Protein AF-A0A1X1Q3N0-F1 (afdb_monomer)

Foldseek 3Di:
DAADDFDDPVVLLVLLVLQDFFDVVLLVLLVVLLVPALDDNLQQFCLNVLLSLLCRLQVDNLCPDAAAEAEEEEAAEAQQVVLVLFLFHFCLSVLVLLCVQPVCFDLLSLLCVLLVYHYAAEYQADQDPCSVVGPRYYYLHLYNHFHNLLQWWRADLSSLSSLLQLLLVVLQCCCVPVVHQEYQYFYGYTPQLLLLLLLLCLQLVHQSVQFQDRQLQFDPVSSVSSSVSSVSSCVRQVAHNLQLSSSCRNRHTSSLSSLLSNLSNSSSSSHAYEADESSSLSSVSSNCSSHVSSLSRYAYFEYELGSSNVVSCVVSVHDHFWHQNARFTSRNRVSLVSLVNSLSSQLSNQSVDDPVSLVVLLVLAAEAEQDPDADDDDVVVVVCLLVQQDAFDVVLLVLLLLLQLQFSGRRCNRGVLSVLLSLLSRLVVHSQDADWAEAEEEEEADDPDDDSSSLSSSLSSLCVSLVYRHYYYHYYLPYDLRSLLVSLLVVLQVCLVRGLEYEYWYDDSDLVVVVVLLVLQADPVLHGPDQLVCSLVVDPSRSNSRLSSLLSNLSNNSSSSHQYEYFDSNSSSSLVSSCVVRVSSVSRYDDQPPNTGDRSNRRINNSSSSVSSSSVSSSSSSPRRDGCVSSVRGWGCGRPGNPSHD

Mean predicted aligned error: 4.27 Å

Sequence (646 aa):
MTNLPGITEEELRDLIAQIPPRDMDSVQQVEQVLAKSTISKEAFGAIRFLLKKYAGATGQASFEEMPIKAVALCCADHGVAKESVSAYPPETTLHMVGNYLISHGSAANVFADYTGAHLCVADLGINSDKAKEIPGLIDFHIASGTNNSAQGPAMTREQAVKSLYYGYSLARQLHEQQGITLFLPGEMGISNTTASAAITAALLKESPANTTGRGTNISDQRYKHKLATVEKILAVNQPDPTDPIDVLAKVGGFELGAIAGLMLGAAASRSLTILDGFNSSAAALIALRLAPGVKDYLIPSHRAGEQGQPLILKEMDFTPLMDLNIKLGEAIGSSLVADILDASIRAYRNIQKDTAARELMGDTIEKDIIPDVAVTLTDKTFDYYTRTMPSLDKEAMERCQMRLDNLSKPIYSLGVIEQIASQLSGITSNELPGDISKTLLLVGMKREAAPDLEQAAFIHSFASQTGADSIAAYLTSERTQMDAFEFGRLQGENISLASQIMGLSLIDNDIAIIDEMADMLCDAQGNLRLQASSFMAQLPAEMQLIASAVLGAIIAATHNRTMIILGDRAVTALASYAAQLVPEIRPFLLPVEPPLYHMGVNIPGVTACMGMRLVDAAIHTVNDMKTFSEAQVAVANDGPGAGRQI

Solvent-accessible surface area (backbone atoms only — not comparable to full-atom values): 31483 Å² total; per-residue (Å²): 114,70,69,70,82,88,70,55,67,67,60,52,49,56,56,60,70,60,40,63,78,65,29,62,66,22,28,48,49,44,47,55,55,48,70,69,45,91,58,57,70,67,29,40,32,42,52,55,52,51,54,35,38,48,9,15,19,54,57,45,53,75,58,89,65,78,80,35,36,30,31,44,31,28,24,22,33,41,32,47,41,80,72,58,57,46,22,50,60,67,68,34,42,60,26,48,52,43,14,56,64,73,62,50,18,30,67,42,42,44,34,16,60,75,49,66,25,48,78,43,46,32,35,28,9,52,71,50,80,66,61,80,71,46,70,84,56,25,46,51,67,74,46,69,25,38,42,36,22,66,80,34,48,11,45,52,62,67,54,32,45,41,21,24,48,52,14,19,50,50,31,42,48,43,26,75,75,68,57,39,38,33,38,21,48,22,56,45,36,37,41,46,64,52,25,30,17,36,42,43,14,44,61,69,71,46,58,44,80,58,18,47,54,48,65,64,49,39,38,74,71,43,38,55,51,35,41,54,44,36,48,41,23,48,68,67,44,61,51,47,56,89,37,50,57,50,28,40,7,25,37,36,48,48,23,39,29,18,49,15,13,25,50,51,17,22,31,52,65,33,10,27,32,32,32,17,34,41,58,47,43,35,14,44,51,41,32,34,70,75,37,66,71,46,56,57,24,51,40,68,18,33,44,35,68,37,54,31,34,62,57,51,31,54,76,66,76,50,74,49,39,24,47,42,52,34,48,72,50,34,18,46,43,13,26,56,49,49,44,51,47,53,36,43,52,51,20,57,48,45,61,69,51,58,70,68,62,21,48,60,37,37,66,63,41,44,78,46,64,66,69,100,60,91,61,86,87,54,72,67,60,56,50,46,53,75,73,62,54,52,75,66,32,61,67,23,22,51,52,23,44,56,50,60,45,24,28,67,57,55,54,74,23,57,28,49,39,57,52,50,36,25,46,49,5,13,47,69,62,30,48,71,55,69,100,70,42,37,33,35,42,30,42,28,66,64,63,92,65,79,78,53,43,54,60,31,22,38,33,42,34,33,28,58,74,58,65,28,50,39,37,39,43,25,40,60,91,92,57,50,51,60,35,27,18,52,48,19,22,50,51,18,41,59,49,32,78,71,15,52,30,34,22,36,16,54,44,62,86,56,59,65,59,53,51,51,51,16,59,64,41,18,51,98,85,62,49,68,68,55,54,74,94,53,40,64,81,73,45,56,74,69,56,31,30,51,52,28,15,53,50,20,18,51,52,30,16,35,53,59,41,16,38,36,24,29,17,39,62,37,49,43,36,52,52,50,38,48,29,70,78,40,60,69,45,51,83,32,57,42,70,26,62,72,69,35,30,59,41,66,61,64,48,56,40,43,46,9,31,56,39,49,48,48,50,50,53,13,34,41,51,68,68,54,35,24,30,19,62,79,40,65,35,71,60,39,78,32,32,82,28,40,91,68,41,94

Nearest PDB structures (foldseek):
  6b5f-assembly1_A  TM=9.659E-01  e=2.167E-27  Yersinia enterocolitica subsp. enterocolitica 8081
  4kqi-assembly1_A-2  TM=9.706E-01  e=3.458E-27  Salmonella enterica subsp. enterica serovar Typhimurium str. LT2
  4kqk-assembly1_B  TM=9.710E-01  e=5.026E-27  Salmonella enterica subsp. enterica serovar Typhimurium str. LT2
  4kqj-assembly1_A  TM=9.574E-01  e=6.349E-27  Salmonella enterica subsp. enterica serovar Typhimurium str. LT2
  4kqg-assembly1_A  TM=9.659E-01  e=2.042E-26  Salmonella enterica subsp. enterica serovar Typhimurium str. LT2

pLDDT: mean 95.03, std 4.68, range [62.16, 98.94]

Secondary structure (DSSP, 8-state):
-B-PPP--HHHHHHHHHTPPPP-HHHHHHHHHHHTTSSS-TTTTHHHHHHHHHHHHHHT-SS--SPPPEEEEEEEE--GGGGG--SSS-TTHHHHHHHIIIII--SHHHHHHHHHTPEEEEEEEE-S-GGGGGSTT-EE---SSS---TTTS-SS-HHHHHHHHHHHHHHHHHHHHHH---EEEEEEE-TTHHHHHHHHHHHHHT--HHHH---TTT--HHHHHHHHHHHHHHHHHH---TT-HHHHHHHH--HHHHHHHHHHHHHHHTT-EEE--SHHHHHHHHHHHHH-GGGGGGEE--B--SSTHHHHHHHHTT---SB-------TTHHHHHHHHHHHHHHHHHHHTTS-HHHHHHHHTTEEEEE--S------HHHHHHHHHHPPPP-HHHHHHHHHHHHHBSS-TTTTTHHHHHHHHHHHHHT-SS--S--EEEEEEEEPPSSPP-HHHHHHHHHHHHHHT-EEEEEEE-TTS-HHHHHHHHHHHHHHHHHH-SEEEEEE--S-HHHHHHHHHHHB-TT--B-S-TTTGGGGS-HHHHHHHHHHHHHHHHHHHTT-EEEE-SHHHHHHHHHHHHH-GGGGGGEEE-TTTTB-----STTHHHHHHHHHHHHHHHHHHHSPBHHHHTPPPPSSGGGTTT--

Radius of gyration: 25.73 Å; Cα contacts (8 Å, |Δi|>4): 1491; chains: 1; bounding box: 66×46×73 Å

Structure (mmCIF, N/CA/C/O backbone):
data_AF-A0A1X1Q3N0-F1
#
_entry.id   AF-A0A1X1Q3N0-F1
#
loop_
_atom_site.group_PDB
_atom_site.id
_atom_site.type_symbol
_atom_site.label_atom_id
_atom_site.label_alt_id
_atom_site.label_comp_id
_atom_site.label_asym_id
_atom_site.label_entity_id
_atom_site.label_seq_id
_atom_site.pdbx_PDB_ins_code
_atom_site.Cartn_x
_atom_site.Cartn_y
_atom_site.Cartn_z
_atom_site.occupancy
_atom_site.B_iso_or_equiv
_atom_site.auth_seq_id
_atom_site.auth_comp_id
_atom_site.auth_asym_id
_atom_site.auth_atom_id
_atom_site.pdbx_PDB_model_num
ATOM 1 N N . MET A 1 1 ? -7.998 19.705 18.850 1.00 66.00 1 MET A N 1
ATOM 2 C CA . MET A 1 1 ? -9.421 19.299 18.888 1.00 66.00 1 MET A CA 1
ATOM 3 C C . MET A 1 1 ? -9.672 18.698 20.266 1.00 66.00 1 MET A C 1
ATOM 5 O O . MET A 1 1 ? -8.799 17.977 20.729 1.00 66.00 1 MET A O 1
ATOM 9 N N . THR A 1 2 ? -10.750 19.058 20.965 1.00 62.16 2 THR A N 1
ATOM 10 C CA . THR A 1 2 ? -10.993 18.628 22.362 1.00 62.16 2 THR A CA 1
ATOM 11 C C . THR A 1 2 ? -12.418 18.120 22.551 1.00 62.16 2 THR A C 1
ATOM 13 O O . THR A 1 2 ? -13.331 18.689 21.954 1.00 62.16 2 THR A O 1
ATOM 16 N N . ASN A 1 3 ? -12.566 17.089 23.390 1.00 63.88 3 ASN A N 1
ATOM 17 C CA . ASN A 1 3 ? -13.778 16.483 23.960 1.00 63.88 3 ASN A CA 1
ATOM 18 C C . ASN A 1 3 ? -15.114 17.055 23.443 1.00 63.88 3 ASN A C 1
ATOM 20 O O . ASN A 1 3 ? -15.627 18.066 23.930 1.00 63.88 3 ASN A O 1
ATOM 24 N N . LEU A 1 4 ? -15.658 16.392 22.423 1.00 80.06 4 LEU A N 1
ATOM 25 C CA . LEU A 1 4 ? -16.917 16.764 21.781 1.00 80.06 4 LEU A CA 1
ATOM 26 C C . LEU A 1 4 ? -18.114 16.403 22.671 1.00 80.06 4 LEU A C 1
ATOM 28 O O . LEU A 1 4 ? -18.027 15.426 23.429 1.00 80.06 4 LEU A O 1
ATOM 32 N N . PRO A 1 5 ? -19.240 17.141 22.569 1.00 82.25 5 PRO A N 1
ATOM 33 C CA . PRO A 1 5 ? -20.454 16.799 23.301 1.00 82.25 5 PRO A CA 1
ATOM 34 C C . PRO A 1 5 ? -20.887 15.367 22.975 1.00 82.25 5 PRO A C 1
ATOM 36 O O . PRO A 1 5 ? -20.696 14.891 21.859 1.00 82.25 5 PRO A O 1
ATOM 39 N N . GLY A 1 6 ? -21.456 14.667 23.957 1.00 80.50 6 GLY A N 1
ATOM 40 C CA . GLY A 1 6 ? -22.085 13.375 23.689 1.00 80.50 6 GLY A CA 1
ATOM 41 C C . GLY A 1 6 ? -23.297 13.550 22.775 1.00 80.50 6 GLY A C 1
ATOM 42 O O . GLY A 1 6 ? -23.975 14.573 22.856 1.00 80.50 6 GLY A O 1
ATOM 43 N N . ILE A 1 7 ? -23.566 12.546 21.943 1.00 94.12 7 ILE A N 1
ATOM 44 C CA . ILE A 1 7 ? -24.780 12.466 21.127 1.00 94.12 7 ILE A CA 1
ATOM 45 C C . ILE A 1 7 ? -25.522 11.165 21.418 1.00 94.12 7 ILE A C 1
ATOM 47 O O . ILE A 1 7 ? -24.939 10.187 21.899 1.00 94.12 7 ILE A O 1
ATOM 51 N N . THR A 1 8 ? -26.812 11.159 21.128 1.00 96.81 8 THR A N 1
ATOM 52 C CA . THR A 1 8 ? -27.665 9.973 21.145 1.00 96.81 8 THR A CA 1
ATOM 53 C C . THR A 1 8 ? -27.422 9.101 19.911 1.00 96.81 8 THR A C 1
ATOM 55 O O . THR A 1 8 ? -26.863 9.532 18.902 1.00 96.81 8 THR A O 1
ATOM 58 N N . GLU A 1 9 ? -27.862 7.842 19.974 1.00 97.25 9 GLU A N 1
ATOM 59 C CA . GLU A 1 9 ? -27.808 6.948 18.812 1.00 97.25 9 GLU A CA 1
ATOM 60 C C . GLU A 1 9 ? -28.694 7.440 17.657 1.00 97.25 9 GLU A C 1
ATOM 62 O O . GLU A 1 9 ? -28.329 7.270 16.498 1.00 97.25 9 GLU A O 1
ATOM 67 N N . GLU A 1 10 ? -29.839 8.054 17.965 1.00 97.56 10 GLU A N 1
ATOM 68 C CA . GLU A 1 10 ? -30.751 8.621 16.964 1.00 97.56 10 GLU A CA 1
ATOM 69 C C . GLU A 1 10 ? -30.071 9.758 16.193 1.00 97.56 10 GLU A C 1
ATOM 71 O O . GLU A 1 10 ? -30.001 9.703 14.968 1.00 97.56 10 GLU A O 1
ATOM 76 N N . GLU A 1 11 ? -29.433 10.696 16.897 1.00 97.81 11 GLU A N 1
ATOM 77 C CA . GLU A 1 11 ? -28.658 11.776 16.270 1.00 97.81 11 GLU A CA 1
ATOM 78 C C . GLU A 1 11 ? -27.506 11.238 15.407 1.00 97.81 11 GLU A C 1
ATOM 80 O O . GLU A 1 11 ? -27.250 11.752 14.318 1.00 97.81 11 GLU A O 1
ATOM 85 N N . LEU A 1 12 ? -26.820 10.172 15.844 1.00 98.00 12 LEU A N 1
ATOM 86 C CA . LEU A 1 12 ? -25.774 9.535 15.034 1.00 98.00 12 LEU A CA 1
ATOM 87 C C . LEU A 1 12 ? -26.358 8.954 13.741 1.00 98.00 12 LEU A C 1
ATOM 89 O O . LEU A 1 12 ? -25.768 9.102 12.670 1.00 98.00 12 LEU A O 1
ATOM 93 N N . ARG A 1 13 ? -27.512 8.286 13.827 1.00 97.69 13 ARG A N 1
ATOM 94 C CA . ARG A 1 13 ? -28.195 7.712 12.661 1.00 97.69 13 ARG A CA 1
ATOM 95 C C . ARG A 1 13 ? -28.669 8.797 11.699 1.00 97.69 13 ARG A C 1
ATOM 97 O O . ARG A 1 13 ? -28.523 8.607 10.493 1.00 97.69 13 ARG A O 1
ATOM 104 N N . ASP A 1 14 ? -29.135 9.932 12.207 1.00 97.94 14 ASP A N 1
ATOM 105 C CA . ASP A 1 14 ? -29.513 11.086 11.388 1.00 97.94 14 ASP A CA 1
ATOM 106 C C . ASP A 1 14 ? -28.316 11.684 10.641 1.00 97.94 14 ASP A C 1
ATOM 108 O O . ASP A 1 14 ? -28.446 12.056 9.473 1.00 97.94 14 ASP A O 1
ATOM 112 N N . LEU A 1 15 ? -27.136 11.746 11.270 1.00 97.50 15 LEU A N 1
ATOM 113 C CA . LEU A 1 15 ? -25.895 12.155 10.599 1.00 97.50 15 LEU A CA 1
ATOM 114 C C . LEU A 1 15 ? -25.501 11.164 9.497 1.00 97.50 15 LEU A C 1
ATOM 116 O O . LEU A 1 15 ? -25.171 11.563 8.383 1.00 97.50 15 LEU A O 1
ATOM 120 N N . ILE A 1 16 ? -25.574 9.865 9.784 1.00 97.62 16 ILE A N 1
ATOM 121 C CA . ILE A 1 16 ? -25.253 8.806 8.820 1.00 97.62 16 ILE A CA 1
ATOM 122 C C . ILE A 1 16 ? -26.222 8.827 7.626 1.00 97.62 16 ILE A C 1
ATOM 124 O O . ILE A 1 16 ? -25.802 8.635 6.485 1.00 97.62 16 ILE A O 1
ATOM 128 N N . ALA A 1 17 ? -27.505 9.107 7.860 1.00 97.00 17 ALA A N 1
ATOM 129 C CA . ALA A 1 17 ? -28.517 9.208 6.810 1.00 97.00 17 ALA A CA 1
ATOM 130 C C . ALA A 1 17 ? -28.278 10.382 5.840 1.00 97.00 17 ALA A C 1
ATOM 132 O O . ALA A 1 17 ? -28.822 10.379 4.736 1.00 97.00 17 ALA A O 1
ATOM 133 N N . GLN A 1 18 ? -27.460 11.366 6.228 1.00 95.62 18 GLN A N 1
ATOM 134 C CA . GLN A 1 18 ? -27.092 12.518 5.398 1.00 95.62 18 GLN A CA 1
ATOM 135 C C . GLN A 1 18 ? -25.874 12.265 4.501 1.00 95.62 18 GLN A C 1
ATOM 137 O O . GLN A 1 18 ? -25.518 13.147 3.718 1.00 95.62 18 GLN A O 1
ATOM 142 N N . ILE A 1 19 ? -25.232 11.091 4.584 1.00 97.94 19 ILE A N 1
ATOM 143 C CA . ILE A 1 19 ? -24.117 10.745 3.695 1.00 97.94 19 ILE A CA 1
ATOM 144 C C . ILE A 1 19 ? -24.613 10.807 2.240 1.00 97.94 19 ILE A C 1
ATOM 146 O O . ILE A 1 19 ? -25.543 10.078 1.878 1.00 97.94 19 ILE A O 1
ATOM 150 N N . PRO A 1 20 ? -24.022 11.670 1.392 1.00 97.25 20 PRO A N 1
ATOM 151 C CA . PRO A 1 20 ? -24.466 11.802 0.017 1.00 97.25 20 PRO A CA 1
ATOM 152 C C . PRO A 1 20 ? -24.149 10.529 -0.783 1.00 97.25 20 PRO A C 1
ATOM 154 O O . PRO A 1 20 ? -23.211 9.800 -0.454 1.00 97.25 20 PRO A O 1
ATOM 157 N N . PRO A 1 21 ? -24.894 10.246 -1.864 1.00 97.19 21 PRO A N 1
ATOM 158 C CA . PRO A 1 21 ? -24.457 9.252 -2.832 1.00 97.19 21 PRO A CA 1
ATOM 159 C C . PRO A 1 21 ? -23.200 9.747 -3.560 1.00 97.19 21 PRO A C 1
ATOM 161 O O . PRO A 1 21 ? -22.994 10.956 -3.727 1.00 97.19 21 PRO A O 1
ATOM 164 N N . ARG A 1 22 ? -22.397 8.805 -4.067 1.00 96.88 22 ARG A N 1
ATOM 165 C CA . ARG A 1 22 ? -21.269 9.146 -4.940 1.00 96.88 22 ARG A CA 1
ATOM 166 C C . ARG A 1 22 ? -21.725 9.894 -6.191 1.00 96.88 22 ARG A C 1
ATOM 168 O O . ARG A 1 22 ? -22.807 9.656 -6.732 1.00 96.88 22 ARG A O 1
ATOM 175 N N . ASP A 1 23 ? -20.844 10.741 -6.690 1.00 98.44 23 ASP A N 1
ATOM 176 C CA . ASP A 1 23 ? -21.087 11.596 -7.839 1.00 98.44 23 ASP A CA 1
ATOM 177 C C . ASP A 1 23 ? -20.928 10.850 -9.166 1.00 98.44 23 ASP A C 1
ATOM 179 O O . ASP A 1 23 ? -19.822 10.662 -9.678 1.00 98.44 23 ASP A O 1
ATOM 183 N N . MET A 1 24 ? -22.039 10.385 -9.733 1.00 98.25 24 MET A N 1
ATOM 184 C CA . MET A 1 24 ? -21.995 9.627 -10.986 1.00 98.25 24 MET A CA 1
ATOM 185 C C . MET A 1 24 ? -21.609 10.481 -12.197 1.00 98.25 24 MET A C 1
ATOM 187 O O . MET A 1 24 ? -20.997 9.946 -13.123 1.00 98.25 24 MET A O 1
ATOM 191 N N . ASP A 1 25 ? -21.899 11.782 -12.173 1.00 98.44 25 ASP A N 1
ATOM 192 C CA . ASP A 1 25 ? -21.542 12.697 -13.257 1.00 98.44 25 ASP A CA 1
ATOM 193 C C . ASP A 1 25 ? -20.021 12.852 -13.344 1.00 98.44 25 ASP A C 1
ATOM 195 O O . ASP A 1 25 ? -19.442 12.677 -14.419 1.00 98.44 25 ASP A O 1
ATOM 199 N N . SER A 1 26 ? -19.347 13.058 -12.210 1.00 98.31 26 SER A N 1
ATOM 200 C CA . SER A 1 26 ? -17.883 13.134 -12.153 1.00 98.31 26 SER A CA 1
ATOM 201 C C . SER A 1 26 ? -17.224 11.818 -12.567 1.00 98.31 26 SER A C 1
ATOM 203 O O . SER A 1 26 ? -16.256 11.809 -13.330 1.00 98.31 26 SER A O 1
ATOM 205 N N . VAL A 1 27 ? -17.785 10.682 -12.138 1.00 98.38 27 VAL A N 1
ATOM 206 C CA . VAL A 1 27 ? -17.327 9.350 -12.570 1.00 98.38 27 VAL A CA 1
ATOM 207 C C . VAL A 1 27 ? -17.442 9.190 -14.089 1.00 98.38 27 VAL A C 1
ATOM 209 O O . VAL A 1 27 ? -16.533 8.644 -14.721 1.00 98.38 27 VAL A O 1
ATOM 212 N N . GLN A 1 28 ? -18.545 9.644 -14.687 1.00 98.25 28 GLN A N 1
ATOM 213 C CA . GLN A 1 28 ? -18.757 9.559 -16.129 1.00 98.25 28 GLN A CA 1
ATOM 214 C C . GLN A 1 28 ? -17.839 10.510 -16.902 1.00 98.25 28 GLN A C 1
ATOM 216 O O . GLN A 1 28 ? -17.359 10.137 -17.970 1.00 98.25 28 GLN A O 1
ATOM 221 N N . GLN A 1 29 ? -17.556 11.701 -16.377 1.00 97.56 29 GLN A N 1
ATOM 222 C CA . GLN A 1 29 ? -16.616 12.640 -16.994 1.00 97.56 29 GLN A CA 1
ATOM 223 C C . GLN A 1 29 ? -15.199 12.059 -17.058 1.00 97.56 29 GLN A C 1
ATOM 225 O O . GLN A 1 29 ? -14.607 12.045 -18.137 1.00 97.56 29 GLN A O 1
ATOM 230 N N . VAL A 1 30 ? -14.698 11.480 -15.958 1.00 97.44 30 VAL A N 1
ATOM 231 C CA . VAL A 1 30 ? -13.401 10.773 -15.953 1.00 97.44 30 VAL A CA 1
ATOM 232 C C . VAL A 1 30 ? -13.388 9.650 -16.987 1.00 97.44 30 VAL A C 1
ATOM 234 O O . VAL A 1 30 ? -12.443 9.516 -17.762 1.00 97.44 30 VAL A O 1
ATOM 237 N N . GLU A 1 31 ? -14.462 8.862 -17.052 1.00 96.12 31 GLU A N 1
ATOM 238 C CA . GLU A 1 31 ? -14.589 7.787 -18.036 1.00 96.12 31 GLU A CA 1
ATOM 239 C C . GLU A 1 31 ? -14.549 8.305 -19.481 1.00 96.12 31 GLU A C 1
ATOM 241 O O . GLU A 1 31 ? -13.918 7.686 -20.332 1.00 96.12 31 GLU A O 1
ATOM 246 N N . GLN A 1 32 ? -15.207 9.430 -19.765 1.00 95.44 32 GLN A N 1
ATOM 247 C CA . GLN A 1 32 ? -15.225 10.039 -21.095 1.00 95.44 32 GLN A CA 1
ATOM 248 C C . GLN A 1 32 ? -13.858 10.581 -21.509 1.00 95.44 32 GLN A C 1
ATOM 250 O O . GLN A 1 32 ? -13.530 10.516 -22.692 1.00 95.44 32 GLN A O 1
ATOM 255 N N . VAL A 1 33 ? -13.078 11.120 -20.568 1.00 94.25 33 VAL A N 1
ATOM 256 C CA . VAL A 1 33 ? -11.704 11.566 -20.834 1.00 94.25 33 VAL A CA 1
ATOM 257 C C . VAL A 1 33 ? -10.826 10.364 -21.164 1.00 94.25 33 VAL A C 1
ATOM 259 O O . VAL A 1 33 ? -10.223 10.336 -22.233 1.00 94.25 33 VAL A O 1
ATOM 262 N N . LEU A 1 34 ? -10.829 9.332 -20.315 1.00 94.38 34 LEU A N 1
ATOM 263 C CA . LEU A 1 34 ? -10.031 8.122 -20.544 1.00 94.38 34 LEU A CA 1
ATOM 264 C C . LEU A 1 34 ? -10.434 7.390 -21.834 1.00 94.38 34 LEU A C 1
ATOM 266 O O . LEU A 1 34 ? -9.576 6.888 -22.544 1.00 94.38 34 LEU A O 1
ATOM 270 N N . ALA A 1 35 ? -11.724 7.360 -22.184 1.00 92.69 35 ALA A N 1
ATOM 271 C CA . ALA A 1 35 ? -12.203 6.712 -23.409 1.00 92.69 35 ALA A CA 1
ATOM 272 C C . ALA A 1 35 ? -11.818 7.445 -24.708 1.00 92.69 35 ALA A C 1
ATOM 274 O O . ALA A 1 35 ? -11.956 6.870 -25.786 1.00 92.69 35 ALA A O 1
ATOM 275 N N . LYS A 1 36 ? -11.392 8.711 -24.624 1.00 92.56 36 LYS A N 1
ATOM 276 C CA . LYS A 1 36 ? -10.884 9.493 -25.764 1.00 92.56 36 LYS A CA 1
ATOM 277 C C . LYS A 1 36 ? -9.361 9.436 -25.890 1.00 92.56 36 LYS A C 1
ATOM 279 O O . LYS A 1 36 ? -8.840 9.983 -26.858 1.00 92.56 36 LYS A O 1
ATOM 284 N N . SER A 1 37 ? -8.683 8.832 -24.915 1.00 91.19 37 SER A N 1
ATOM 285 C CA . SER A 1 37 ? -7.234 8.680 -24.912 1.00 91.19 37 SER A CA 1
ATOM 286 C C . SER A 1 37 ? -6.777 7.756 -26.041 1.00 91.19 37 SER A C 1
ATOM 288 O O . SER A 1 37 ? -7.523 6.871 -26.471 1.00 91.19 37 SER A O 1
ATOM 290 N N . THR A 1 38 ? -5.548 7.950 -26.514 1.00 89.94 38 THR A N 1
ATOM 291 C CA . THR A 1 38 ? -4.869 6.986 -27.395 1.00 89.94 38 THR A CA 1
ATOM 292 C C . THR A 1 38 ? -4.471 5.717 -26.642 1.00 89.94 38 THR A C 1
ATOM 294 O O . THR A 1 38 ? -4.393 4.644 -27.239 1.00 89.94 38 THR A O 1
ATOM 297 N N . ILE A 1 39 ? -4.296 5.814 -25.321 1.00 89.81 39 ILE A N 1
ATOM 298 C CA . ILE A 1 39 ? -4.069 4.676 -24.434 1.00 89.81 39 ILE A CA 1
ATOM 299 C C . ILE A 1 39 ? -5.377 3.892 -24.302 1.00 89.81 39 ILE A C 1
ATOM 301 O O . ILE A 1 39 ? -6.435 4.449 -23.992 1.00 89.81 39 ILE A O 1
ATOM 305 N N . SER A 1 40 ? -5.307 2.576 -24.514 1.00 88.56 40 SER A N 1
ATOM 306 C CA . SER A 1 40 ? -6.481 1.716 -24.391 1.00 88.56 40 SER A CA 1
ATOM 307 C C . SER A 1 40 ? -7.062 1.775 -22.978 1.00 88.56 40 SER A C 1
ATOM 309 O O . SER A 1 40 ? -6.365 1.901 -21.969 1.00 88.56 40 SER A O 1
ATOM 311 N N . LYS A 1 41 ? -8.384 1.657 -22.887 1.00 88.56 41 LYS A N 1
ATOM 312 C CA . LYS A 1 41 ? -9.092 1.735 -21.610 1.00 88.56 41 LYS A CA 1
ATOM 313 C C . LYS A 1 41 ? -8.634 0.652 -20.627 1.00 88.56 41 LYS A C 1
ATOM 315 O O . LYS A 1 41 ? -8.622 0.882 -19.416 1.00 88.56 41 LYS A O 1
ATOM 320 N N . GLU A 1 42 ? -8.297 -0.518 -21.151 1.00 89.12 42 GLU A N 1
ATOM 321 C CA . GLU A 1 42 ? -7.822 -1.680 -20.412 1.00 89.12 42 GLU A CA 1
ATOM 322 C C . GLU A 1 42 ? -6.416 -1.443 -19.844 1.00 89.12 42 GLU A C 1
ATOM 324 O O . GLU A 1 42 ? -6.168 -1.821 -18.700 1.00 89.12 42 GLU A O 1
ATOM 329 N N . ALA A 1 43 ? -5.541 -0.738 -20.572 1.00 91.94 43 ALA A N 1
ATOM 330 C CA . ALA A 1 43 ? -4.171 -0.450 -20.145 1.00 91.94 43 ALA A CA 1
ATOM 331 C C . ALA A 1 43 ? -4.084 0.398 -18.866 1.00 91.94 43 ALA A C 1
ATOM 333 O O . ALA A 1 43 ? -3.113 0.289 -18.121 1.00 91.94 43 ALA A O 1
ATOM 334 N N . PHE A 1 44 ? -5.103 1.203 -18.548 1.00 94.75 44 PHE A N 1
ATOM 335 C CA . PHE A 1 44 ? -5.128 1.951 -17.288 1.00 94.75 44 PHE A CA 1
ATOM 336 C C . PHE A 1 44 ? -5.299 1.063 -16.048 1.00 94.75 44 PHE A C 1
ATOM 338 O O . PHE A 1 44 ? -5.041 1.537 -14.942 1.00 94.75 44 PHE A O 1
ATOM 345 N N . GLY A 1 45 ? -5.778 -0.179 -16.179 1.00 94.88 45 GLY A N 1
ATOM 346 C CA . GLY A 1 45 ? -5.958 -1.094 -15.049 1.00 94.88 45 GLY A CA 1
ATOM 347 C C . GLY A 1 45 ? -6.632 -0.445 -13.828 1.00 94.88 45 GLY A C 1
ATOM 348 O O . GLY A 1 45 ? -7.676 0.216 -13.918 1.00 94.88 45 GLY A O 1
ATOM 349 N N . ALA A 1 46 ? -6.002 -0.597 -12.666 1.00 96.25 46 ALA A N 1
ATOM 350 C CA . ALA A 1 46 ? -6.444 -0.041 -11.396 1.00 96.25 46 ALA A CA 1
ATOM 351 C C . ALA A 1 46 ? -6.309 1.490 -11.304 1.00 96.25 46 ALA A C 1
ATOM 353 O O . ALA A 1 46 ? -7.045 2.092 -10.524 1.00 96.25 46 ALA A O 1
ATOM 354 N N . ILE A 1 47 ? -5.494 2.159 -12.131 1.00 97.31 47 ILE A N 1
ATOM 355 C CA . ILE A 1 47 ? -5.451 3.636 -12.180 1.00 97.31 47 ILE A CA 1
ATOM 356 C C . ILE A 1 47 ? -6.834 4.192 -12.530 1.00 97.31 47 ILE A C 1
ATOM 358 O O . ILE A 1 47 ? -7.340 5.102 -11.869 1.00 97.31 47 ILE A O 1
ATOM 362 N N . ARG A 1 48 ? -7.513 3.582 -13.508 1.00 97.25 48 ARG A N 1
ATOM 363 C CA . ARG A 1 48 ? -8.892 3.949 -13.855 1.00 97.25 48 ARG A CA 1
ATOM 364 C C . ARG A 1 48 ? -9.851 3.749 -12.677 1.00 97.25 48 ARG A C 1
ATOM 366 O O . ARG A 1 48 ? -10.760 4.556 -12.491 1.00 97.25 48 ARG A O 1
ATOM 373 N N . PHE A 1 49 ? -9.676 2.692 -11.883 1.00 97.31 49 PHE A N 1
ATOM 374 C CA . PHE A 1 49 ? -10.477 2.465 -10.675 1.00 97.31 49 PHE A CA 1
ATOM 375 C C . PHE A 1 49 ? -10.231 3.550 -9.616 1.00 97.31 49 PHE A C 1
ATOM 377 O O . PHE A 1 49 ? -11.201 4.128 -9.119 1.00 97.31 49 PHE A O 1
ATOM 384 N N . LEU A 1 50 ? -8.966 3.874 -9.335 1.00 98.38 50 LEU A N 1
ATOM 385 C CA . LEU A 1 50 ? -8.560 4.898 -8.369 1.00 98.38 50 LEU A CA 1
ATOM 386 C C . LEU A 1 50 ? -9.122 6.283 -8.731 1.00 98.38 50 LEU A C 1
ATOM 388 O O . LEU A 1 50 ? -9.779 6.915 -7.903 1.00 98.38 50 LEU A O 1
ATOM 392 N N . LEU A 1 51 ? -8.949 6.718 -9.985 1.00 98.25 51 LEU A N 1
ATOM 393 C CA . LEU A 1 51 ? -9.448 8.011 -10.472 1.00 98.25 51 LEU A CA 1
ATOM 394 C C . LEU A 1 51 ? -10.969 8.123 -10.338 1.00 98.25 51 LEU A C 1
ATOM 396 O O . LEU A 1 51 ? -11.485 9.129 -9.857 1.00 98.25 51 LEU A O 1
ATOM 400 N N . LYS A 1 52 ? -11.703 7.071 -10.718 1.00 98.12 52 LYS A N 1
ATOM 401 C CA . LYS A 1 52 ? -13.170 7.051 -10.623 1.00 98.12 52 LYS A CA 1
ATOM 402 C C . LYS A 1 52 ? -13.654 7.065 -9.183 1.00 98.12 52 LYS A C 1
ATOM 404 O O . LYS A 1 52 ? -14.647 7.722 -8.887 1.00 98.12 52 LYS A O 1
ATOM 409 N N . LYS A 1 53 ? -12.977 6.338 -8.294 1.00 98.12 53 LYS A N 1
ATOM 410 C CA . LYS A 1 53 ? -13.297 6.337 -6.867 1.00 98.12 53 LYS A CA 1
ATOM 411 C C . LYS A 1 53 ? -13.093 7.716 -6.259 1.00 98.12 53 LYS A C 1
ATOM 413 O O . LYS A 1 53 ? -14.005 8.214 -5.607 1.00 98.12 53 LYS A O 1
ATOM 418 N N . TYR A 1 54 ? -11.956 8.352 -6.533 1.00 98.56 54 TYR A N 1
ATOM 419 C CA . TYR A 1 54 ? -11.687 9.697 -6.035 1.00 98.56 54 TYR A CA 1
ATOM 420 C C . TYR A 1 54 ? -12.676 10.725 -6.606 1.00 98.56 54 TYR A C 1
ATOM 422 O O . TYR A 1 54 ? -13.313 11.427 -5.828 1.00 98.56 54 TYR A O 1
ATOM 430 N N . ALA A 1 55 ? -12.911 10.741 -7.924 1.00 98.50 55 ALA A N 1
ATOM 431 C CA . ALA A 1 55 ? -13.883 11.645 -8.552 1.00 98.50 55 ALA A CA 1
ATOM 432 C C . ALA A 1 55 ? -15.314 11.444 -8.042 1.00 98.50 55 ALA A C 1
ATOM 434 O O . ALA A 1 55 ? -16.025 12.415 -7.802 1.00 98.50 55 ALA A O 1
ATOM 435 N N . GLY A 1 56 ? -15.748 10.194 -7.865 1.00 98.38 56 GLY A N 1
ATOM 436 C CA . GLY A 1 56 ? -17.074 9.889 -7.332 1.00 98.38 56 GLY A CA 1
ATOM 437 C C . GLY A 1 56 ? -17.228 10.284 -5.865 1.00 98.38 56 GLY A C 1
ATOM 438 O O . GLY A 1 56 ? -18.301 10.736 -5.471 1.00 98.38 56 GLY A O 1
ATOM 439 N N . ALA A 1 57 ? -16.171 10.147 -5.062 1.00 98.31 57 ALA A N 1
ATOM 440 C CA . ALA A 1 57 ? -16.186 10.566 -3.667 1.00 98.31 57 ALA A CA 1
ATOM 441 C C . ALA A 1 57 ? -16.247 12.095 -3.540 1.00 98.31 57 ALA A C 1
ATOM 443 O O . ALA A 1 57 ? -17.104 12.605 -2.822 1.00 98.31 57 ALA A O 1
ATOM 444 N N . THR A 1 58 ? -15.392 12.820 -4.267 1.00 97.75 58 THR A N 1
ATOM 445 C CA . THR A 1 58 ? -15.247 14.281 -4.141 1.00 97.75 58 THR A CA 1
ATOM 446 C C . THR A 1 58 ? -16.238 15.076 -4.986 1.00 97.75 58 THR A C 1
ATOM 448 O O . THR A 1 58 ? -16.601 16.198 -4.632 1.00 97.75 58 THR A O 1
ATOM 451 N N . GLY A 1 59 ? -16.740 14.505 -6.081 1.00 97.00 59 GLY A N 1
ATOM 452 C CA . GLY A 1 59 ? -17.469 15.248 -7.111 1.00 97.00 59 GLY A CA 1
ATOM 453 C C . GLY A 1 59 ? -16.568 16.132 -7.970 1.00 97.00 59 GLY A C 1
ATOM 454 O O . GLY A 1 59 ? -17.026 17.156 -8.468 1.00 97.00 59 GLY A O 1
ATOM 455 N N . GLN A 1 60 ? -15.283 15.789 -8.093 1.00 94.31 60 GLN A N 1
ATOM 456 C CA . GLN A 1 60 ? -14.314 16.543 -8.885 1.00 94.31 60 GLN A CA 1
ATOM 457 C C . GLN A 1 60 ? -13.741 15.654 -9.988 1.00 94.31 60 GLN A C 1
ATOM 459 O O . GLN A 1 60 ? -13.003 14.717 -9.704 1.00 94.31 60 GLN A O 1
ATOM 464 N N . ALA A 1 61 ? -14.047 15.956 -11.252 1.00 94.44 61 ALA A N 1
ATOM 465 C CA . ALA A 1 61 ? -13.522 15.211 -12.403 1.00 94.44 61 ALA A CA 1
ATOM 466 C C . ALA A 1 61 ? -12.345 15.896 -13.116 1.00 94.44 61 ALA A C 1
ATOM 468 O O . ALA A 1 61 ? -11.623 15.236 -13.864 1.00 94.44 61 ALA A O 1
ATOM 469 N N . SER A 1 62 ? -12.149 17.205 -12.914 1.00 90.94 62 SER A N 1
ATOM 470 C CA . SER A 1 62 ? -11.015 17.954 -13.478 1.00 90.94 62 SER A CA 1
ATOM 471 C C . SER A 1 62 ? -9.729 17.779 -12.663 1.00 90.94 62 SER A C 1
ATOM 473 O O . SER A 1 62 ? -8.636 17.931 -13.208 1.00 90.94 62 SER A O 1
ATOM 475 N N . PHE A 1 63 ? -9.861 17.436 -11.374 1.00 94.81 63 PHE A N 1
ATOM 476 C CA . PHE A 1 63 ? -8.774 17.340 -10.391 1.00 94.81 63 PHE A CA 1
ATOM 477 C C . PHE A 1 63 ? -7.839 18.560 -10.403 1.00 94.81 63 PHE A C 1
ATOM 479 O O . PHE A 1 63 ? -6.615 18.432 -10.453 1.00 94.81 63 PHE A O 1
ATOM 486 N N . GLU A 1 64 ? -8.410 19.765 -10.396 1.00 91.50 64 GLU A N 1
ATOM 487 C CA . GLU A 1 64 ? -7.635 21.014 -10.363 1.00 91.50 64 GLU A CA 1
ATOM 488 C C . GLU A 1 64 ? -6.687 21.073 -9.157 1.00 91.50 64 GLU A C 1
ATOM 490 O O . GLU A 1 64 ? -5.519 21.463 -9.292 1.00 91.50 64 GLU A O 1
ATOM 495 N N . GLU A 1 65 ? -7.153 20.577 -8.012 1.00 92.62 65 GLU A N 1
ATOM 496 C CA . GLU A 1 65 ? -6.396 20.461 -6.769 1.00 92.62 65 GLU A CA 1
ATOM 497 C C . GLU A 1 65 ? -5.953 19.013 -6.522 1.00 92.62 65 GLU A C 1
ATOM 499 O O . GLU A 1 65 ? -6.660 18.053 -6.843 1.00 92.62 65 GLU A O 1
ATOM 504 N N . MET A 1 66 ? -4.749 18.853 -5.966 1.00 96.12 66 MET A N 1
ATOM 505 C CA . MET A 1 66 ? -4.262 17.543 -5.527 1.00 96.12 66 MET A CA 1
ATOM 506 C C . MET A 1 66 ? -4.926 17.150 -4.200 1.00 96.12 66 MET A C 1
ATOM 508 O O . MET A 1 66 ? -5.248 18.038 -3.410 1.00 96.12 66 MET A O 1
ATOM 512 N N . PRO A 1 67 ? -5.094 15.846 -3.907 1.00 97.25 67 PRO A N 1
ATOM 513 C CA . PRO A 1 67 ? -5.659 15.411 -2.639 1.00 97.25 67 PRO A CA 1
ATOM 514 C C . PRO A 1 67 ? -4.819 15.888 -1.452 1.00 97.25 67 PRO A C 1
ATOM 516 O O . PRO A 1 67 ? -3.616 15.601 -1.378 1.00 97.25 67 PRO A O 1
ATOM 519 N N . ILE A 1 68 ? -5.469 16.552 -0.496 1.00 98.31 68 ILE A N 1
ATOM 520 C CA . ILE A 1 68 ? -4.875 16.842 0.810 1.00 98.31 68 ILE A CA 1
ATOM 521 C C . ILE A 1 68 ? -5.169 15.649 1.713 1.00 98.31 68 ILE A C 1
ATOM 523 O O . ILE A 1 68 ? -6.321 15.225 1.866 1.00 98.31 68 ILE A O 1
ATOM 527 N N . LYS A 1 69 ? -4.100 15.076 2.259 1.00 98.56 69 LYS A N 1
ATOM 528 C CA . LYS A 1 69 ? -4.107 13.766 2.904 1.00 98.56 69 LYS A CA 1
ATOM 529 C C . LYS A 1 69 ? -3.972 13.896 4.412 1.00 98.56 69 LYS A C 1
ATOM 531 O O . LYS A 1 69 ? -3.198 14.725 4.886 1.00 98.56 69 LYS A O 1
ATOM 536 N N . ALA A 1 70 ? -4.661 13.039 5.158 1.00 98.56 70 ALA A N 1
ATOM 537 C CA . ALA A 1 70 ? -4.429 12.883 6.589 1.00 98.56 70 ALA A CA 1
ATOM 538 C C . ALA A 1 70 ? -4.285 11.412 6.978 1.00 98.56 70 ALA A C 1
ATOM 540 O O . ALA A 1 70 ? -5.168 10.601 6.685 1.00 98.56 70 ALA A O 1
ATOM 541 N N . VAL A 1 71 ? -3.204 11.096 7.691 1.00 98.75 71 VAL A N 1
ATOM 542 C CA . VAL A 1 71 ? -3.096 9.862 8.470 1.00 98.75 71 VAL A CA 1
ATOM 543 C C . VAL A 1 71 ? -3.778 10.111 9.809 1.00 98.75 71 VAL A C 1
ATOM 545 O O . VAL A 1 71 ? -3.317 10.929 10.603 1.00 98.75 71 VAL A O 1
ATOM 548 N N . ALA A 1 72 ? -4.892 9.428 10.055 1.00 98.25 72 ALA A N 1
ATOM 549 C CA . ALA A 1 72 ? -5.660 9.553 11.290 1.00 98.25 72 ALA A CA 1
ATOM 550 C C . ALA A 1 72 ? -5.447 8.307 12.158 1.00 98.25 72 ALA A C 1
ATOM 552 O O . ALA A 1 72 ? -6.108 7.286 11.959 1.00 98.25 72 ALA A O 1
ATOM 553 N N . LEU A 1 73 ? -4.520 8.398 13.113 1.00 98.25 73 LEU A N 1
ATOM 554 C CA . LEU A 1 73 ? -4.244 7.355 14.097 1.00 98.25 73 LEU A CA 1
ATOM 555 C C . LEU A 1 73 ? -5.239 7.432 15.256 1.00 98.25 73 LEU A C 1
ATOM 557 O O . LEU A 1 73 ? -5.236 8.393 16.027 1.00 98.25 73 LEU A O 1
ATOM 561 N N . CYS A 1 74 ? -6.066 6.399 15.403 1.00 98.50 74 CYS A N 1
ATOM 562 C CA . CYS A 1 74 ? -6.951 6.239 16.555 1.00 98.50 74 CYS A CA 1
ATOM 563 C C . CYS A 1 74 ? -6.327 5.263 17.562 1.00 98.50 74 CYS A C 1
ATOM 565 O O . CYS A 1 74 ? -6.011 4.125 17.212 1.00 98.50 74 CYS A O 1
ATOM 567 N N . CYS A 1 75 ? -6.172 5.692 18.814 1.00 98.50 75 CYS A N 1
ATOM 568 C CA . CYS A 1 75 ? -5.454 4.937 19.839 1.00 98.50 75 CYS A CA 1
ATOM 569 C C . CYS A 1 75 ? -6.368 4.564 21.011 1.00 98.50 75 CYS A C 1
ATOM 571 O O . CYS A 1 75 ? -7.033 5.433 21.578 1.00 98.50 75 CYS A O 1
ATOM 573 N N . ALA A 1 76 ? -6.382 3.291 21.409 1.00 98.25 76 ALA A N 1
ATOM 574 C CA . ALA A 1 76 ? -7.077 2.834 22.614 1.00 98.25 76 ALA A CA 1
ATOM 575 C C . ALA A 1 76 ? -6.514 1.504 23.132 1.00 98.25 76 ALA A C 1
ATOM 577 O O . ALA A 1 76 ? -6.079 0.652 22.357 1.00 98.25 76 ALA A O 1
ATOM 578 N N . ASP A 1 77 ? -6.575 1.296 24.448 1.00 98.31 77 ASP A N 1
ATOM 579 C CA . ASP A 1 77 ? -6.218 0.018 25.063 1.00 98.31 77 ASP A CA 1
ATOM 580 C C . ASP A 1 77 ? -7.401 -0.950 25.128 1.00 98.31 77 ASP A C 1
ATOM 582 O O . ASP A 1 77 ? -8.561 -0.560 25.286 1.00 98.31 77 ASP A O 1
ATOM 586 N N . HIS A 1 78 ? -7.097 -2.249 25.068 1.00 98.31 78 HIS A N 1
ATOM 587 C CA . HIS A 1 78 ? -8.106 -3.304 25.116 1.00 98.31 78 HIS A CA 1
ATOM 588 C C . HIS A 1 78 ? -8.054 -4.108 26.408 1.00 98.31 78 HIS A C 1
ATOM 590 O O . HIS A 1 78 ? -7.030 -4.708 26.743 1.00 98.31 78 HIS A O 1
ATOM 596 N N . GLY A 1 79 ? -9.191 -4.251 27.091 1.00 97.75 79 GLY A N 1
ATOM 597 C CA . GLY A 1 79 ? -9.277 -5.052 28.315 1.00 97.75 79 GLY A CA 1
ATOM 598 C C . GLY A 1 79 ? -8.961 -6.537 28.109 1.00 97.75 79 GLY A C 1
ATOM 599 O O . GLY A 1 79 ? -8.486 -7.196 29.038 1.00 97.75 79 GLY A O 1
ATOM 600 N N . VAL A 1 80 ? -9.163 -7.058 26.891 1.00 97.81 80 VAL A N 1
ATOM 601 C CA . VAL A 1 80 ? -8.803 -8.440 26.517 1.00 97.81 80 VAL A CA 1
ATOM 602 C C . VAL A 1 80 ? -7.293 -8.691 26.562 1.00 97.81 80 VAL A C 1
ATOM 604 O O . VAL A 1 80 ? -6.867 -9.839 26.648 1.00 97.81 80 VAL A O 1
ATOM 607 N N . ALA A 1 81 ? -6.454 -7.650 26.593 1.00 96.12 81 ALA A N 1
ATOM 608 C CA . ALA A 1 81 ? -5.010 -7.818 26.750 1.00 96.12 81 ALA A CA 1
ATOM 609 C C . ALA A 1 81 ? -4.635 -8.581 28.038 1.00 96.12 81 ALA A C 1
ATOM 611 O O . ALA A 1 81 ? -3.610 -9.262 28.072 1.00 96.12 81 ALA A O 1
ATOM 612 N N . LYS A 1 82 ? -5.502 -8.564 29.065 1.00 96.12 82 LYS A N 1
ATOM 613 C CA . LYS A 1 82 ? -5.365 -9.374 30.294 1.00 96.12 82 LYS A CA 1
ATOM 614 C C . LYS A 1 82 ? -5.374 -10.884 30.032 1.00 96.12 82 LYS A C 1
ATOM 616 O O . LYS A 1 82 ? -4.834 -11.640 30.833 1.00 96.12 82 LYS A O 1
ATOM 621 N N . GLU A 1 83 ? -5.934 -11.324 28.908 1.00 96.06 83 GLU A N 1
ATOM 622 C CA . GLU A 1 83 ? -5.903 -12.719 28.463 1.00 96.06 83 GLU A CA 1
ATOM 623 C C . GLU A 1 83 ? -4.572 -13.079 27.773 1.00 96.06 83 GLU A C 1
ATOM 625 O O . GLU A 1 83 ? -4.419 -14.201 27.318 1.00 96.06 83 GLU A O 1
ATOM 630 N N . SER A 1 84 ? -3.577 -12.183 27.699 1.00 93.50 84 SER A N 1
ATOM 631 C CA . SER A 1 84 ? -2.234 -12.474 27.152 1.00 93.50 84 SER A CA 1
ATOM 632 C C . SER A 1 84 ? -2.222 -12.918 25.679 1.00 93.50 84 SER A C 1
ATOM 634 O O . SER A 1 84 ? -1.467 -13.801 25.275 1.00 93.50 84 SER A O 1
ATOM 636 N N . VAL A 1 85 ? -3.052 -12.281 24.850 1.00 92.75 85 VAL A N 1
ATOM 637 C CA . VAL A 1 85 ? -3.223 -12.609 23.419 1.00 92.75 85 VAL A CA 1
ATOM 638 C C . VAL A 1 85 ? -2.314 -11.821 22.458 1.00 92.75 85 VAL A C 1
ATOM 640 O O . VAL A 1 85 ? -2.363 -12.040 21.249 1.00 92.75 85 VAL A O 1
ATOM 643 N N . SER A 1 86 ? -1.466 -10.929 22.982 1.00 91.81 86 SER A N 1
ATOM 644 C CA . SER A 1 86 ? -0.479 -10.123 22.238 1.00 91.81 86 SER A CA 1
ATOM 645 C C . SER A 1 86 ? 0.955 -10.511 22.609 1.00 91.81 86 SER A C 1
ATOM 647 O O . SER A 1 86 ? 1.173 -11.023 23.708 1.00 91.81 86 SER A O 1
ATOM 649 N N . ALA A 1 87 ? 1.927 -10.253 21.725 1.00 90.19 87 ALA A N 1
ATOM 650 C CA . ALA A 1 87 ? 3.356 -10.369 22.043 1.00 90.19 87 ALA A CA 1
ATOM 651 C C . ALA A 1 87 ? 3.906 -9.180 22.844 1.00 90.19 87 ALA A C 1
ATOM 653 O O . ALA A 1 87 ? 4.983 -9.279 23.421 1.00 90.19 87 ALA A O 1
ATOM 654 N N . TYR A 1 88 ? 3.191 -8.058 22.866 1.00 92.06 88 TYR A N 1
ATOM 655 C CA . TYR A 1 88 ? 3.627 -6.824 23.517 1.00 92.06 88 TYR A CA 1
ATOM 656 C C . TYR A 1 88 ? 2.787 -6.542 24.763 1.00 92.06 88 TYR A C 1
ATOM 658 O O . TYR A 1 88 ? 1.589 -6.856 24.768 1.00 92.06 88 TYR A O 1
ATOM 666 N N . PRO A 1 89 ? 3.385 -5.965 25.818 1.00 91.94 89 PRO A N 1
ATOM 667 C CA . PRO A 1 89 ? 2.657 -5.618 27.029 1.00 91.94 89 PRO A CA 1
ATOM 668 C C . PRO A 1 89 ? 1.765 -4.375 26.803 1.00 91.94 89 PRO A C 1
ATOM 670 O O . PRO A 1 89 ? 2.082 -3.564 25.928 1.00 91.94 89 PRO A O 1
ATOM 673 N N . PRO A 1 90 ? 0.652 -4.204 27.545 1.00 91.38 90 PRO A N 1
ATOM 674 C CA . PRO A 1 90 ? -0.330 -3.139 27.292 1.00 91.38 90 PRO A CA 1
ATOM 675 C C . PRO A 1 90 ? 0.237 -1.711 27.282 1.00 91.38 90 PRO A C 1
ATOM 677 O O . PRO A 1 90 ? -0.166 -0.900 26.456 1.00 91.38 90 PRO A O 1
ATOM 680 N N . GLU A 1 91 ? 1.225 -1.405 28.126 1.00 92.44 91 GLU A N 1
ATOM 681 C CA . GLU A 1 91 ? 1.880 -0.089 28.193 1.00 92.44 91 GLU A CA 1
ATOM 682 C C . GLU A 1 91 ? 2.532 0.356 26.871 1.00 92.44 91 GLU A C 1
ATOM 684 O O . GLU A 1 91 ? 2.759 1.549 26.664 1.00 92.44 91 GLU A O 1
ATOM 689 N N . THR A 1 92 ? 2.772 -0.579 25.945 1.00 93.12 92 THR A N 1
ATOM 690 C CA . THR A 1 92 ? 3.291 -0.292 24.600 1.00 93.12 92 THR A CA 1
ATOM 691 C C . THR A 1 92 ? 2.399 0.691 23.840 1.00 93.12 92 THR A C 1
ATOM 693 O O . THR A 1 92 ? 2.930 1.498 23.081 1.00 93.12 92 THR A O 1
ATOM 696 N N . THR A 1 93 ? 1.076 0.688 24.064 1.00 94.25 93 THR A N 1
ATOM 697 C CA . THR A 1 93 ? 0.154 1.659 23.445 1.00 94.25 93 THR A CA 1
ATOM 698 C C . THR A 1 93 ? 0.579 3.095 23.762 1.00 94.25 93 THR A C 1
ATOM 700 O O . THR A 1 93 ? 0.758 3.901 22.851 1.00 94.25 93 THR A O 1
ATOM 703 N N . LEU A 1 94 ? 0.823 3.408 25.040 1.00 96.31 94 LEU A N 1
ATOM 704 C CA . LEU A 1 94 ? 1.278 4.735 25.464 1.00 96.31 94 LEU A CA 1
ATOM 705 C C . LEU A 1 94 ? 2.664 5.063 24.894 1.00 96.31 9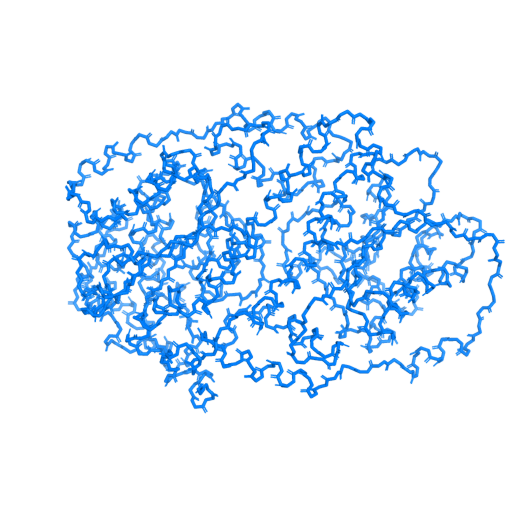4 LEU A C 1
ATOM 707 O O . LEU A 1 94 ? 2.890 6.183 24.439 1.00 96.31 94 LEU A O 1
ATOM 711 N N . HIS A 1 95 ? 3.591 4.100 24.915 1.00 96.44 95 HIS A N 1
ATOM 712 C CA . HIS A 1 95 ? 4.948 4.327 24.413 1.00 96.44 95 HIS A CA 1
ATOM 713 C C . HIS A 1 95 ? 4.956 4.642 22.912 1.00 96.44 95 HIS A C 1
ATOM 715 O O . HIS A 1 95 ? 5.646 5.566 22.490 1.00 96.44 95 HIS A O 1
ATOM 721 N N . MET A 1 96 ? 4.149 3.939 22.111 1.00 97.00 96 MET A N 1
ATOM 722 C CA . MET A 1 96 ? 4.015 4.232 20.681 1.00 97.00 96 MET A CA 1
ATOM 723 C C . MET A 1 96 ? 3.377 5.594 20.426 1.00 97.00 96 MET A C 1
ATOM 725 O O . MET A 1 96 ? 3.814 6.294 19.524 1.00 97.00 96 MET A O 1
ATOM 729 N N . VAL A 1 97 ? 2.424 6.036 21.252 1.00 97.19 97 VAL A N 1
ATOM 730 C CA . VAL A 1 97 ? 1.898 7.409 21.152 1.00 97.19 97 VAL A CA 1
ATOM 731 C C . VAL A 1 97 ? 2.981 8.455 21.422 1.00 97.19 97 VAL A C 1
ATOM 733 O O . VAL A 1 97 ? 3.060 9.453 20.703 1.00 97.19 97 VAL A O 1
ATOM 736 N N . GLY A 1 98 ? 3.873 8.197 22.381 1.00 97.12 98 GLY A N 1
ATOM 737 C CA . GLY A 1 98 ? 5.099 8.981 22.548 1.00 97.12 98 GLY A CA 1
ATOM 738 C C . GLY A 1 98 ? 5.992 8.939 21.302 1.00 97.12 98 GLY A C 1
ATOM 739 O O . GLY A 1 98 ? 6.480 9.975 20.857 1.00 97.12 98 GLY A O 1
ATOM 740 N N . ASN A 1 99 ? 6.147 7.770 20.680 1.00 97.06 99 ASN A N 1
ATOM 741 C CA . ASN A 1 99 ? 6.907 7.630 19.440 1.00 97.06 99 ASN A CA 1
ATOM 742 C C . ASN A 1 99 ? 6.290 8.42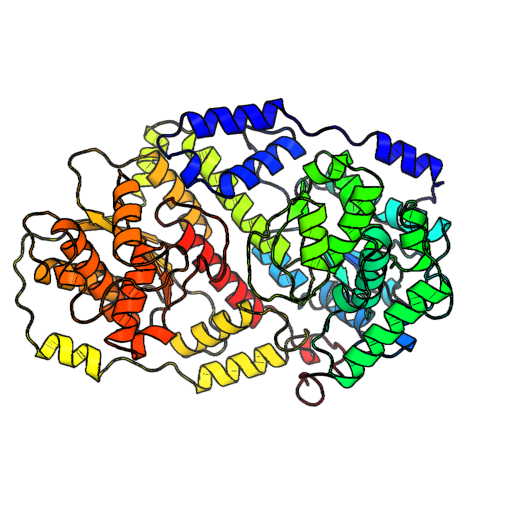9 18.274 1.00 97.06 99 ASN A C 1
ATOM 744 O O . ASN A 1 99 ? 7.027 9.051 17.515 1.00 97.06 99 ASN A O 1
ATOM 748 N N . TYR A 1 100 ? 4.958 8.481 18.162 1.00 97.88 100 TYR A N 1
ATOM 749 C CA . TYR A 1 100 ? 4.252 9.230 17.116 1.00 97.88 100 TYR A CA 1
ATOM 750 C C . TYR A 1 100 ? 4.451 10.745 17.226 1.00 97.88 100 TYR A C 1
ATOM 752 O O . TYR A 1 100 ? 4.672 11.413 16.211 1.00 97.88 100 TYR A O 1
ATOM 760 N N . LEU A 1 101 ? 4.340 11.284 18.445 1.00 97.62 101 LEU A N 1
ATOM 761 C CA . LEU A 1 101 ? 4.196 12.725 18.692 1.00 97.62 101 LEU A CA 1
ATOM 762 C C . LEU A 1 101 ? 5.433 13.406 19.286 1.00 97.62 101 LEU A C 1
ATOM 764 O O . LEU A 1 101 ? 5.523 14.628 19.227 1.00 97.62 101 LEU A O 1
ATOM 768 N N . ILE A 1 102 ? 6.355 12.645 19.883 1.00 96.31 102 ILE A N 1
ATOM 769 C CA . ILE A 1 102 ? 7.565 13.182 20.524 1.00 96.31 102 ILE A CA 1
ATOM 770 C C . ILE A 1 102 ? 8.805 12.788 19.729 1.00 96.31 102 ILE A C 1
ATOM 772 O O . ILE A 1 102 ? 9.585 13.649 19.330 1.00 96.31 102 ILE A O 1
ATOM 776 N N . SER A 1 103 ? 8.994 11.485 19.509 1.00 95.62 103 SER A N 1
ATOM 777 C CA . SER A 1 103 ? 10.190 10.967 18.833 1.00 95.62 103 SER A CA 1
ATOM 778 C C . SER A 1 103 ? 10.086 11.025 17.308 1.00 95.62 103 SER A C 1
ATOM 780 O O . SER A 1 103 ? 11.115 11.009 16.637 1.00 95.62 103 SER A O 1
ATOM 782 N N . HIS A 1 104 ? 8.858 11.074 16.780 1.00 95.81 104 HIS A N 1
ATOM 783 C CA . HIS A 1 104 ? 8.521 11.001 15.355 1.00 95.81 104 HIS A CA 1
ATOM 784 C C . HIS A 1 104 ? 9.178 9.813 14.636 1.00 95.81 104 HIS A C 1
ATOM 786 O O . HIS A 1 104 ? 9.707 9.948 13.539 1.00 95.81 104 HIS A O 1
ATOM 792 N N . GLY A 1 105 ? 9.182 8.647 15.287 1.00 95.12 105 GLY A N 1
ATOM 793 C CA . GLY A 1 105 ? 10.002 7.500 14.896 1.00 95.12 105 GLY A CA 1
ATOM 794 C C . GLY A 1 105 ? 9.251 6.249 14.465 1.00 95.12 105 GLY A C 1
ATOM 795 O O . GLY A 1 105 ? 9.856 5.181 14.370 1.00 95.12 105 GLY A O 1
ATOM 796 N N . SER A 1 106 ? 7.938 6.324 14.282 1.00 97.06 106 SER A N 1
ATOM 797 C CA . SER A 1 106 ? 7.121 5.158 13.929 1.00 97.06 106 SER A CA 1
ATOM 798 C C . SER A 1 106 ? 7.006 4.937 12.420 1.00 97.06 106 SER A C 1
ATOM 800 O O . SER A 1 106 ? 7.393 5.799 11.627 1.00 97.06 106 SER A O 1
ATOM 802 N N . ALA A 1 107 ? 6.381 3.825 12.019 1.00 97.12 107 ALA A N 1
ATOM 803 C CA . ALA A 1 107 ? 6.011 3.625 10.624 1.00 97.12 107 ALA A CA 1
ATOM 804 C C . ALA A 1 107 ? 4.965 4.662 10.188 1.00 97.12 107 ALA A C 1
ATOM 806 O O . ALA A 1 107 ? 5.097 5.232 9.110 1.00 97.12 107 ALA A O 1
ATOM 807 N N . ALA A 1 108 ? 3.984 4.993 11.034 1.00 97.62 108 ALA A N 1
ATOM 808 C CA . ALA A 1 108 ? 3.000 6.029 10.711 1.00 97.62 108 ALA A CA 1
ATOM 809 C C . ALA A 1 108 ? 3.629 7.398 10.392 1.00 97.62 108 ALA A C 1
ATOM 811 O O . ALA A 1 108 ? 3.139 8.093 9.506 1.00 97.62 108 ALA A O 1
ATOM 812 N N . ASN A 1 109 ? 4.710 7.788 11.082 1.00 98.38 109 ASN A N 1
ATOM 813 C CA . ASN A 1 109 ? 5.444 9.023 10.771 1.00 98.38 109 ASN A CA 1
ATOM 814 C C . ASN A 1 109 ? 6.081 8.931 9.384 1.00 98.38 109 ASN A C 1
ATOM 816 O O . ASN A 1 109 ? 5.810 9.764 8.525 1.00 98.38 109 ASN A O 1
ATOM 820 N N . VAL A 1 110 ? 6.844 7.860 9.151 1.00 97.88 110 VAL A N 1
ATOM 821 C CA . VAL A 1 110 ? 7.514 7.602 7.874 1.00 97.88 110 VAL A CA 1
ATOM 822 C C . VAL A 1 110 ? 6.536 7.611 6.703 1.00 97.88 110 VAL A C 1
ATOM 824 O O . VAL A 1 110 ? 6.773 8.269 5.694 1.00 97.88 110 VAL A O 1
ATOM 827 N N . PHE A 1 111 ? 5.415 6.905 6.832 1.00 98.31 111 PHE A N 1
ATOM 828 C CA . PHE A 1 111 ? 4.437 6.785 5.756 1.00 98.31 111 PHE A CA 1
ATOM 829 C C . PHE A 1 111 ? 3.523 8.002 5.623 1.00 98.31 111 PHE A C 1
ATOM 831 O O . PHE A 1 111 ? 2.948 8.186 4.549 1.00 98.31 111 PHE A O 1
ATOM 838 N N . ALA A 1 112 ? 3.394 8.840 6.656 1.00 98.25 112 ALA A N 1
ATOM 839 C CA . ALA A 1 112 ? 2.789 10.161 6.525 1.00 98.25 112 ALA A CA 1
ATOM 840 C C . ALA A 1 112 ? 3.710 11.095 5.727 1.00 98.25 112 ALA A C 1
ATOM 842 O O . ALA A 1 112 ? 3.255 11.688 4.751 1.00 98.25 112 ALA A O 1
ATOM 843 N N . ASP A 1 113 ? 5.001 11.151 6.058 1.00 97.38 113 ASP A N 1
ATOM 844 C CA . ASP A 1 113 ? 5.980 11.995 5.361 1.00 97.38 113 ASP A CA 1
ATOM 845 C C . ASP A 1 113 ? 6.179 11.551 3.904 1.00 97.38 113 ASP A C 1
ATOM 847 O O . ASP A 1 113 ? 6.108 12.372 2.988 1.00 97.38 113 ASP A O 1
ATOM 851 N N . TYR A 1 114 ? 6.308 10.242 3.670 1.00 95.81 114 TYR A N 1
ATOM 852 C CA . TYR A 1 114 ? 6.440 9.633 2.341 1.00 95.81 114 TYR A CA 1
ATOM 853 C C . TYR A 1 114 ? 5.340 10.061 1.358 1.00 95.81 114 TYR A C 1
ATOM 855 O O . TYR A 1 114 ? 5.608 10.248 0.170 1.00 95.81 114 TYR A O 1
ATOM 863 N N . THR A 1 115 ? 4.102 10.196 1.845 1.00 95.81 115 THR A N 1
ATOM 864 C CA . THR A 1 115 ? 2.940 10.591 1.033 1.00 95.81 115 THR A CA 1
ATOM 865 C C . THR A 1 115 ? 2.579 12.074 1.206 1.00 95.81 115 THR A C 1
ATOM 867 O O . THR A 1 115 ? 1.634 12.557 0.589 1.00 95.81 115 THR A O 1
ATOM 870 N N . GLY A 1 116 ? 3.297 12.830 2.042 1.00 96.88 116 GLY A N 1
ATOM 871 C CA . GLY A 1 116 ? 2.958 14.217 2.369 1.00 96.88 116 GLY A CA 1
ATOM 872 C C . GLY A 1 116 ? 1.594 14.374 3.057 1.00 96.88 116 GLY A C 1
ATOM 873 O O . GLY A 1 116 ? 0.865 15.324 2.771 1.00 96.88 116 GLY A O 1
ATOM 874 N N . ALA A 1 117 ? 1.208 13.425 3.913 1.00 98.25 117 ALA A N 1
ATOM 875 C CA . ALA A 1 117 ? -0.025 13.474 4.695 1.00 98.25 117 ALA A CA 1
ATOM 876 C C . ALA A 1 117 ? 0.174 14.144 6.059 1.00 98.25 117 ALA A C 1
ATOM 878 O O . ALA A 1 117 ? 1.191 13.972 6.725 1.00 98.25 117 ALA A O 1
ATOM 879 N N . HIS A 1 118 ? -0.861 14.834 6.533 1.00 97.31 118 HIS A N 1
ATOM 880 C CA . HIS A 1 118 ? -0.918 15.329 7.903 1.00 97.31 118 HIS A CA 1
ATOM 881 C C . HIS A 1 118 ? -1.140 14.172 8.882 1.00 97.31 118 HIS A C 1
ATOM 883 O O . HIS A 1 118 ? -2.176 13.507 8.832 1.00 97.31 118 HIS A O 1
ATOM 889 N N . LEU A 1 119 ? -0.198 13.944 9.798 1.00 97.94 119 LEU A N 1
ATOM 890 C CA . LEU A 1 119 ? -0.369 12.965 10.869 1.00 97.94 119 LEU A CA 1
ATOM 891 C C . LEU A 1 119 ? -1.188 13.560 12.022 1.00 97.94 119 LEU A C 1
ATOM 893 O O . LEU A 1 119 ? -0.795 14.552 12.634 1.00 97.94 119 LEU A O 1
ATOM 897 N N . CYS A 1 120 ? -2.309 12.923 12.344 1.00 97.00 120 CYS A N 1
ATOM 898 C CA . CYS A 1 120 ? -3.160 13.251 13.483 1.00 97.00 120 CYS A CA 1
ATOM 899 C C . CYS A 1 120 ? -3.290 12.026 14.387 1.00 97.00 120 CYS A C 1
ATOM 901 O O . CYS A 1 120 ? -3.586 10.935 13.904 1.00 97.00 120 CYS A O 1
ATOM 903 N N . VAL A 1 121 ? -3.118 12.206 15.697 1.00 98.31 121 VAL A N 1
ATOM 904 C CA . VAL A 1 121 ? -3.201 11.116 16.680 1.00 98.31 121 VAL A CA 1
ATOM 905 C C . VAL A 1 121 ? -4.275 11.450 17.702 1.00 98.31 121 VAL A C 1
ATOM 907 O O . VAL A 1 121 ? -4.239 12.528 18.297 1.00 98.31 121 VAL A O 1
ATOM 910 N N . ALA A 1 122 ? -5.227 10.542 17.903 1.00 97.75 122 ALA A N 1
ATOM 911 C CA . ALA A 1 122 ? -6.333 10.708 18.838 1.00 97.75 122 ALA A CA 1
ATOM 912 C C . ALA A 1 122 ? -6.321 9.633 19.925 1.00 97.75 122 ALA A C 1
ATOM 914 O O . ALA A 1 122 ? -6.254 8.439 19.632 1.00 97.75 122 ALA A O 1
ATOM 915 N N . ASP A 1 123 ? -6.429 10.067 21.180 1.00 97.88 123 ASP A N 1
ATOM 916 C CA . ASP A 1 123 ? -6.693 9.194 22.318 1.00 97.88 123 ASP A CA 1
ATOM 917 C C . ASP A 1 123 ? -8.198 8.957 22.437 1.00 97.88 123 ASP A C 1
ATOM 919 O O . ASP A 1 123 ? -8.958 9.884 22.712 1.00 97.88 123 ASP A O 1
ATOM 923 N N . LEU A 1 124 ? -8.620 7.712 22.233 1.00 97.69 124 LEU A N 1
ATOM 924 C CA . LEU A 1 124 ? -9.996 7.260 22.428 1.00 97.69 124 LEU A CA 1
ATOM 925 C C . LEU A 1 124 ? -10.152 6.474 23.737 1.00 97.69 124 LEU A C 1
ATOM 927 O O . LEU A 1 124 ? -11.276 6.259 24.198 1.00 97.69 124 LEU A O 1
ATOM 931 N N . GLY A 1 125 ? -9.047 6.053 24.352 1.00 97.62 125 GLY A N 1
ATOM 932 C CA . GLY A 1 125 ? -9.068 5.302 25.597 1.00 97.62 125 GLY A CA 1
ATOM 933 C C . GLY A 1 125 ? -7.763 4.600 25.947 1.00 97.62 125 GLY A C 1
ATOM 934 O O . GLY A 1 125 ? -7.765 3.401 26.225 1.00 97.62 125 GLY A O 1
ATOM 935 N N . ILE A 1 126 ? -6.643 5.317 25.926 1.00 97.81 126 ILE A N 1
ATOM 936 C CA . ILE A 1 126 ? -5.351 4.847 26.434 1.00 97.81 126 ILE A CA 1
ATOM 937 C C . ILE A 1 126 ? -5.442 4.714 27.957 1.00 97.81 126 ILE A C 1
ATOM 939 O O . ILE A 1 126 ? -5.847 5.636 28.666 1.00 97.81 126 ILE A O 1
ATOM 943 N N . ASN A 1 127 ? -5.052 3.566 28.498 1.00 96.31 127 ASN A N 1
ATOM 944 C CA . ASN A 1 127 ? -5.143 3.269 29.924 1.00 96.31 127 ASN A CA 1
ATOM 945 C C . ASN A 1 127 ? -3.939 3.830 30.704 1.00 96.31 127 ASN A C 1
ATOM 947 O O . ASN A 1 127 ? -3.196 3.101 31.365 1.00 96.31 127 ASN A O 1
ATOM 951 N N . SER A 1 128 ? -3.716 5.142 30.601 1.00 95.25 128 SER A N 1
ATOM 952 C CA . SER A 1 128 ? -2.696 5.854 31.370 1.00 95.25 128 SER A CA 1
ATOM 953 C C . SER A 1 128 ? -2.986 7.348 31.454 1.00 95.25 128 SER A C 1
ATOM 955 O O . SER A 1 128 ? -3.141 8.012 30.433 1.00 95.25 128 SER A O 1
ATOM 957 N N . ASP A 1 129 ? -2.948 7.914 32.663 1.00 91.75 129 ASP A N 1
ATOM 958 C CA . ASP A 1 129 ? -3.088 9.365 32.853 1.00 91.75 129 ASP A CA 1
ATOM 959 C C . ASP A 1 129 ? -1.970 10.173 32.180 1.00 91.75 129 ASP A C 1
ATOM 961 O O . ASP A 1 129 ? -2.193 11.324 31.808 1.00 91.75 129 ASP A O 1
ATOM 965 N N . LYS A 1 130 ? -0.801 9.559 31.945 1.00 93.75 130 LYS A N 1
ATOM 966 C CA . LYS A 1 130 ? 0.323 10.193 31.242 1.00 93.75 130 LYS A CA 1
ATOM 967 C C . LYS A 1 130 ? -0.008 10.569 29.797 1.00 93.75 130 LYS A C 1
ATOM 969 O O . LYS A 1 130 ? 0.642 11.451 29.252 1.00 93.75 130 LYS A O 1
ATOM 974 N N . ALA A 1 131 ? -1.010 9.941 29.174 1.00 93.31 131 ALA A N 1
ATOM 975 C CA . ALA A 1 131 ? -1.433 10.299 27.820 1.00 93.31 131 ALA A CA 1
ATOM 976 C C . ALA A 1 131 ? -1.842 11.782 27.729 1.00 93.31 131 ALA A C 1
ATOM 978 O O . ALA A 1 131 ? -1.495 12.459 26.766 1.00 93.31 131 ALA A O 1
ATOM 979 N N . LYS A 1 132 ? -2.472 12.321 28.783 1.00 90.81 132 LYS A N 1
ATOM 980 C CA . LYS A 1 132 ? -2.900 13.731 28.873 1.00 90.81 132 LYS A CA 1
ATOM 981 C C . LYS A 1 132 ? -1.733 14.722 28.867 1.00 90.81 132 LYS A C 1
ATOM 983 O O . LYS A 1 132 ? -1.942 15.910 28.643 1.00 90.81 132 LYS A O 1
ATOM 988 N N . GLU A 1 133 ? -0.524 14.247 29.153 1.00 93.88 133 GLU A N 1
ATOM 989 C CA . GLU A 1 133 ? 0.691 15.059 29.193 1.00 93.88 133 GLU A CA 1
ATOM 990 C C . GLU A 1 133 ? 1.383 15.138 27.821 1.00 93.88 133 GLU A C 1
ATOM 992 O O . GLU A 1 133 ? 2.284 15.957 27.656 1.00 93.88 133 GLU A O 1
ATOM 997 N N . ILE A 1 134 ? 0.976 14.322 26.835 1.00 95.69 134 ILE A N 1
ATOM 998 C CA . ILE A 1 134 ? 1.604 14.254 25.508 1.00 95.69 134 ILE A CA 1
ATOM 999 C C . ILE A 1 134 ? 1.090 15.404 24.623 1.00 95.69 134 ILE A C 1
ATOM 1001 O O . ILE A 1 134 ? -0.088 15.417 24.252 1.00 95.69 134 ILE A O 1
ATOM 1005 N N . PRO A 1 135 ? 1.943 16.372 24.231 1.00 95.25 135 PRO A N 1
ATOM 1006 C CA . PRO A 1 135 ? 1.533 17.465 23.358 1.00 95.25 135 PRO A CA 1
ATOM 1007 C C . PRO A 1 135 ? 1.093 16.965 21.979 1.00 95.25 135 PRO A C 1
ATOM 1009 O O . PRO A 1 135 ? 1.677 16.043 21.421 1.00 95.25 135 PRO A O 1
ATOM 1012 N N . GLY A 1 136 ? 0.071 17.606 21.410 1.00 94.69 136 GLY A N 1
ATOM 1013 C CA . GLY A 1 136 ? -0.446 17.271 20.079 1.00 94.69 136 GLY A CA 1
ATOM 1014 C C . GLY A 1 136 ? -1.415 16.084 20.038 1.00 94.69 136 GLY A C 1
ATOM 1015 O O . GLY A 1 136 ? -2.065 15.889 19.013 1.00 94.69 136 GLY A O 1
ATOM 1016 N N . LEU A 1 137 ? -1.578 15.341 21.139 1.00 97.25 137 LEU A N 1
ATOM 1017 C CA . LEU A 1 137 ? -2.559 14.261 21.234 1.00 97.25 137 LEU A CA 1
ATOM 1018 C C . LEU A 1 137 ? -3.981 14.836 21.288 1.00 97.25 137 LEU A C 1
ATOM 1020 O O . LEU A 1 137 ? -4.303 15.662 22.145 1.00 97.25 137 LEU A O 1
ATOM 1024 N N . ILE A 1 138 ? -4.841 14.416 20.361 1.00 96.31 138 ILE A N 1
ATOM 1025 C CA . ILE A 1 138 ? -6.249 14.818 20.333 1.00 96.31 138 ILE A CA 1
ATOM 1026 C C . ILE A 1 138 ? -6.987 14.085 21.454 1.00 96.31 138 ILE A C 1
ATOM 1028 O O . ILE A 1 138 ? -7.057 12.857 21.457 1.00 96.31 138 ILE A O 1
ATOM 1032 N N . ASP A 1 139 ? -7.556 14.845 22.390 1.00 94.12 139 ASP A N 1
ATOM 1033 C CA . ASP A 1 139 ? -8.305 14.297 23.521 1.00 94.12 139 ASP A CA 1
ATOM 1034 C C . ASP A 1 139 ? -9.759 14.014 23.134 1.00 94.12 139 ASP A C 1
ATOM 1036 O O . ASP A 1 139 ? -10.622 14.902 23.181 1.00 94.12 139 ASP A O 1
ATOM 1040 N N . PHE A 1 140 ? -10.003 12.758 22.767 1.00 95.62 140 PHE A N 1
ATOM 1041 C CA . PHE A 1 140 ? -11.312 12.143 22.563 1.00 95.62 140 PHE A CA 1
ATOM 1042 C C . PHE A 1 140 ? -11.527 10.981 23.546 1.00 95.62 140 PHE A C 1
ATOM 1044 O O . PHE A 1 140 ? -12.230 10.014 23.246 1.00 95.62 140 PHE A O 1
ATOM 1051 N N . HIS A 1 141 ? -10.935 11.077 24.738 1.00 95.62 141 HIS A N 1
ATOM 1052 C CA . HIS A 1 141 ? -10.879 9.979 25.690 1.00 95.62 141 HIS A CA 1
ATOM 1053 C C . HIS A 1 141 ? -12.285 9.541 26.146 1.00 95.62 141 HIS A C 1
ATOM 1055 O O . HIS A 1 141 ? -13.069 10.329 26.692 1.00 95.62 141 HIS A O 1
ATOM 1061 N N . ILE A 1 142 ? -12.628 8.265 25.933 1.00 96.69 142 ILE A N 1
ATOM 1062 C CA . ILE A 1 142 ? -13.936 7.695 26.300 1.00 96.69 142 ILE A CA 1
ATOM 1063 C C . ILE A 1 142 ? -13.877 7.039 27.680 1.00 96.69 142 ILE A C 1
ATOM 1065 O O . ILE A 1 142 ? -14.742 7.299 28.520 1.00 96.69 142 ILE A O 1
ATOM 1069 N N . ALA A 1 143 ? -12.875 6.189 27.895 1.00 96.81 143 ALA A N 1
ATOM 1070 C CA . ALA A 1 143 ? -12.567 5.512 29.152 1.00 96.81 143 ALA A CA 1
ATOM 1071 C C . ALA A 1 143 ? -11.131 4.963 29.112 1.00 96.81 143 ALA A C 1
ATOM 1073 O O . ALA A 1 143 ? -10.552 4.823 28.040 1.00 96.81 143 ALA A O 1
ATOM 1074 N N . SER A 1 144 ? -10.569 4.597 30.265 1.00 96.94 144 SER A N 1
ATOM 1075 C CA . SER A 1 144 ? -9.214 4.038 30.367 1.00 96.94 144 SER A CA 1
ATOM 1076 C C . SER A 1 144 ? -9.174 2.568 29.923 1.00 96.94 144 SER A C 1
ATOM 1078 O O . SER A 1 144 ? -9.170 1.647 30.740 1.00 96.94 144 SER A O 1
ATOM 1080 N N . GLY A 1 145 ? -9.161 2.369 28.607 1.00 97.69 145 GLY A N 1
ATOM 1081 C CA . GLY A 1 145 ? -9.261 1.075 27.943 1.00 97.69 145 GLY A CA 1
ATOM 1082 C C . GLY A 1 145 ? -10.680 0.503 27.923 1.00 97.69 145 GLY A C 1
ATOM 1083 O O . GLY A 1 145 ? -11.554 0.888 28.705 1.00 97.69 145 GLY A O 1
ATOM 1084 N N . THR A 1 146 ? -10.923 -0.439 27.012 1.00 98.62 146 THR A N 1
ATOM 1085 C CA . THR A 1 146 ? -12.165 -1.225 27.016 1.00 98.62 146 THR A CA 1
ATOM 1086 C C . THR A 1 146 ? -12.194 -2.212 28.188 1.00 98.62 146 THR A C 1
ATOM 1088 O O . THR A 1 146 ? -11.165 -2.583 28.762 1.00 98.62 146 THR A O 1
ATOM 1091 N N . ASN A 1 147 ? -13.384 -2.693 28.542 1.00 98.56 147 ASN A N 1
ATOM 1092 C CA . ASN A 1 147 ? -13.537 -3.852 29.415 1.00 98.56 147 ASN A CA 1
ATOM 1093 C C . ASN A 1 147 ? -12.989 -5.121 28.743 1.00 98.56 147 ASN A C 1
ATOM 1095 O O . ASN A 1 147 ? -12.810 -5.200 27.527 1.00 98.56 147 ASN A O 1
ATOM 1099 N N . ASN A 1 148 ? -12.734 -6.159 29.542 1.00 98.56 148 ASN A N 1
ATOM 1100 C CA . ASN A 1 148 ? -12.313 -7.445 28.998 1.00 98.56 148 ASN A CA 1
ATOM 1101 C C . ASN A 1 148 ? -13.492 -8.148 28.315 1.00 98.56 148 ASN A C 1
ATOM 1103 O O . ASN A 1 148 ? -14.350 -8.723 28.990 1.00 98.56 148 ASN A O 1
ATOM 1107 N N . SER A 1 149 ? -13.479 -8.157 26.981 1.00 98.56 149 SER A N 1
ATOM 1108 C CA . SER A 1 149 ? -14.529 -8.768 26.166 1.00 98.56 149 SER A CA 1
ATOM 1109 C C . SER A 1 149 ? -14.684 -10.278 26.396 1.00 98.56 149 SER A C 1
ATOM 1111 O O . SER A 1 149 ? -15.735 -10.849 26.124 1.00 98.56 149 SER A O 1
ATOM 1113 N N . ALA A 1 150 ? -13.678 -10.957 26.956 1.00 98.44 150 ALA A N 1
ATOM 1114 C CA . ALA A 1 150 ? -13.777 -12.370 27.318 1.00 98.44 150 ALA A CA 1
ATOM 1115 C C . ALA A 1 150 ? -14.594 -12.617 28.605 1.00 98.44 150 ALA A C 1
ATOM 1117 O O . ALA A 1 150 ? -14.808 -13.772 28.978 1.00 98.44 150 ALA A O 1
ATOM 1118 N N . GLN A 1 151 ? -15.006 -11.562 29.315 1.00 98.50 151 GLN A N 1
ATOM 1119 C CA . GLN A 1 151 ? -15.748 -11.631 30.583 1.00 98.50 151 GLN A CA 1
ATOM 1120 C C . GLN A 1 151 ? -17.114 -10.926 30.529 1.00 98.50 151 GLN A C 1
ATOM 1122 O O . GLN A 1 151 ? -17.910 -11.067 31.453 1.00 98.50 151 GLN A O 1
ATOM 1127 N N . GLY A 1 152 ? -17.393 -10.181 29.462 1.00 98.44 152 GLY A N 1
ATOM 1128 C CA . GLY A 1 152 ? -18.598 -9.375 29.272 1.00 98.44 152 GLY A CA 1
ATOM 1129 C C . GLY A 1 152 ? -18.408 -8.426 28.086 1.00 98.44 152 GLY A C 1
ATOM 1130 O O . GLY A 1 152 ? -17.451 -8.614 27.339 1.00 98.44 152 GLY A O 1
ATOM 1131 N N . PRO A 1 153 ? -19.269 -7.414 27.896 1.00 98.81 153 PRO A N 1
ATOM 1132 C CA . PRO A 1 153 ? -19.142 -6.487 26.774 1.00 98.81 153 PRO A CA 1
ATOM 1133 C C . PRO A 1 153 ? -17.893 -5.611 26.900 1.00 98.81 153 PRO A C 1
ATOM 1135 O O . PRO A 1 153 ? -17.562 -5.152 27.995 1.00 98.81 153 PRO A O 1
ATOM 1138 N N . ALA A 1 154 ? -17.226 -5.347 25.773 1.00 98.81 154 ALA A N 1
ATOM 1139 C CA . ALA A 1 154 ? -16.054 -4.474 25.687 1.00 98.81 154 ALA A CA 1
ATOM 1140 C C . ALA A 1 154 ? -16.352 -3.041 26.162 1.00 98.81 154 ALA A C 1
ATOM 1142 O O . ALA A 1 154 ? -15.516 -2.405 26.799 1.00 98.81 154 ALA A O 1
ATOM 1143 N N . MET A 1 155 ? -17.545 -2.524 25.890 1.00 98.75 155 MET A N 1
ATOM 1144 C CA . MET A 1 155 ? -17.973 -1.181 26.275 1.00 98.75 155 MET A CA 1
ATOM 1145 C C . MET A 1 155 ? -19.500 -1.106 26.380 1.00 98.75 155 MET A C 1
ATOM 1147 O O . MET A 1 155 ? -20.210 -2.030 25.978 1.00 98.75 155 MET A O 1
ATOM 1151 N N . THR A 1 156 ? -20.031 -0.014 26.930 1.00 98.69 156 THR A N 1
ATOM 1152 C CA . THR A 1 156 ? -21.479 0.227 26.866 1.00 98.69 156 THR A CA 1
ATOM 1153 C C . THR A 1 156 ? -21.896 0.637 25.455 1.00 98.69 156 THR A C 1
ATOM 1155 O O . THR A 1 156 ? -21.082 1.096 24.649 1.00 98.69 156 THR A O 1
ATOM 1158 N N . ARG A 1 157 ? -23.189 0.513 25.149 1.00 98.31 157 ARG A N 1
ATOM 1159 C CA . ARG A 1 157 ? -23.725 0.935 23.851 1.00 98.31 157 ARG A CA 1
ATOM 1160 C C . ARG A 1 157 ? -23.513 2.432 23.609 1.00 98.31 157 ARG A C 1
ATOM 1162 O O . ARG A 1 157 ? -23.144 2.832 22.511 1.00 98.31 157 ARG A O 1
ATOM 1169 N N . GLU A 1 158 ? -23.655 3.250 24.646 1.00 98.19 158 GLU A N 1
ATOM 1170 C CA . GLU A 1 158 ? -23.418 4.695 24.594 1.00 98.19 158 GLU A CA 1
ATOM 1171 C C . GLU A 1 158 ? -21.952 5.009 24.283 1.00 98.19 158 GLU A C 1
ATOM 1173 O O . GLU A 1 158 ? -21.665 5.922 23.513 1.00 98.19 158 GLU A O 1
ATOM 1178 N N . GLN A 1 159 ? -21.012 4.235 24.832 1.00 98.44 159 GLN A N 1
ATOM 1179 C CA . GLN A 1 159 ? -19.593 4.384 24.514 1.00 98.44 159 GLN A CA 1
ATOM 1180 C C . GLN A 1 159 ? -19.280 3.984 23.063 1.00 98.44 159 GLN A C 1
ATOM 1182 O O . GLN A 1 159 ? -18.453 4.637 22.428 1.00 98.44 159 GLN A O 1
ATOM 1187 N N . ALA A 1 160 ? -19.964 2.972 22.517 1.00 98.81 160 ALA A N 1
ATOM 1188 C CA . ALA A 1 160 ? -19.845 2.595 21.107 1.00 98.81 160 ALA A CA 1
ATOM 1189 C C . ALA A 1 160 ? -20.398 3.681 20.164 1.00 98.81 160 ALA A C 1
ATOM 1191 O O . ALA A 1 160 ? -19.769 4.021 19.165 1.00 98.81 160 ALA A O 1
ATOM 1192 N N . VAL A 1 161 ? -21.541 4.284 20.502 1.00 98.69 161 VAL A N 1
ATOM 1193 C CA . VAL A 1 161 ? -22.084 5.450 19.777 1.00 98.69 161 VAL A CA 1
ATOM 1194 C C . VAL A 1 161 ? -21.112 6.629 19.852 1.00 98.69 161 VAL A C 1
ATOM 1196 O O . VAL A 1 161 ? -20.833 7.278 18.845 1.00 98.69 161 VAL A O 1
ATOM 1199 N N . LYS A 1 162 ? -20.543 6.878 21.035 1.00 98.12 162 LYS A N 1
ATOM 1200 C CA . LYS A 1 162 ? -19.578 7.955 21.265 1.00 98.12 162 LYS A CA 1
ATOM 1201 C C . LYS A 1 162 ? -18.299 7.776 20.442 1.00 98.12 162 LYS A C 1
ATOM 1203 O O . LYS A 1 162 ? -17.828 8.752 19.865 1.00 98.12 162 LYS A O 1
ATOM 1208 N N . SER A 1 163 ? -17.759 6.559 20.336 1.00 98.50 163 SER A N 1
ATOM 1209 C CA . SER A 1 163 ? -16.565 6.300 19.519 1.00 98.50 163 SER A CA 1
ATOM 1210 C C . SER A 1 163 ? -16.820 6.537 18.031 1.00 98.50 163 SER A C 1
ATOM 1212 O O . SER A 1 163 ? -16.042 7.249 17.396 1.00 98.50 163 SER A O 1
ATOM 1214 N N . LEU A 1 164 ? -17.948 6.052 17.496 1.00 98.81 164 LEU A N 1
ATOM 1215 C CA . LEU A 1 164 ? -18.387 6.343 16.124 1.00 98.81 164 LEU A CA 1
ATOM 1216 C C . LEU A 1 164 ? -18.517 7.852 15.880 1.00 98.81 164 LEU A C 1
ATOM 1218 O O . LEU A 1 164 ? -18.015 8.373 14.885 1.00 98.81 164 LEU A O 1
ATOM 1222 N N . TYR A 1 165 ? -19.147 8.574 16.805 1.00 98.56 165 TYR A N 1
ATOM 1223 C CA . TYR A 1 165 ? -19.321 10.017 16.678 1.00 98.56 165 TYR A CA 1
ATOM 1224 C C . TYR A 1 165 ? -17.998 10.792 16.708 1.00 98.56 165 TYR A C 1
ATOM 1226 O O . TYR A 1 165 ? -17.822 11.750 15.952 1.00 98.56 165 TYR A O 1
ATOM 1234 N N . TYR A 1 166 ? -17.053 10.385 17.554 1.00 98.31 166 TYR A N 1
ATOM 1235 C CA . TYR A 1 166 ? -15.735 11.018 17.638 1.00 98.31 166 TYR A CA 1
ATOM 1236 C C . TYR A 1 166 ? -14.935 10.827 16.355 1.00 98.31 166 TYR A C 1
ATOM 1238 O O . TYR A 1 166 ? -14.377 11.794 15.840 1.00 98.31 166 TYR A O 1
ATOM 1246 N N . GLY A 1 167 ? -14.976 9.627 15.778 1.00 98.44 167 GLY A N 1
ATOM 1247 C CA . GLY A 1 167 ? -14.445 9.364 14.445 1.00 98.44 167 GLY A CA 1
ATOM 1248 C C . GLY A 1 167 ? -15.078 10.229 13.358 1.00 98.44 167 GLY A C 1
ATOM 1249 O O . GLY A 1 167 ? -14.377 10.902 12.602 1.00 98.44 167 GLY A O 1
ATOM 1250 N N . TYR A 1 168 ? -16.413 10.251 13.313 1.00 98.62 168 TYR A N 1
ATOM 1251 C CA . TYR A 1 168 ? -17.178 11.048 12.351 1.00 98.62 168 TYR A CA 1
ATOM 1252 C C . TYR A 1 168 ? -16.783 12.523 12.426 1.00 98.62 168 TYR A C 1
ATOM 1254 O O . TYR A 1 168 ? -16.459 13.157 11.421 1.00 98.62 168 TYR A O 1
ATOM 1262 N N . SER A 1 169 ? -16.739 13.054 13.643 1.00 97.56 169 SER A N 1
ATOM 1263 C CA . SER A 1 169 ? -16.396 14.445 13.903 1.00 97.56 169 SER A CA 1
ATOM 1264 C C . SER A 1 169 ? -14.935 14.762 13.594 1.00 97.56 169 SER A C 1
ATOM 1266 O O . SER A 1 169 ? -14.661 15.860 13.116 1.00 97.56 169 SER A O 1
ATOM 1268 N N . LEU A 1 170 ? -14.007 13.823 13.815 1.00 97.75 170 LEU A N 1
ATOM 1269 C CA . LEU A 1 170 ? -12.602 13.981 13.433 1.00 97.75 170 LEU A CA 1
ATOM 1270 C C . LEU A 1 170 ? -12.477 14.235 11.930 1.00 97.75 170 LEU A C 1
ATOM 1272 O O . LEU A 1 170 ? -11.860 15.216 11.522 1.00 97.75 170 LEU A O 1
ATOM 1276 N N . ALA A 1 171 ? -13.111 13.392 11.109 1.00 98.31 171 ALA A N 1
ATOM 1277 C CA . ALA A 1 171 ? -13.081 13.542 9.656 1.00 98.31 171 ALA A CA 1
ATOM 1278 C C . ALA A 1 171 ? -13.726 14.859 9.202 1.00 98.31 171 ALA A C 1
ATOM 1280 O O . ALA A 1 171 ? -13.147 15.579 8.388 1.00 98.31 171 ALA A O 1
ATOM 1281 N N . ARG A 1 172 ? -14.892 15.214 9.764 1.00 97.19 172 ARG A N 1
ATOM 1282 C CA . ARG A 1 172 ? -15.566 16.496 9.494 1.00 97.19 172 ARG A CA 1
ATOM 1283 C C . ARG A 1 172 ? -14.657 17.688 9.796 1.00 97.19 172 ARG A C 1
ATOM 1285 O O . ARG A 1 172 ? -14.477 18.545 8.939 1.00 97.19 172 ARG A O 1
ATOM 1292 N N . GLN A 1 173 ? -14.048 17.717 10.981 1.00 96.12 173 GLN A N 1
ATOM 1293 C CA . GLN A 1 173 ? -13.196 18.828 11.409 1.00 96.12 173 GLN A CA 1
ATOM 1294 C C . GLN A 1 173 ? -11.920 18.930 10.578 1.00 96.12 173 GLN A C 1
ATOM 1296 O O . GLN A 1 173 ? -11.543 20.032 10.192 1.00 96.12 173 GLN A O 1
ATOM 1301 N N . LEU A 1 174 ? -11.265 17.805 10.279 1.00 96.88 174 LEU A N 1
ATOM 1302 C CA . LEU A 1 174 ? -10.078 17.791 9.423 1.00 96.88 174 LEU A CA 1
ATOM 1303 C C . LEU A 1 174 ? -10.406 18.293 8.012 1.00 96.88 174 LEU A C 1
ATOM 1305 O O . LEU A 1 174 ? -9.680 19.127 7.475 1.00 96.88 174 LEU A O 1
ATOM 1309 N N . HIS A 1 175 ? -11.530 17.862 7.440 1.00 97.19 175 HIS A N 1
ATOM 1310 C CA . HIS A 1 175 ? -11.998 18.375 6.157 1.00 97.19 175 HIS A CA 1
ATOM 1311 C C . HIS A 1 175 ? -12.265 19.889 6.201 1.00 97.19 175 HIS A C 1
ATOM 1313 O O . HIS A 1 175 ? -11.712 20.636 5.401 1.00 97.19 175 HIS A O 1
ATOM 1319 N N . GLU A 1 176 ? -13.062 20.361 7.161 1.00 96.75 176 GLU A N 1
ATOM 1320 C CA . GLU A 1 176 ? -13.475 21.769 7.252 1.00 96.75 176 GLU A CA 1
ATOM 1321 C C . GLU A 1 176 ? -12.315 22.725 7.571 1.00 96.75 176 GLU A C 1
ATOM 1323 O O . GLU A 1 176 ? -12.302 23.858 7.095 1.00 96.75 176 GLU A O 1
ATOM 1328 N N . GLN A 1 177 ? -11.347 22.294 8.384 1.00 94.94 177 GLN A N 1
ATOM 1329 C CA . GLN A 1 177 ? -10.260 23.155 8.864 1.00 94.94 177 GLN A CA 1
ATOM 1330 C C . GLN A 1 177 ? -8.999 23.077 8.002 1.00 94.94 177 GLN A C 1
ATOM 1332 O O . GLN A 1 177 ? -8.256 24.054 7.938 1.00 94.94 177 GLN A O 1
ATOM 1337 N N . GLN A 1 178 ? -8.729 21.923 7.388 1.00 94.62 178 GLN A N 1
ATOM 1338 C CA . GLN A 1 178 ? -7.474 21.656 6.672 1.00 94.62 178 GLN A CA 1
ATOM 1339 C C . GLN A 1 178 ? -7.694 21.252 5.208 1.00 94.62 178 GLN A C 1
ATOM 1341 O O . GLN A 1 178 ? -6.726 21.025 4.491 1.00 94.62 178 GLN A O 1
ATOM 1346 N N . GLY A 1 179 ? -8.945 21.155 4.747 1.00 96.75 179 GLY A N 1
ATOM 1347 C CA . GLY A 1 179 ? -9.264 20.773 3.371 1.00 96.75 179 GLY A CA 1
ATOM 1348 C C . GLY A 1 179 ? -8.993 19.301 3.062 1.00 96.75 179 GLY A C 1
ATOM 1349 O O . GLY A 1 179 ? -8.830 18.955 1.897 1.00 96.75 179 GLY A O 1
ATOM 1350 N N . ILE A 1 180 ? -8.922 18.423 4.073 1.00 98.31 180 ILE A N 1
ATOM 1351 C CA . ILE A 1 180 ? -8.623 16.999 3.856 1.00 98.31 180 ILE A CA 1
ATOM 1352 C C . ILE A 1 180 ? -9.689 16.348 2.961 1.00 98.31 180 ILE A C 1
ATOM 1354 O O . ILE A 1 180 ? -10.873 16.270 3.313 1.00 98.31 180 ILE A O 1
ATOM 1358 N N . THR A 1 181 ? -9.251 15.814 1.822 1.00 98.25 181 THR A N 1
ATOM 1359 C CA . THR A 1 181 ? -10.086 15.069 0.864 1.00 98.25 181 THR A CA 1
ATOM 1360 C C . THR A 1 181 ? -9.745 13.583 0.805 1.00 98.25 181 THR A C 1
ATOM 1362 O O . THR A 1 181 ? -10.503 12.808 0.216 1.00 98.25 181 THR A O 1
ATOM 1365 N N . LEU A 1 182 ? -8.637 13.169 1.429 1.00 98.81 182 LEU A N 1
ATOM 1366 C CA . LEU A 1 182 ? -8.167 11.788 1.437 1.00 98.81 182 LEU A CA 1
ATOM 1367 C C . LEU A 1 182 ? -7.719 11.353 2.839 1.00 98.81 182 LEU A C 1
ATOM 1369 O O . LEU A 1 182 ? -6.746 11.865 3.389 1.00 98.81 182 LEU A O 1
ATOM 1373 N N . PHE A 1 183 ? -8.429 10.385 3.412 1.00 98.88 183 PHE A N 1
ATOM 1374 C CA . PHE A 1 183 ? -8.165 9.851 4.746 1.00 98.88 183 PHE A CA 1
ATOM 1375 C C . PHE A 1 183 ? -7.460 8.496 4.680 1.00 98.88 183 PHE A C 1
ATOM 1377 O O . PHE A 1 183 ? -7.862 7.602 3.929 1.00 98.88 183 PHE A O 1
ATOM 1384 N N . LEU A 1 184 ? -6.430 8.347 5.510 1.00 98.81 184 LEU A N 1
ATOM 1385 C CA . LEU A 1 184 ? -5.615 7.148 5.668 1.00 98.81 184 LEU A CA 1
ATOM 1386 C C . LEU A 1 184 ? -5.756 6.695 7.137 1.00 98.81 184 LEU A C 1
ATOM 1388 O O . LEU A 1 184 ? -5.119 7.264 8.027 1.00 98.81 184 LEU A O 1
ATOM 1392 N N . PRO A 1 185 ? -6.673 5.762 7.444 1.00 98.19 185 PRO A N 1
ATOM 1393 C CA . PRO A 1 185 ? -6.944 5.345 8.807 1.00 98.19 185 PRO A CA 1
ATOM 1394 C C . PRO A 1 185 ? -5.804 4.466 9.314 1.00 98.19 185 PRO A C 1
ATOM 1396 O O . PRO A 1 185 ? -5.454 3.461 8.693 1.00 98.19 185 PRO A O 1
ATOM 1399 N N . GLY A 1 186 ? -5.289 4.802 10.489 1.00 96.62 186 GLY A N 1
ATOM 1400 C CA . GLY A 1 186 ? -4.393 3.935 11.236 1.00 96.62 186 GLY A CA 1
ATOM 1401 C C . GLY A 1 186 ? -4.887 3.747 12.666 1.00 96.62 186 GLY A C 1
ATOM 1402 O O . GLY A 1 186 ? -5.782 4.444 13.148 1.00 96.62 186 GLY A O 1
ATOM 1403 N N . GLU A 1 187 ? -4.309 2.774 13.349 1.00 97.00 187 GLU A N 1
ATOM 1404 C CA . GLU A 1 187 ? -4.678 2.415 14.712 1.00 97.00 187 GLU A CA 1
ATOM 1405 C C . GLU A 1 187 ? -3.446 2.111 15.546 1.00 97.00 187 GLU A C 1
ATOM 1407 O O . GLU A 1 187 ? -2.382 1.803 15.011 1.00 97.00 187 GLU A O 1
ATOM 1412 N N . MET A 1 188 ? -3.614 2.219 16.859 1.00 96.62 188 MET A N 1
ATOM 1413 C CA . MET A 1 188 ? -2.677 1.676 17.827 1.00 96.62 188 MET A CA 1
ATOM 1414 C C . MET A 1 188 ? -3.450 1.169 19.040 1.00 96.62 188 MET A C 1
ATOM 1416 O O . MET A 1 188 ? -4.128 1.932 19.732 1.00 96.62 188 MET A O 1
ATOM 1420 N N . GLY A 1 189 ? -3.325 -0.120 19.330 1.00 95.31 189 GLY A N 1
ATOM 1421 C CA . GLY A 1 189 ? -3.947 -0.708 20.508 1.00 95.31 189 GLY A CA 1
ATOM 1422 C C . GLY A 1 189 ? -3.500 -2.138 20.732 1.00 95.31 189 GLY A C 1
ATOM 1423 O O . GLY A 1 189 ? -3.735 -3.028 19.910 1.00 95.31 189 GLY A O 1
ATOM 1424 N N . ILE A 1 190 ? -2.869 -2.402 21.873 1.00 94.81 190 ILE A N 1
ATOM 1425 C CA . ILE A 1 190 ? -2.429 -3.758 22.183 1.00 94.81 190 ILE A CA 1
ATOM 1426 C C . ILE A 1 190 ? -3.631 -4.704 22.287 1.00 94.81 190 ILE A C 1
ATOM 1428 O O . ILE A 1 190 ? -4.534 -4.511 23.095 1.00 94.81 190 ILE A O 1
ATOM 1432 N N . SER A 1 191 ? -3.578 -5.795 21.513 1.00 93.75 191 SER A N 1
ATOM 1433 C CA . SER A 1 191 ? -4.603 -6.853 21.387 1.00 93.75 191 SER A CA 1
ATOM 1434 C C . SER A 1 191 ? -5.811 -6.551 20.491 1.00 93.75 191 SER A C 1
ATOM 1436 O O . SER A 1 191 ? -6.691 -7.411 20.389 1.00 93.75 191 SER A O 1
ATOM 1438 N N . ASN A 1 192 ? -5.842 -5.425 19.776 1.00 96.12 192 ASN A N 1
ATOM 1439 C CA . ASN A 1 192 ? -6.981 -5.048 18.932 1.00 96.12 192 ASN A CA 1
ATOM 1440 C C . ASN A 1 192 ? -7.293 -6.022 17.778 1.00 96.12 192 ASN A C 1
ATOM 1442 O O . ASN A 1 192 ? -8.458 -6.216 17.442 1.00 96.12 192 ASN A O 1
ATOM 1446 N N . THR A 1 193 ? -6.303 -6.745 17.246 1.00 96.25 193 THR A N 1
ATOM 1447 C CA . THR A 1 193 ? -6.534 -7.791 16.229 1.00 96.25 193 THR A CA 1
ATOM 1448 C C . THR A 1 193 ? -7.445 -8.917 16.736 1.00 96.25 193 THR A C 1
ATOM 1450 O O . THR A 1 193 ? -8.081 -9.607 15.941 1.00 96.25 193 THR A O 1
ATOM 1453 N N . THR A 1 194 ? -7.548 -9.101 18.058 1.00 97.56 194 THR A N 1
ATOM 1454 C CA . THR A 1 194 ? -8.513 -10.017 18.691 1.00 97.56 194 THR A CA 1
ATOM 1455 C C . THR A 1 194 ? -9.938 -9.476 18.575 1.00 97.56 194 THR A C 1
ATOM 1457 O O . THR A 1 194 ? -10.849 -10.226 18.228 1.00 97.56 194 THR A O 1
ATOM 1460 N N . ALA A 1 195 ? -10.127 -8.172 18.804 1.00 98.25 195 ALA A N 1
ATOM 1461 C CA . ALA A 1 195 ? -11.410 -7.498 18.616 1.00 98.25 195 ALA A CA 1
ATOM 1462 C C . ALA A 1 195 ? -11.824 -7.506 17.135 1.00 98.25 195 ALA A C 1
ATOM 1464 O O . ALA A 1 195 ? -12.946 -7.887 16.814 1.00 98.25 195 ALA A O 1
ATOM 1465 N N . SER A 1 196 ? -10.900 -7.216 16.213 1.00 98.19 196 SER A N 1
ATOM 1466 C CA . SER A 1 196 ? -11.143 -7.293 14.764 1.00 98.19 196 SER A CA 1
ATOM 146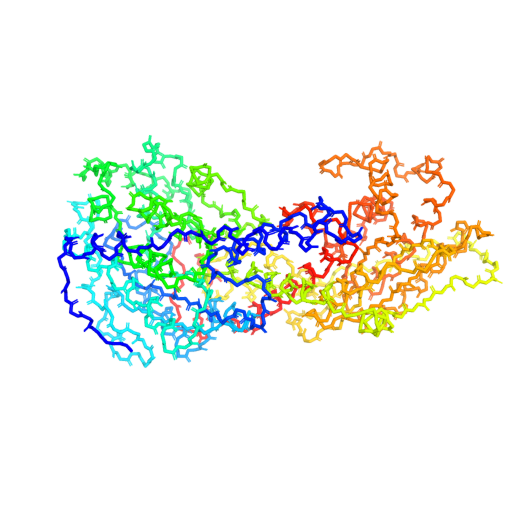7 C C . SER A 1 196 ? -11.560 -8.696 14.306 1.00 98.19 196 SER A C 1
ATOM 1469 O O . SER A 1 196 ? -12.500 -8.835 13.519 1.00 98.19 196 SER A O 1
ATOM 1471 N N . ALA A 1 197 ? -10.933 -9.752 14.840 1.00 98.12 197 ALA A N 1
ATOM 1472 C CA . ALA A 1 197 ? -11.327 -11.137 14.570 1.00 98.12 197 ALA A CA 1
ATOM 1473 C C . ALA A 1 197 ? -12.743 -11.456 15.076 1.00 98.12 197 ALA A C 1
ATOM 1475 O O . ALA A 1 197 ? -13.511 -12.102 14.357 1.00 98.12 197 ALA A O 1
ATOM 1476 N N . ALA A 1 198 ? -13.108 -10.967 16.266 1.00 98.62 198 ALA A N 1
ATOM 1477 C CA . ALA A 1 198 ? -14.439 -11.149 16.842 1.00 98.62 198 ALA A CA 1
ATOM 1478 C C . ALA A 1 198 ? -15.522 -10.363 16.079 1.00 98.62 198 ALA A C 1
ATOM 1480 O O . ALA A 1 198 ? -16.569 -10.931 15.772 1.00 98.62 198 ALA A O 1
ATOM 1481 N N . ILE A 1 199 ? -15.260 -9.105 15.701 1.00 98.81 199 ILE A N 1
ATOM 1482 C CA . ILE A 1 199 ? -16.152 -8.297 14.847 1.00 98.81 199 ILE A CA 1
ATOM 1483 C C . ILE A 1 199 ? -16.408 -9.019 13.523 1.00 98.81 199 ILE A C 1
ATOM 1485 O O . ILE A 1 199 ? -17.558 -9.185 13.115 1.00 98.81 199 ILE A O 1
ATOM 1489 N N . THR A 1 200 ? -15.337 -9.474 12.868 1.00 98.62 200 THR A N 1
ATOM 1490 C CA . THR A 1 200 ? -15.420 -10.148 11.565 1.00 98.62 200 THR A CA 1
ATOM 1491 C C . THR A 1 200 ? -16.220 -11.442 11.670 1.00 98.62 200 THR A C 1
ATOM 1493 O O . THR A 1 200 ? -17.129 -11.667 10.873 1.00 98.62 200 THR A O 1
ATOM 1496 N N . ALA A 1 201 ? -15.930 -12.269 12.680 1.00 98.56 201 ALA A N 1
ATOM 1497 C CA . ALA A 1 201 ? -16.648 -13.519 12.918 1.00 98.56 201 ALA A CA 1
ATOM 1498 C C . ALA A 1 201 ? -18.141 -13.271 13.172 1.00 98.56 201 ALA A C 1
ATOM 1500 O O . ALA A 1 201 ? -18.982 -13.944 12.579 1.00 98.56 201 ALA A O 1
ATOM 1501 N N . ALA A 1 202 ? -18.477 -12.270 13.993 1.00 98.62 202 ALA A N 1
ATOM 1502 C CA . ALA A 1 202 ? -19.860 -11.912 14.280 1.00 98.62 202 ALA A CA 1
ATOM 1503 C C . ALA A 1 202 ? -20.601 -11.442 13.016 1.00 98.62 202 ALA A C 1
ATOM 1505 O O . ALA A 1 202 ? -21.587 -12.058 12.617 1.00 98.62 202 ALA A O 1
ATOM 1506 N N . LEU A 1 203 ? -20.116 -10.391 12.346 1.00 98.69 203 LEU A N 1
ATOM 1507 C CA . LEU A 1 203 ? -20.833 -9.740 11.238 1.00 98.69 203 LEU A CA 1
ATOM 1508 C C . LEU A 1 203 ? -20.897 -10.565 9.951 1.00 98.69 203 LEU A C 1
ATOM 1510 O O . LEU A 1 203 ? -21.848 -10.405 9.180 1.00 98.69 203 LEU A O 1
ATOM 1514 N N . LEU A 1 204 ? -19.898 -11.415 9.701 1.00 98.25 204 LEU A N 1
ATOM 1515 C CA . LEU A 1 204 ? -19.890 -12.324 8.549 1.00 98.25 204 LEU A CA 1
ATOM 1516 C C . LEU A 1 204 ? -20.455 -13.709 8.885 1.00 98.25 204 LEU A C 1
ATOM 1518 O O . LEU A 1 204 ? -20.627 -14.521 7.982 1.00 98.25 204 LEU A O 1
ATOM 1522 N N . LYS A 1 205 ? -20.785 -13.973 10.159 1.00 97.44 205 LYS A N 1
ATOM 1523 C CA . LYS A 1 205 ? -21.218 -15.291 10.657 1.00 97.44 205 LYS A CA 1
ATOM 1524 C C . LYS A 1 205 ? -20.204 -16.393 10.322 1.00 97.44 205 LYS A C 1
ATOM 1526 O O . LYS A 1 205 ? -20.570 -17.499 9.932 1.00 97.44 205 LYS A O 1
ATOM 1531 N N . GLU A 1 206 ? -18.929 -16.063 10.482 1.00 97.69 206 GLU A N 1
ATOM 1532 C CA . GLU A 1 206 ? -17.790 -16.928 10.183 1.00 97.69 206 GLU A CA 1
ATOM 1533 C C . GLU A 1 206 ? -17.208 -17.553 11.449 1.00 97.69 206 GLU A C 1
ATOM 1535 O O . GLU A 1 206 ? -17.390 -17.056 12.564 1.00 97.69 206 GLU A O 1
ATOM 1540 N N . SER A 1 207 ? -16.484 -18.660 11.283 1.00 96.94 207 SER A N 1
ATOM 1541 C CA . SER A 1 207 ? -15.826 -19.299 12.424 1.00 96.94 207 SER A CA 1
ATOM 1542 C C . SER A 1 207 ? -14.631 -18.462 12.913 1.00 96.94 207 SER A C 1
ATOM 1544 O O . SER A 1 207 ? -13.889 -17.928 12.084 1.00 96.94 207 SER A O 1
ATOM 1546 N N . PRO A 1 208 ? -14.359 -18.398 14.233 1.00 96.38 208 PRO A N 1
ATOM 1547 C CA . PRO A 1 208 ? -13.159 -17.744 14.766 1.00 96.38 208 PRO A CA 1
ATOM 1548 C C . PRO A 1 208 ? -11.851 -18.243 14.148 1.00 96.38 208 PRO A C 1
ATOM 1550 O O . PRO A 1 208 ? -10.902 -17.474 14.007 1.00 96.38 208 PRO A O 1
ATOM 1553 N N . ALA A 1 209 ? -11.809 -19.515 13.738 1.00 95.88 209 ALA A N 1
ATOM 1554 C CA . ALA A 1 209 ? -10.657 -20.118 13.077 1.00 95.88 209 ALA A CA 1
ATOM 1555 C C . ALA A 1 209 ? -10.361 -19.491 11.705 1.00 95.88 209 ALA A C 1
ATOM 1557 O O . ALA A 1 209 ? -9.202 -19.436 11.316 1.00 95.88 209 ALA A O 1
ATOM 1558 N N . ASN A 1 210 ? -11.382 -18.984 11.005 1.00 96.19 210 ASN A N 1
ATOM 1559 C CA . ASN A 1 210 ? -11.226 -18.325 9.706 1.00 96.19 210 ASN A CA 1
ATOM 1560 C C . ASN A 1 210 ? -10.873 -16.835 9.835 1.00 96.19 210 ASN A C 1
ATOM 1562 O O . ASN A 1 210 ? -10.399 -16.234 8.874 1.00 96.19 210 ASN A O 1
ATOM 1566 N N . THR A 1 211 ? -11.126 -16.216 10.993 1.00 96.19 211 THR A N 1
ATOM 1567 C CA . THR A 1 211 ? -10.943 -14.767 11.185 1.00 96.19 211 THR A CA 1
ATOM 1568 C C . THR A 1 211 ? -9.747 -14.410 12.060 1.00 96.19 211 THR A C 1
ATOM 1570 O O . THR A 1 211 ? -9.275 -13.273 12.015 1.00 96.19 211 THR A O 1
ATOM 1573 N N . THR A 1 212 ? -9.233 -15.363 12.840 1.00 94.75 212 THR A N 1
ATOM 1574 C CA . THR A 1 212 ? -8.133 -15.145 13.783 1.00 94.75 212 THR A CA 1
ATOM 1575 C C . THR A 1 212 ? -6.799 -15.534 13.164 1.00 94.75 212 THR A C 1
ATOM 1577 O O . THR A 1 212 ? -6.569 -16.699 12.842 1.00 94.75 212 THR A O 1
ATOM 1580 N N . GLY A 1 213 ? -5.871 -14.581 13.097 1.00 91.69 213 GLY A N 1
ATOM 1581 C CA . GLY A 1 213 ? -4.469 -14.850 12.795 1.00 91.69 213 GLY A CA 1
ATOM 1582 C C . GLY A 1 213 ? -3.514 -14.368 13.892 1.00 91.69 213 GLY A C 1
ATOM 1583 O O . GLY A 1 213 ? -3.895 -14.187 15.058 1.00 91.69 213 GLY A O 1
ATOM 1584 N N . ARG A 1 214 ? -2.232 -14.245 13.543 1.00 89.56 214 ARG A N 1
ATOM 1585 C CA . ARG A 1 214 ? -1.123 -14.114 14.505 1.00 89.56 214 ARG A CA 1
ATOM 1586 C C . ARG A 1 214 ? -0.847 -12.688 14.964 1.00 89.56 214 ARG A C 1
ATOM 1588 O O . ARG A 1 214 ? -0.079 -12.521 15.910 1.00 89.56 214 ARG A O 1
ATOM 1595 N N . GLY A 1 215 ? -1.440 -11.678 14.337 1.00 84.38 215 GLY A N 1
ATOM 1596 C CA . GLY A 1 215 ? -1.158 -10.270 14.610 1.00 84.38 215 GLY A CA 1
ATOM 1597 C C . GLY A 1 215 ? 0.343 -9.992 14.600 1.00 84.38 215 GLY A C 1
ATOM 1598 O O . GLY A 1 215 ? 1.022 -10.213 13.600 1.00 84.38 215 GLY A O 1
ATOM 1599 N N . THR A 1 216 ? 0.873 -9.612 15.763 1.00 79.56 216 THR A N 1
ATOM 1600 C CA . THR A 1 216 ? 2.286 -9.311 16.038 1.00 79.56 216 THR A CA 1
ATOM 1601 C C . THR A 1 216 ? 3.210 -10.546 16.015 1.00 79.56 216 THR A C 1
ATOM 1603 O O . THR A 1 216 ? 4.089 -10.678 16.864 1.00 79.56 216 THR A O 1
ATOM 1606 N N . ASN A 1 217 ? 2.997 -11.483 15.085 1.00 85.38 217 ASN A N 1
ATOM 1607 C CA . ASN A 1 217 ? 3.765 -12.722 14.908 1.00 85.38 217 ASN A CA 1
ATOM 1608 C C . ASN A 1 217 ? 3.885 -13.582 16.185 1.00 85.38 217 ASN A C 1
ATOM 1610 O O . ASN A 1 217 ? 4.944 -14.134 16.479 1.00 85.38 217 ASN A O 1
ATOM 1614 N N . ILE A 1 218 ? 2.786 -13.727 16.933 1.00 89.06 218 ILE A N 1
ATOM 1615 C CA . ILE A 1 218 ? 2.742 -14.556 18.148 1.00 89.06 218 ILE A CA 1
ATOM 1616 C C . ILE A 1 218 ? 3.073 -16.038 17.878 1.00 89.06 218 ILE A C 1
ATOM 1618 O O . ILE A 1 218 ? 2.836 -16.573 16.784 1.00 89.06 218 ILE A O 1
ATOM 1622 N N . SER A 1 219 ? 3.575 -16.720 18.908 1.00 91.75 219 SER A N 1
ATOM 1623 C CA . SER A 1 219 ? 3.898 -18.152 18.909 1.00 91.75 219 SER A CA 1
ATOM 1624 C C . SER A 1 219 ? 2.676 -19.044 18.652 1.00 91.75 219 SER A C 1
ATOM 1626 O O . SER A 1 219 ? 1.532 -18.639 18.848 1.00 91.75 219 SER A O 1
ATOM 1628 N N . ASP A 1 220 ? 2.895 -20.301 18.252 1.00 92.56 220 ASP A N 1
ATOM 1629 C CA . ASP A 1 220 ? 1.813 -21.281 18.032 1.00 92.56 220 ASP A CA 1
ATOM 1630 C C . ASP A 1 220 ? 0.958 -21.510 19.278 1.00 92.56 220 ASP A C 1
ATOM 1632 O O . ASP A 1 220 ? -0.261 -21.669 19.191 1.00 92.56 220 ASP A O 1
ATOM 1636 N N . GLN A 1 221 ? 1.601 -21.522 20.447 1.00 93.44 221 GLN A N 1
ATOM 1637 C CA . GLN A 1 221 ? 0.918 -21.670 21.725 1.00 93.44 221 GLN A CA 1
ATOM 1638 C C . GLN A 1 221 ? 0.005 -20.471 21.990 1.00 93.44 221 GLN A C 1
ATOM 1640 O O . GLN A 1 221 ? -1.171 -20.656 22.309 1.00 93.44 221 GLN A O 1
ATOM 1645 N N . ARG A 1 222 ? 0.517 -19.248 21.806 1.00 94.00 222 ARG A N 1
ATOM 1646 C CA . ARG A 1 222 ? -0.269 -18.026 22.002 1.00 94.00 222 ARG A CA 1
ATOM 1647 C C . ARG A 1 222 ? -1.353 -17.860 20.940 1.00 94.00 222 ARG A C 1
ATOM 1649 O O . ARG A 1 222 ? -2.440 -17.402 21.267 1.00 94.00 222 ARG A O 1
ATOM 1656 N N . TYR A 1 223 ? -1.116 -18.301 19.706 1.00 94.69 223 TYR A N 1
ATOM 1657 C CA . TYR A 1 223 ? -2.131 -18.334 18.652 1.00 94.69 223 TYR A CA 1
ATOM 1658 C C . TYR A 1 223 ? -3.321 -19.230 19.017 1.00 94.69 223 TYR A C 1
ATOM 1660 O O . TYR A 1 223 ? -4.464 -18.782 18.941 1.00 94.69 223 TYR A O 1
ATOM 1668 N N . LYS A 1 224 ? -3.073 -20.460 19.489 1.00 95.75 224 LYS A N 1
ATOM 1669 C CA . LYS A 1 224 ? -4.146 -21.355 19.968 1.00 95.75 224 LYS A CA 1
ATOM 1670 C C . LYS A 1 224 ? -4.941 -20.729 21.114 1.00 95.75 224 LYS A C 1
ATOM 1672 O O . LYS A 1 224 ? -6.164 -20.832 21.145 1.00 95.75 224 LYS A O 1
ATOM 1677 N N . HIS A 1 225 ? -4.248 -20.058 22.032 1.00 96.94 225 HIS A N 1
ATOM 1678 C CA . HIS A 1 225 ? -4.879 -19.343 23.140 1.00 96.94 225 HIS A CA 1
ATOM 1679 C C . HIS A 1 225 ? -5.717 -18.141 22.675 1.00 96.94 225 HIS A C 1
ATOM 1681 O O . HIS A 1 225 ? -6.844 -17.955 23.133 1.00 96.94 225 HIS A O 1
ATOM 1687 N N . LYS A 1 226 ? -5.215 -17.357 21.714 1.00 96.94 226 LYS A N 1
ATOM 1688 C CA . LYS A 1 226 ? -5.955 -16.257 21.078 1.00 96.94 226 LYS A CA 1
ATOM 1689 C C . LYS A 1 226 ? -7.226 -16.760 20.395 1.00 96.94 226 LYS A C 1
ATOM 1691 O O . LYS A 1 226 ? -8.281 -16.176 20.613 1.00 96.94 226 LYS A O 1
ATOM 1696 N N . LEU A 1 227 ? -7.153 -17.861 19.645 1.00 96.81 227 LEU A N 1
ATOM 1697 C CA . LEU A 1 227 ? -8.323 -18.476 19.012 1.00 96.81 227 LEU A CA 1
ATOM 1698 C C . LEU A 1 227 ? -9.394 -18.860 20.047 1.00 96.81 227 LEU A C 1
ATOM 1700 O O . LEU A 1 227 ? -10.538 -18.425 19.930 1.00 96.81 227 LEU A O 1
ATOM 1704 N N . ALA A 1 228 ? -9.006 -19.582 21.103 1.00 98.00 228 ALA A N 1
ATOM 1705 C CA . ALA A 1 228 ? -9.915 -19.945 22.195 1.00 98.00 228 ALA A CA 1
ATOM 1706 C C . ALA A 1 228 ? -10.506 -18.710 22.906 1.00 98.00 228 ALA A C 1
ATOM 1708 O O . ALA A 1 228 ? -11.648 -18.719 23.367 1.00 98.00 228 ALA A O 1
ATOM 1709 N N . THR A 1 229 ? -9.739 -17.619 22.976 1.00 98.50 229 THR A N 1
ATOM 1710 C CA . THR A 1 229 ? -10.193 -16.346 23.547 1.00 98.50 229 THR A CA 1
ATOM 1711 C C . THR A 1 229 ? -11.254 -15.689 22.659 1.00 98.50 229 THR A C 1
ATOM 1713 O O . THR A 1 229 ? -12.269 -15.240 23.185 1.00 98.50 229 THR A O 1
ATOM 1716 N N . VAL A 1 230 ? -11.092 -15.683 21.329 1.00 98.31 230 VAL A N 1
ATOM 1717 C CA . VAL A 1 230 ? -12.115 -15.177 20.386 1.00 98.31 230 VAL A CA 1
ATOM 1718 C C . VAL A 1 230 ? -13.399 -16.008 20.465 1.00 98.31 230 VAL A C 1
ATOM 1720 O O . VAL A 1 230 ? -14.490 -15.441 20.532 1.00 98.31 230 VAL A O 1
ATOM 1723 N N . GLU A 1 231 ? -13.293 -17.336 20.539 1.00 98.50 231 GLU A N 1
ATOM 1724 C CA . GLU A 1 231 ? -14.446 -18.225 20.754 1.00 98.50 231 GLU A CA 1
ATOM 1725 C C . GLU A 1 231 ? -15.191 -17.882 22.053 1.00 98.50 231 GLU A C 1
ATOM 1727 O O . GLU A 1 231 ? -16.416 -17.736 22.059 1.00 98.50 231 GLU A O 1
ATOM 1732 N N . LYS A 1 232 ? -14.448 -17.684 23.148 1.00 98.69 232 LYS A N 1
ATOM 1733 C CA . LYS A 1 232 ? -15.002 -17.289 24.448 1.00 98.69 232 LYS A CA 1
ATOM 1734 C C . LYS A 1 232 ? -15.689 -15.923 24.391 1.00 98.69 232 LYS A C 1
ATOM 1736 O O . LYS A 1 232 ? -16.791 -15.794 24.918 1.00 98.69 232 LYS A O 1
ATOM 1741 N N . ILE A 1 233 ? -15.078 -14.927 23.744 1.00 98.81 233 ILE A N 1
ATOM 1742 C CA . ILE A 1 233 ? -15.653 -13.582 23.571 1.00 98.81 233 ILE A CA 1
ATOM 1743 C C . ILE A 1 233 ? -17.030 -13.669 22.911 1.00 98.81 233 ILE A C 1
ATOM 1745 O O . ILE A 1 233 ? -17.995 -13.098 23.422 1.00 98.81 233 ILE A O 1
ATOM 1749 N N . LEU A 1 234 ? -17.134 -14.401 21.798 1.00 98.75 234 LEU A N 1
ATOM 1750 C CA . LEU A 1 234 ? -18.391 -14.544 21.062 1.00 98.75 234 LEU A CA 1
ATOM 1751 C C . LEU A 1 234 ? -19.446 -15.298 21.877 1.00 98.75 234 LEU A C 1
ATOM 1753 O O . LEU A 1 234 ? -20.607 -14.891 21.894 1.00 98.75 234 LEU A O 1
ATOM 1757 N N . ALA A 1 235 ? -19.047 -16.355 22.589 1.00 98.50 235 ALA A N 1
ATOM 1758 C CA . ALA A 1 235 ? -19.953 -17.154 23.411 1.00 98.50 235 ALA A CA 1
ATOM 1759 C C . ALA A 1 235 ? -20.530 -16.371 24.603 1.00 98.50 235 ALA A C 1
ATOM 1761 O O . ALA A 1 235 ? -21.718 -16.501 24.902 1.00 98.50 235 ALA A O 1
ATOM 1762 N N . VAL A 1 236 ? -19.699 -15.565 25.273 1.00 98.56 236 VAL A N 1
ATOM 1763 C CA . VAL A 1 236 ? -20.099 -14.751 26.433 1.00 98.56 236 VAL A CA 1
ATOM 176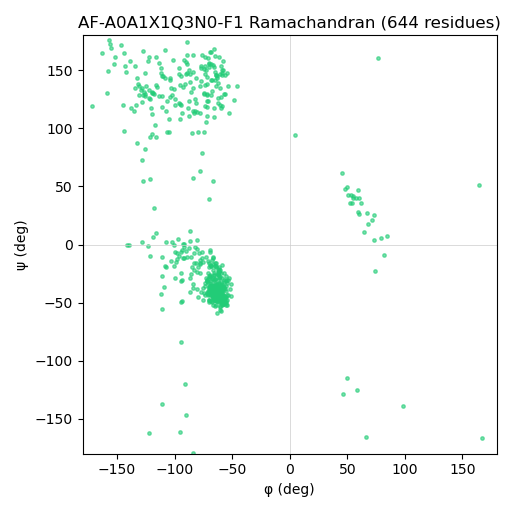4 C C . VAL A 1 236 ? -21.012 -13.602 26.019 1.00 98.56 236 VAL A C 1
ATOM 1766 O O . VAL A 1 236 ? -21.979 -13.310 26.717 1.00 98.56 236 VAL A O 1
ATOM 1769 N N . ASN A 1 237 ? -20.715 -12.950 24.894 1.00 98.81 237 ASN A N 1
ATOM 1770 C CA . ASN A 1 237 ? -21.395 -11.714 24.520 1.00 98.81 237 ASN A CA 1
ATOM 1771 C C . ASN A 1 237 ? -22.606 -11.897 23.612 1.00 98.81 237 ASN A C 1
ATOM 1773 O O . ASN A 1 237 ? -23.514 -11.069 23.662 1.00 98.81 237 ASN A O 1
ATOM 1777 N N . GLN A 1 238 ? -22.608 -12.932 22.766 1.00 98.50 238 GLN A N 1
ATOM 1778 C CA . GLN A 1 238 ? -23.655 -13.180 21.768 1.00 98.50 238 GLN A CA 1
ATOM 1779 C C . GLN A 1 238 ? -24.028 -11.893 20.999 1.00 98.50 238 GLN A C 1
ATOM 1781 O O . GLN A 1 238 ? -25.148 -11.387 21.140 1.00 98.50 238 GLN A O 1
ATOM 1786 N N . PRO A 1 239 ? -23.071 -11.281 20.271 1.00 98.44 239 PRO A N 1
ATOM 1787 C CA . PRO A 1 239 ? -23.333 -10.061 19.512 1.00 98.44 239 PRO A CA 1
ATOM 1788 C C . PRO A 1 239 ? -24.359 -10.315 18.403 1.00 98.44 239 PRO A C 1
ATOM 1790 O O . PRO A 1 239 ? -24.276 -11.329 17.706 1.00 98.44 239 PRO A O 1
ATOM 1793 N N . ASP A 1 240 ? -25.319 -9.405 18.240 1.00 98.50 240 ASP A N 1
ATOM 1794 C CA . ASP A 1 240 ? -26.317 -9.477 17.173 1.00 98.50 240 ASP A CA 1
ATOM 1795 C C . ASP A 1 240 ? -25.688 -9.020 15.845 1.00 98.50 240 ASP A C 1
ATOM 1797 O O . ASP A 1 240 ? -25.378 -7.840 15.685 1.00 98.50 240 ASP A O 1
ATOM 1801 N N . PRO A 1 241 ? -25.517 -9.912 14.851 1.00 97.50 241 PRO A N 1
ATOM 1802 C CA . PRO A 1 241 ? -24.886 -9.558 13.581 1.00 97.50 241 PRO A CA 1
ATOM 1803 C C . PRO A 1 241 ? -25.702 -8.571 12.731 1.00 97.50 241 PRO A C 1
ATOM 1805 O O . PRO A 1 241 ? -25.192 -8.076 11.725 1.00 97.50 241 PRO A O 1
ATOM 1808 N N . THR A 1 242 ? -26.965 -8.319 13.083 1.00 97.75 242 THR A N 1
ATOM 1809 C CA . THR A 1 242 ? -27.834 -7.346 12.406 1.00 97.75 242 THR A CA 1
ATOM 1810 C C . THR A 1 242 ? -27.775 -5.950 13.026 1.00 97.75 242 THR A C 1
ATOM 1812 O O . THR A 1 242 ? -28.215 -4.991 12.393 1.00 97.75 242 THR A O 1
ATOM 1815 N N . ASP A 1 243 ? -27.171 -5.817 14.210 1.00 98.56 243 ASP A N 1
ATOM 1816 C CA . ASP A 1 243 ? -26.959 -4.546 14.895 1.00 98.56 243 ASP A CA 1
ATOM 1817 C C . ASP A 1 243 ? -25.451 -4.257 15.026 1.00 98.56 243 ASP A C 1
ATOM 1819 O O . ASP A 1 243 ? -24.806 -4.673 15.992 1.00 98.56 243 ASP A O 1
ATOM 1823 N N . PRO A 1 244 ? -24.848 -3.523 14.072 1.00 98.38 244 PRO A N 1
ATOM 1824 C CA . PRO A 1 244 ? -23.413 -3.244 14.104 1.00 98.38 244 PRO A CA 1
ATOM 1825 C C . PRO A 1 244 ? -22.963 -2.447 15.339 1.00 98.38 244 PRO A C 1
ATOM 1827 O O . PRO A 1 244 ? -21.800 -2.559 15.726 1.00 98.38 244 PRO A O 1
ATOM 1830 N N . ILE A 1 245 ? -23.849 -1.681 15.990 1.00 98.81 245 ILE A N 1
ATOM 1831 C CA . ILE A 1 245 ? -23.514 -0.965 17.233 1.00 98.81 245 ILE A CA 1
ATOM 1832 C C . ILE A 1 245 ? -23.469 -1.949 18.407 1.00 98.81 245 ILE A C 1
ATOM 1834 O O . ILE A 1 245 ? -22.580 -1.836 19.250 1.00 98.81 245 ILE A O 1
ATOM 1838 N N . ASP A 1 246 ? -24.358 -2.950 18.442 1.00 98.88 246 ASP A N 1
ATOM 1839 C CA . ASP A 1 246 ? -24.293 -4.042 19.428 1.00 98.88 246 ASP A CA 1
ATOM 1840 C C . ASP A 1 246 ? -23.006 -4.858 19.270 1.00 98.88 246 ASP A C 1
ATOM 1842 O O . ASP A 1 246 ? -22.314 -5.109 20.260 1.00 98.88 246 ASP A O 1
ATOM 1846 N N . VAL A 1 247 ? -22.625 -5.204 18.032 1.00 98.88 247 VAL A N 1
ATOM 1847 C CA . VAL A 1 247 ? -21.346 -5.886 17.769 1.00 98.88 247 VAL A CA 1
ATOM 1848 C C . VAL A 1 247 ? -20.167 -5.050 18.269 1.00 98.88 247 VAL A C 1
ATOM 1850 O O . VAL A 1 247 ? -19.326 -5.565 19.010 1.00 98.88 247 VAL A O 1
ATOM 1853 N N . LEU A 1 248 ? -20.109 -3.764 17.910 1.00 98.81 248 LEU A N 1
ATOM 1854 C CA . LEU A 1 248 ? -19.041 -2.864 18.351 1.00 98.81 248 LEU A CA 1
ATOM 1855 C C . LEU A 1 248 ? -18.977 -2.766 19.882 1.00 98.81 248 LEU A C 1
ATOM 1857 O O . LEU A 1 248 ? -17.896 -2.899 20.455 1.00 98.81 248 LEU A O 1
ATOM 1861 N N . ALA A 1 249 ? -20.126 -2.588 20.541 1.00 98.88 249 ALA A N 1
ATOM 1862 C CA . ALA A 1 249 ? -20.211 -2.463 21.992 1.00 98.88 249 ALA A CA 1
ATOM 1863 C C . ALA A 1 249 ? -19.737 -3.732 22.714 1.00 98.88 249 ALA A C 1
ATOM 1865 O O . ALA A 1 249 ? -19.017 -3.673 23.712 1.00 98.88 249 ALA A O 1
ATOM 1866 N N . LYS A 1 250 ? -20.114 -4.903 22.201 1.00 98.88 250 LYS A N 1
ATOM 1867 C CA . LYS A 1 250 ? -19.814 -6.182 22.843 1.00 98.88 250 LYS A CA 1
ATOM 1868 C C . LYS A 1 250 ? -18.393 -6.669 22.606 1.00 98.88 250 LYS A C 1
ATOM 1870 O O . LYS A 1 250 ? -17.762 -7.144 23.548 1.00 98.88 250 LYS A O 1
ATOM 1875 N N . VAL A 1 251 ? -17.895 -6.593 21.373 1.00 98.75 251 VAL A N 1
ATOM 1876 C CA . VAL A 1 251 ? -16.653 -7.287 20.984 1.00 98.75 251 VAL A CA 1
ATOM 1877 C C . VAL A 1 251 ? -15.609 -6.393 20.313 1.00 98.75 251 VAL A C 1
ATOM 1879 O O . VAL A 1 251 ? -14.563 -6.898 19.911 1.00 98.75 251 VAL A O 1
ATOM 1882 N N . GLY A 1 252 ? -15.874 -5.091 20.182 1.00 98.50 252 GLY A N 1
ATOM 1883 C CA . GLY A 1 252 ? -14.993 -4.152 19.492 1.00 98.50 252 GLY A CA 1
ATOM 1884 C C . GLY A 1 252 ? -14.017 -3.374 20.380 1.00 98.50 252 GLY A C 1
ATOM 1885 O O . GLY A 1 252 ? -13.724 -3.752 21.512 1.00 98.50 252 GLY A O 1
ATOM 1886 N N . GLY A 1 253 ? -13.505 -2.274 19.822 1.00 98.56 253 GLY A N 1
ATOM 1887 C CA . GLY A 1 253 ? -12.552 -1.343 20.436 1.00 98.56 253 GLY A CA 1
ATOM 1888 C C . GLY A 1 253 ? -12.965 0.109 20.207 1.00 98.56 253 GLY A C 1
ATOM 1889 O O . GLY A 1 253 ? -13.677 0.396 19.239 1.00 98.56 253 GLY A O 1
ATOM 1890 N N . PHE A 1 254 ? -12.564 1.026 21.093 1.00 98.81 254 PHE A N 1
ATOM 1891 C CA . PHE A 1 254 ? -12.905 2.445 20.930 1.00 98.81 254 PHE A CA 1
ATOM 1892 C C . PHE A 1 254 ? -12.289 3.029 19.656 1.00 98.81 254 PHE A C 1
ATOM 1894 O O . PHE A 1 254 ? -12.952 3.761 18.927 1.00 98.81 254 PHE A O 1
ATOM 1901 N N . GLU A 1 255 ? -11.054 2.656 19.346 1.00 98.69 255 GLU A N 1
ATOM 1902 C CA . GLU A 1 255 ? -10.353 3.043 18.131 1.00 98.69 255 GLU A CA 1
ATOM 1903 C C . GLU A 1 255 ? -10.987 2.441 16.872 1.00 98.69 255 GLU A C 1
ATOM 1905 O O . GLU A 1 255 ? -11.103 3.132 15.867 1.00 98.69 255 GLU A O 1
ATOM 1910 N N . LEU A 1 256 ? -11.480 1.197 16.927 1.00 98.88 256 LEU A N 1
ATOM 1911 C CA . LEU A 1 256 ? -12.183 0.577 15.794 1.00 98.88 256 LEU A CA 1
ATOM 1912 C C . LEU A 1 256 ? -13.514 1.286 15.512 1.00 98.88 256 LEU A C 1
ATOM 1914 O O . LEU A 1 256 ? -13.859 1.520 14.354 1.00 98.88 256 LEU A O 1
ATOM 1918 N N . GLY A 1 257 ? -14.239 1.673 16.566 1.00 98.81 257 GLY A N 1
ATOM 1919 C CA . GLY A 1 257 ? -15.440 2.499 16.448 1.00 98.81 257 GLY A CA 1
ATOM 1920 C C . GLY A 1 257 ? -15.135 3.880 15.873 1.00 98.81 257 GLY A C 1
ATOM 1921 O O . GLY A 1 257 ? -15.817 4.325 14.953 1.00 98.81 257 GLY A O 1
ATOM 1922 N N . ALA A 1 258 ? -14.062 4.523 16.335 1.00 98.81 258 ALA A N 1
ATOM 1923 C CA . ALA A 1 258 ? -13.613 5.798 15.789 1.00 98.81 258 ALA A CA 1
ATOM 1924 C C . ALA A 1 258 ? -13.170 5.690 14.324 1.00 98.81 258 ALA A C 1
ATOM 1926 O O . ALA A 1 258 ? -13.509 6.555 13.528 1.00 98.81 258 ALA A O 1
ATOM 1927 N N . ILE A 1 259 ? -12.500 4.619 13.908 1.00 98.94 259 ILE A N 1
ATOM 1928 C CA . ILE A 1 259 ? -12.123 4.428 12.501 1.00 98.94 259 ILE A CA 1
ATOM 1929 C C . ILE A 1 259 ? -13.359 4.190 11.623 1.00 98.94 259 ILE A C 1
ATOM 1931 O O . ILE A 1 259 ? -13.453 4.752 10.532 1.00 98.94 259 ILE A O 1
ATOM 1935 N N . ALA A 1 260 ? -14.347 3.425 12.099 1.00 98.94 260 ALA A N 1
ATOM 1936 C CA . ALA A 1 260 ? -15.623 3.271 11.398 1.00 98.94 260 ALA A CA 1
ATOM 1937 C C . ALA A 1 260 ? -16.350 4.622 11.271 1.00 98.94 260 ALA A C 1
ATOM 1939 O O . ALA A 1 260 ? -16.836 4.981 10.199 1.00 98.94 260 ALA A O 1
ATOM 1940 N N . GLY A 1 261 ? -16.356 5.406 12.351 1.00 98.81 261 GLY A N 1
ATOM 1941 C CA . GLY A 1 261 ? -16.854 6.776 12.375 1.00 98.81 261 GLY A CA 1
ATOM 1942 C C . GLY A 1 261 ? -16.130 7.693 11.392 1.00 98.81 261 GLY A C 1
ATOM 1943 O O . GLY A 1 261 ? -16.781 8.424 10.654 1.00 98.81 261 GLY A O 1
ATOM 1944 N N . LEU A 1 262 ? -14.797 7.621 11.338 1.00 98.88 262 LEU A N 1
ATOM 1945 C CA . LEU A 1 262 ? -13.948 8.402 10.437 1.00 98.88 262 LEU A CA 1
ATOM 1946 C C . LEU A 1 262 ? -14.352 8.173 8.979 1.00 98.88 262 LEU A C 1
ATOM 1948 O O . LEU A 1 262 ? -14.506 9.137 8.237 1.00 98.88 262 LEU A O 1
ATOM 1952 N N . MET A 1 263 ? -14.601 6.921 8.585 1.00 98.94 263 MET A N 1
ATOM 1953 C CA . MET A 1 263 ? -15.068 6.587 7.234 1.00 98.94 263 MET A CA 1
ATOM 1954 C C . MET A 1 263 ? -16.443 7.189 6.925 1.00 98.94 263 MET A C 1
ATOM 1956 O O . MET A 1 263 ? -16.654 7.723 5.838 1.00 98.94 263 MET A O 1
ATOM 1960 N N . LEU A 1 264 ? -17.373 7.133 7.884 1.00 98.94 264 LEU A N 1
ATOM 1961 C CA . LEU A 1 264 ? -18.710 7.720 7.745 1.00 98.94 264 LEU A CA 1
ATOM 1962 C C . LEU A 1 264 ? -18.639 9.253 7.644 1.00 98.94 264 LEU A C 1
ATOM 1964 O O . LEU A 1 264 ? -19.301 9.847 6.795 1.00 98.94 264 LEU A O 1
ATOM 1968 N N . GLY A 1 265 ? -17.805 9.889 8.468 1.00 98.75 265 GLY A N 1
ATOM 1969 C CA . GLY A 1 265 ? -17.586 11.336 8.451 1.00 98.75 265 GLY A CA 1
ATOM 1970 C C . GLY A 1 265 ? -16.869 11.812 7.190 1.00 98.75 265 GLY A C 1
ATOM 1971 O O . GLY A 1 265 ? -17.245 12.839 6.630 1.00 98.75 265 GLY A O 1
ATOM 1972 N N . ALA A 1 266 ? -15.893 11.045 6.697 1.00 98.75 266 ALA A N 1
ATOM 1973 C CA . ALA A 1 266 ? -15.228 11.305 5.424 1.00 98.75 266 ALA A CA 1
ATOM 1974 C C . ALA A 1 266 ? -16.233 11.240 4.266 1.00 98.75 266 ALA A C 1
ATOM 1976 O O . ALA A 1 266 ? -16.305 12.176 3.473 1.00 98.75 266 ALA A O 1
ATOM 1977 N N . ALA A 1 267 ? -17.077 10.205 4.222 1.00 98.81 267 ALA A N 1
ATOM 1978 C CA . ALA A 1 267 ? -18.128 10.086 3.214 1.00 98.81 267 ALA A CA 1
ATOM 1979 C C . ALA A 1 267 ? -19.128 11.257 3.275 1.00 98.81 267 ALA A C 1
ATOM 1981 O O . ALA A 1 267 ? -19.438 11.860 2.246 1.00 98.81 267 ALA A O 1
ATOM 1982 N N . ALA A 1 268 ? -19.566 11.651 4.477 1.00 98.56 268 ALA A N 1
ATOM 1983 C CA . ALA A 1 268 ? -20.420 12.827 4.682 1.00 98.56 268 ALA A CA 1
ATOM 1984 C C . ALA A 1 268 ? -19.761 14.144 4.225 1.00 98.56 268 ALA A C 1
ATOM 1986 O O . ALA A 1 268 ? -20.448 15.083 3.825 1.00 98.56 268 ALA A O 1
ATOM 1987 N N . SER A 1 269 ? -18.429 14.220 4.258 1.00 98.19 269 SER A N 1
ATOM 1988 C CA . SER A 1 269 ? -17.632 15.345 3.747 1.00 98.19 269 SER A CA 1
ATOM 1989 C C . SER A 1 269 ? -17.280 15.260 2.264 1.00 98.19 269 SER A C 1
ATOM 1991 O O . SER A 1 269 ? -16.567 16.132 1.779 1.00 98.19 269 SER A O 1
ATOM 1993 N N . ARG A 1 270 ? -17.754 14.247 1.525 1.00 98.06 270 ARG A N 1
ATOM 1994 C CA . ARG A 1 270 ? -17.310 13.988 0.142 1.00 98.06 270 ARG A CA 1
ATOM 1995 C C . ARG A 1 270 ? -15.791 13.784 0.046 1.00 98.06 270 ARG A C 1
ATOM 1997 O O . ARG A 1 270 ? -15.142 14.225 -0.895 1.00 98.06 270 ARG A O 1
ATOM 2004 N N . SER A 1 271 ? -15.225 13.085 1.023 1.00 98.50 271 SER A N 1
ATOM 2005 C CA . SER A 1 271 ? -13.815 12.700 1.063 1.00 98.50 271 SER A CA 1
ATOM 2006 C C . SER A 1 271 ? -13.667 11.189 0.916 1.00 98.50 271 SER A C 1
ATOM 2008 O O . SER A 1 271 ? -14.515 10.409 1.353 1.00 98.50 271 SER A O 1
ATOM 2010 N N . LEU A 1 272 ? -12.571 10.765 0.299 1.00 98.69 272 LEU A N 1
ATOM 2011 C CA . LEU A 1 272 ? -12.253 9.360 0.073 1.00 98.69 272 LEU A CA 1
ATOM 2012 C C . LEU A 1 272 ? -11.461 8.791 1.262 1.00 98.69 272 LEU A C 1
ATOM 2014 O O . LEU A 1 272 ? -10.657 9.497 1.866 1.00 98.69 272 LEU A O 1
ATOM 2018 N N . THR A 1 273 ? -11.645 7.508 1.576 1.00 98.94 273 THR A N 1
ATOM 2019 C CA . THR A 1 273 ? -10.797 6.771 2.528 1.00 98.94 273 THR A CA 1
ATOM 2020 C C . THR A 1 273 ? -10.122 5.585 1.843 1.00 98.94 273 THR A C 1
ATOM 2022 O O . THR A 1 273 ? -10.786 4.775 1.192 1.00 98.94 273 THR A O 1
ATOM 2025 N N . ILE A 1 274 ? -8.808 5.441 2.019 1.00 98.88 274 ILE A N 1
ATOM 2026 C CA . ILE A 1 274 ? -8.076 4.240 1.592 1.00 98.88 274 ILE A CA 1
ATOM 2027 C C . ILE A 1 274 ? -7.882 3.353 2.813 1.00 98.88 274 ILE A C 1
ATOM 2029 O O . ILE A 1 274 ? -7.268 3.767 3.785 1.00 98.88 274 ILE A O 1
ATOM 2033 N N . LEU A 1 275 ? -8.407 2.135 2.770 1.00 98.62 275 LEU A N 1
ATOM 2034 C CA . LEU A 1 275 ? -8.252 1.147 3.828 1.00 98.62 275 LEU A CA 1
ATOM 2035 C C . LEU A 1 275 ? -6.802 0.680 3.906 1.00 98.62 275 LEU A C 1
ATOM 2037 O O . LEU A 1 275 ? -6.166 0.452 2.881 1.00 98.62 275 LEU A O 1
ATOM 2041 N N . ASP A 1 276 ? -6.313 0.466 5.119 1.00 97.12 276 ASP A N 1
ATOM 2042 C CA . ASP A 1 276 ? -5.009 -0.139 5.375 1.00 97.12 276 ASP A CA 1
ATOM 2043 C C . ASP A 1 276 ? -5.141 -1.675 5.517 1.00 97.12 276 ASP A C 1
ATOM 2045 O O . ASP A 1 276 ? -5.604 -2.342 4.589 1.00 97.12 276 ASP A O 1
ATOM 2049 N N . GLY A 1 277 ? -4.762 -2.253 6.663 1.00 95.62 277 GLY A N 1
ATOM 2050 C CA . GLY A 1 277 ? -4.816 -3.694 6.908 1.00 95.62 277 GLY A CA 1
ATOM 2051 C C . GLY A 1 277 ? -6.130 -4.221 7.507 1.00 95.62 277 GLY A C 1
ATOM 2052 O O . GLY A 1 277 ? -7.238 -3.749 7.241 1.00 95.62 277 GLY A O 1
ATOM 2053 N N . PHE A 1 278 ? -6.009 -5.263 8.334 1.00 97.00 278 PHE A N 1
ATOM 2054 C CA . PHE A 1 278 ? -7.153 -5.989 8.896 1.00 97.00 278 PHE A CA 1
ATOM 2055 C C . PHE A 1 278 ? -8.009 -5.154 9.852 1.00 97.00 278 PHE A C 1
ATOM 2057 O O . PHE A 1 278 ? -9.234 -5.209 9.766 1.00 97.00 278 PHE A O 1
ATOM 2064 N N . ASN A 1 279 ? -7.387 -4.358 10.724 1.00 97.56 279 ASN A N 1
ATOM 2065 C CA . ASN A 1 279 ? -8.107 -3.568 11.723 1.00 97.56 279 ASN A CA 1
ATOM 2066 C C . ASN A 1 279 ? -8.989 -2.486 11.075 1.00 97.56 279 ASN A C 1
ATOM 2068 O O . ASN A 1 279 ? -10.179 -2.392 11.381 1.00 97.56 279 ASN A O 1
ATOM 2072 N N . SER A 1 280 ? -8.454 -1.738 10.103 1.00 97.94 280 SER A N 1
ATOM 2073 C CA . SER A 1 280 ? -9.248 -0.766 9.339 1.00 97.94 280 SER A CA 1
ATOM 2074 C C . SER A 1 280 ? -10.330 -1.443 8.491 1.00 97.94 280 SER A C 1
ATOM 2076 O O . SER A 1 280 ? -11.431 -0.912 8.381 1.00 97.94 280 SER A O 1
ATOM 2078 N N . SER A 1 281 ? -10.082 -2.650 7.971 1.00 98.38 281 SER A N 1
ATOM 2079 C CA . SER A 1 281 ? -11.102 -3.439 7.264 1.00 98.38 281 SER A CA 1
ATOM 2080 C C . SER A 1 281 ? -12.237 -3.898 8.195 1.00 98.38 281 SER A C 1
ATOM 2082 O O . SER A 1 281 ? -13.406 -3.825 7.822 1.00 98.38 281 SER A O 1
ATOM 2084 N N . ALA A 1 282 ? -11.936 -4.326 9.425 1.00 98.56 282 ALA A N 1
ATOM 2085 C CA . ALA A 1 282 ? -12.954 -4.700 10.413 1.00 98.56 282 ALA A CA 1
ATOM 2086 C C . ALA A 1 282 ? -13.819 -3.496 10.825 1.00 98.56 282 ALA A C 1
ATOM 2088 O O . ALA A 1 282 ? -15.044 -3.609 10.907 1.00 98.56 282 ALA A O 1
ATOM 2089 N N . ALA A 1 283 ? -13.205 -2.323 11.000 1.00 98.81 283 ALA A N 1
ATOM 2090 C CA . ALA A 1 283 ? -13.925 -1.068 11.206 1.00 98.81 283 ALA A CA 1
ATOM 2091 C C . ALA A 1 283 ? -14.773 -0.677 9.977 1.00 98.81 283 ALA A C 1
ATOM 2093 O O . ALA A 1 283 ? -15.933 -0.288 10.116 1.00 98.81 283 ALA A O 1
ATOM 2094 N N . ALA A 1 284 ? -14.248 -0.865 8.763 1.00 98.81 284 ALA A N 1
ATOM 2095 C CA . ALA A 1 284 ? -14.998 -0.651 7.528 1.00 98.81 284 ALA A CA 1
ATOM 2096 C C . ALA A 1 284 ? -16.219 -1.573 7.422 1.00 98.81 284 ALA A C 1
ATOM 2098 O O . ALA A 1 284 ? -17.251 -1.157 6.903 1.00 98.81 284 ALA A O 1
ATOM 2099 N N . LEU A 1 285 ? -16.147 -2.804 7.940 1.00 98.69 285 LEU A N 1
ATOM 2100 C CA . LEU A 1 285 ? -17.293 -3.712 7.975 1.00 98.69 285 LEU A CA 1
ATOM 2101 C C . LEU A 1 285 ? -18.410 -3.185 8.893 1.00 98.69 285 LEU A C 1
ATOM 2103 O O . LEU A 1 285 ? -19.580 -3.263 8.524 1.00 98.69 285 LEU A O 1
ATOM 2107 N N . ILE A 1 286 ? -18.066 -2.589 10.040 1.00 98.88 286 ILE A N 1
ATOM 2108 C CA . ILE A 1 286 ? -19.032 -1.890 10.908 1.00 98.88 286 ILE A CA 1
ATOM 2109 C C . ILE A 1 286 ? -19.662 -0.710 10.157 1.00 98.88 286 ILE A C 1
ATOM 2111 O O . ILE A 1 286 ? -20.889 -0.610 10.095 1.00 98.88 286 ILE A O 1
ATOM 2115 N N . ALA A 1 287 ? -18.842 0.143 9.533 1.00 98.81 287 ALA A N 1
ATOM 2116 C CA . ALA A 1 287 ? -19.323 1.287 8.755 1.00 98.81 287 ALA A CA 1
ATOM 2117 C C . ALA A 1 287 ? -20.242 0.854 7.598 1.00 98.81 287 ALA A C 1
ATOM 2119 O O . ALA A 1 287 ? -21.300 1.445 7.402 1.00 98.81 287 ALA A O 1
ATOM 2120 N N . LEU A 1 288 ? -19.893 -0.217 6.879 1.00 98.56 288 LEU A N 1
ATOM 2121 C CA . LEU A 1 288 ? -20.683 -0.777 5.779 1.00 98.56 288 LEU A CA 1
ATOM 2122 C C . LEU A 1 288 ? -22.063 -1.255 6.241 1.00 98.56 288 LEU A C 1
ATOM 2124 O O . LEU A 1 288 ? -23.052 -1.069 5.535 1.00 98.56 288 LEU A O 1
ATOM 2128 N N . ARG A 1 289 ? -22.137 -1.886 7.417 1.00 98.38 289 ARG A N 1
ATOM 2129 C CA . ARG A 1 289 ? -23.403 -2.353 8.000 1.00 98.38 289 ARG A CA 1
ATOM 2130 C C . ARG A 1 289 ? -24.268 -1.197 8.502 1.00 98.38 289 ARG A C 1
ATOM 2132 O O . ARG A 1 289 ? -25.488 -1.312 8.465 1.00 98.38 289 ARG A O 1
ATOM 2139 N N . LEU A 1 290 ? -23.654 -0.098 8.942 1.00 98.50 290 LEU A N 1
ATOM 2140 C CA . LEU A 1 290 ? -24.355 1.133 9.321 1.00 98.50 290 LEU A CA 1
ATOM 2141 C C . LEU A 1 290 ? -24.869 1.906 8.099 1.00 98.50 290 LEU A C 1
ATOM 2143 O O . LEU A 1 290 ? -26.003 2.379 8.110 1.00 98.50 290 LEU A O 1
ATOM 2147 N N . ALA A 1 291 ? -24.050 2.018 7.053 1.00 98.25 291 ALA A N 1
ATOM 2148 C CA . ALA A 1 291 ? -24.358 2.739 5.826 1.00 98.25 291 ALA A CA 1
ATOM 2149 C C . ALA A 1 291 ? -23.763 2.022 4.606 1.00 98.25 291 ALA A C 1
ATOM 2151 O O . ALA A 1 291 ? -22.603 2.255 4.263 1.00 98.25 291 ALA A O 1
ATOM 2152 N N . PRO A 1 292 ? -24.549 1.210 3.876 1.00 97.38 292 PRO A N 1
ATOM 2153 C CA . PRO A 1 292 ? -24.048 0.477 2.711 1.00 97.38 292 PRO A CA 1
ATOM 2154 C C . PRO A 1 292 ? -23.400 1.368 1.637 1.00 97.38 292 PRO A C 1
ATOM 2156 O O . PRO A 1 292 ? -22.443 0.953 0.983 1.00 97.38 292 PRO A O 1
ATOM 2159 N N . GLY A 1 293 ? -23.878 2.613 1.494 1.00 96.94 293 GLY A N 1
ATOM 2160 C CA . GLY A 1 293 ? -23.324 3.609 0.570 1.00 96.94 293 GLY A CA 1
ATOM 2161 C C . GLY A 1 293 ? -21.885 4.036 0.883 1.00 96.94 293 GLY A C 1
ATOM 2162 O O . GLY A 1 293 ? -21.186 4.493 -0.018 1.00 96.94 293 GLY A O 1
ATOM 2163 N N . VAL A 1 294 ? -21.386 3.818 2.111 1.00 98.31 294 VAL A N 1
ATOM 2164 C CA . VAL A 1 294 ? -20.002 4.162 2.483 1.00 98.31 294 VAL A CA 1
ATOM 2165 C C . VAL A 1 294 ? -18.983 3.437 1.606 1.00 98.31 294 VAL A C 1
ATOM 2167 O O . VAL A 1 294 ? -17.928 3.992 1.325 1.00 98.31 294 VAL A O 1
ATOM 2170 N N . LYS A 1 295 ? -19.313 2.240 1.088 1.00 97.88 295 LYS A N 1
ATOM 2171 C CA . LYS A 1 295 ? -18.458 1.469 0.169 1.00 97.88 295 LYS A CA 1
ATOM 2172 C C . LYS A 1 295 ? -17.980 2.303 -1.020 1.00 97.88 295 LYS A C 1
ATOM 2174 O O . LYS A 1 295 ? -16.868 2.099 -1.512 1.00 97.88 295 LYS A O 1
ATOM 2179 N N . ASP A 1 296 ? -18.798 3.232 -1.506 1.00 97.75 296 ASP A N 1
ATOM 2180 C CA . ASP A 1 296 ? -18.431 4.073 -2.640 1.00 97.75 296 ASP A CA 1
ATOM 2181 C C . ASP A 1 296 ? -17.282 5.041 -2.328 1.00 97.75 296 ASP A C 1
ATOM 2183 O O . ASP A 1 296 ? -16.536 5.388 -3.242 1.00 97.75 296 ASP A O 1
ATOM 2187 N N . TYR A 1 297 ? -17.064 5.342 -1.048 1.00 98.75 297 TYR A N 1
ATOM 2188 C CA . TYR A 1 297 ? -16.014 6.210 -0.516 1.00 98.75 297 TYR A CA 1
ATOM 2189 C C . TYR A 1 297 ? -14.776 5.444 -0.025 1.00 98.75 297 TYR A C 1
ATOM 2191 O O . TYR A 1 297 ? -13.858 6.055 0.518 1.00 98.75 297 TYR A O 1
ATOM 2199 N N . LEU A 1 298 ? -14.735 4.118 -0.210 1.00 98.75 298 LEU A N 1
ATOM 2200 C CA . LEU A 1 298 ? -13.630 3.262 0.227 1.00 98.75 298 LEU A CA 1
ATOM 2201 C C . LEU A 1 298 ? -12.828 2.698 -0.954 1.00 98.75 298 LEU A C 1
ATOM 2203 O O . LEU A 1 298 ? -13.396 2.346 -2.000 1.00 98.75 298 LEU A O 1
ATOM 2207 N N . ILE A 1 299 ? -11.517 2.556 -0.741 1.00 98.44 299 ILE A N 1
ATOM 2208 C CA . ILE A 1 299 ? -10.562 1.847 -1.608 1.00 98.44 299 ILE A CA 1
ATOM 2209 C C . ILE A 1 299 ? -9.754 0.851 -0.760 1.00 98.44 299 ILE A C 1
ATOM 2211 O O . ILE A 1 299 ? -9.270 1.246 0.297 1.00 98.44 299 ILE A O 1
ATOM 2215 N N . PRO A 1 300 ? -9.574 -0.415 -1.178 1.00 97.69 300 PRO A N 1
ATOM 2216 C CA . PRO A 1 300 ? -8.644 -1.328 -0.512 1.00 97.69 300 PRO A CA 1
ATOM 2217 C C . PRO A 1 300 ? -7.185 -0.958 -0.825 1.00 97.69 300 PRO A C 1
ATOM 2219 O O . PRO A 1 300 ? -6.889 -0.552 -1.947 1.00 97.69 300 PRO A O 1
ATOM 2222 N N . SER A 1 301 ? -6.261 -1.162 0.120 1.00 97.94 301 SER A N 1
ATOM 2223 C CA . SER A 1 301 ? -4.824 -1.081 -0.180 1.00 97.94 301 SER A CA 1
ATOM 2224 C C . SER A 1 301 ? -4.223 -2.443 -0.509 1.00 97.94 301 SER A C 1
ATOM 2226 O O . SER A 1 301 ? -4.116 -2.818 -1.672 1.00 97.94 301 SER A O 1
ATOM 2228 N N . HIS A 1 302 ? -3.852 -3.205 0.513 1.00 97.00 302 HIS A N 1
ATOM 2229 C CA . HIS A 1 302 ? -3.089 -4.436 0.401 1.00 97.00 302 HIS A CA 1
ATOM 2230 C C . HIS A 1 302 ? -3.829 -5.617 1.015 1.00 97.00 302 HIS A C 1
ATOM 2232 O O . HIS A 1 302 ? -4.724 -5.472 1.854 1.00 97.00 302 HIS A O 1
ATOM 2238 N N . ARG A 1 303 ? -3.403 -6.813 0.622 1.00 95.00 303 ARG A N 1
ATOM 2239 C CA . ARG A 1 303 ? -3.743 -8.041 1.319 1.00 95.00 303 ARG A CA 1
ATOM 2240 C C . ARG A 1 303 ? -2.983 -8.087 2.645 1.00 95.00 303 ARG A C 1
ATOM 2242 O O . ARG A 1 303 ? -1.763 -8.235 2.669 1.00 95.00 303 ARG A O 1
ATOM 2249 N N . ALA A 1 304 ? -3.708 -7.960 3.748 1.00 88.94 304 ALA A N 1
ATOM 2250 C CA . ALA A 1 304 ? -3.149 -8.072 5.086 1.00 88.94 304 ALA A CA 1
ATOM 2251 C C . ALA A 1 304 ? -2.749 -9.522 5.386 1.00 88.94 304 ALA A C 1
ATOM 2253 O O . ALA A 1 304 ? -3.368 -10.472 4.901 1.00 88.94 304 ALA A O 1
ATOM 2254 N N . GLY A 1 305 ? -1.765 -9.704 6.269 1.00 79.81 305 GLY A N 1
ATOM 2255 C CA . GLY A 1 305 ? -1.372 -11.042 6.723 1.00 79.81 305 GLY A CA 1
ATOM 2256 C C . GLY A 1 305 ? -2.395 -11.768 7.611 1.00 79.81 305 GLY A C 1
ATOM 2257 O O . GLY A 1 305 ? -2.162 -12.927 7.953 1.00 79.81 305 GLY A O 1
ATOM 2258 N N . GLU A 1 306 ? -3.505 -11.124 7.993 1.00 84.31 306 GLU A N 1
ATOM 2259 C CA . GLU A 1 306 ? -4.552 -11.727 8.828 1.00 84.31 306 GLU A CA 1
ATOM 2260 C C . GLU A 1 306 ? -5.672 -12.361 7.996 1.00 84.31 306 GLU A C 1
ATOM 2262 O O . GLU A 1 306 ? -6.197 -11.769 7.053 1.00 84.31 306 GLU A O 1
ATOM 2267 N N . GLN A 1 307 ? -6.089 -13.564 8.399 1.00 86.50 307 GLN A N 1
ATOM 2268 C CA . GLN A 1 307 ? -7.012 -14.416 7.638 1.00 86.50 307 GLN A CA 1
ATOM 2269 C C . GLN A 1 307 ? -8.428 -13.841 7.491 1.00 86.50 307 GLN A C 1
ATOM 2271 O O . GLN A 1 307 ? -9.116 -14.152 6.520 1.00 86.50 307 GLN A O 1
ATOM 2276 N N . GLY A 1 308 ? -8.848 -12.972 8.415 1.00 93.94 308 GLY A N 1
ATOM 2277 C CA . GLY A 1 308 ? -10.166 -12.346 8.363 1.00 93.94 308 GLY A CA 1
ATOM 2278 C C . GLY A 1 308 ? -10.309 -11.280 7.273 1.00 93.94 308 GLY A C 1
ATOM 2279 O O . GLY A 1 308 ? -11.407 -11.105 6.751 1.00 93.94 308 GLY A O 1
ATOM 2280 N N . GLN A 1 309 ? -9.233 -10.585 6.883 1.00 96.00 309 GLN A N 1
ATOM 2281 C CA . GLN A 1 309 ? -9.334 -9.461 5.941 1.00 96.00 309 GLN A CA 1
ATOM 2282 C C . GLN A 1 309 ? -9.818 -9.889 4.541 1.00 96.00 309 GLN A C 1
ATOM 2284 O O . GLN A 1 309 ? -10.741 -9.247 4.037 1.00 96.00 309 GLN A O 1
ATOM 2289 N N . PRO A 1 310 ? -9.319 -10.982 3.925 1.00 96.00 310 PRO A N 1
ATOM 2290 C CA . PRO A 1 310 ? -9.853 -11.465 2.649 1.00 96.00 310 PRO A CA 1
ATOM 2291 C C . PRO A 1 310 ? -11.368 -11.719 2.647 1.00 96.00 310 PRO A C 1
ATOM 2293 O O . PRO A 1 310 ? -12.022 -11.494 1.631 1.00 96.00 310 PRO A O 1
ATOM 2296 N N . LEU A 1 311 ? -11.945 -12.155 3.774 1.00 97.62 311 LEU A N 1
ATOM 2297 C CA . LEU A 1 311 ? -13.391 -12.374 3.901 1.00 97.62 311 LEU A CA 1
ATOM 2298 C C . LEU A 1 311 ? -14.157 -11.046 3.861 1.00 97.62 311 LEU A C 1
ATOM 2300 O O . LEU A 1 311 ? -15.185 -10.946 3.194 1.00 97.62 311 LEU A O 1
ATOM 2304 N N . ILE A 1 312 ? -13.621 -10.014 4.518 1.00 98.19 312 ILE A N 1
ATOM 2305 C CA . ILE A 1 312 ? -14.183 -8.658 4.507 1.00 98.19 312 ILE A CA 1
ATOM 2306 C C . ILE A 1 312 ? -14.086 -8.040 3.111 1.00 98.19 312 ILE A C 1
ATOM 2308 O O . ILE A 1 312 ? -15.067 -7.494 2.613 1.00 98.19 312 ILE A O 1
ATOM 2312 N N . LEU A 1 313 ? -12.923 -8.137 2.461 1.00 97.56 313 LEU A N 1
ATOM 2313 C CA . LEU A 1 313 ? -12.744 -7.603 1.109 1.00 97.56 313 LEU A CA 1
ATOM 2314 C C . LEU A 1 313 ? -13.687 -8.291 0.116 1.00 97.56 313 LEU A C 1
ATOM 2316 O O . LEU A 1 313 ? -14.284 -7.618 -0.719 1.00 97.56 313 LEU A O 1
ATOM 2320 N N . LYS A 1 314 ? -13.908 -9.603 0.264 1.00 97.25 314 LYS A N 1
ATOM 2321 C CA . LYS A 1 314 ? -14.902 -10.343 -0.522 1.00 97.25 314 LYS A CA 1
ATOM 2322 C C . LYS A 1 314 ? -16.329 -9.843 -0.281 1.00 97.25 314 LYS A C 1
ATOM 2324 O O . LYS A 1 314 ? -17.056 -9.640 -1.247 1.00 97.25 314 LYS A O 1
ATOM 2329 N N . GLU A 1 315 ? -16.726 -9.623 0.972 1.00 96.94 315 GLU A N 1
ATOM 2330 C CA . GLU A 1 315 ? -18.030 -9.030 1.319 1.00 96.94 315 GLU A CA 1
ATOM 2331 C C . GLU A 1 315 ? -18.206 -7.635 0.691 1.00 96.94 315 GLU A C 1
ATOM 2333 O O . GLU A 1 315 ? -19.292 -7.265 0.247 1.00 96.94 315 GLU A O 1
ATOM 2338 N N . MET A 1 316 ? -17.119 -6.866 0.610 1.00 96.44 316 MET A N 1
ATOM 2339 C CA . MET A 1 316 ? -17.091 -5.556 -0.036 1.00 96.44 316 MET A CA 1
ATOM 2340 C C . MET A 1 316 ? -16.922 -5.623 -1.554 1.00 96.44 316 MET A C 1
ATOM 2342 O O . MET A 1 316 ? -16.979 -4.568 -2.176 1.00 96.44 316 MET A O 1
ATOM 2346 N N . ASP A 1 317 ? -16.767 -6.796 -2.173 1.00 96.62 317 ASP A N 1
ATOM 2347 C CA . ASP A 1 317 ? -16.431 -6.946 -3.599 1.00 96.62 317 ASP A CA 1
ATOM 2348 C C . ASP A 1 317 ? -15.225 -6.069 -3.995 1.00 96.62 317 ASP A C 1
ATOM 2350 O O . ASP A 1 317 ? -15.263 -5.254 -4.920 1.00 96.62 317 ASP A O 1
ATOM 2354 N N . PHE A 1 318 ? -14.169 -6.177 -3.192 1.00 96.38 318 PHE A N 1
ATOM 2355 C CA . PHE A 1 318 ? -12.901 -5.491 -3.368 1.00 96.38 318 PHE A CA 1
ATOM 2356 C C . PHE A 1 318 ? -11.775 -6.492 -3.605 1.00 96.38 318 PHE A C 1
ATOM 2358 O O . PHE A 1 318 ? -11.646 -7.497 -2.907 1.00 96.38 318 PHE A O 1
ATOM 2365 N N . THR A 1 319 ? -10.910 -6.148 -4.556 1.00 94.25 319 THR A N 1
ATOM 2366 C CA . THR A 1 319 ? -9.632 -6.821 -4.789 1.00 94.25 319 THR A CA 1
ATOM 2367 C C . THR A 1 319 ? -8.524 -5.925 -4.233 1.00 94.25 319 THR A C 1
ATOM 2369 O O . THR A 1 319 ? -8.500 -4.742 -4.580 1.00 94.25 319 THR A O 1
ATOM 2372 N N . PRO A 1 320 ? -7.633 -6.427 -3.358 1.00 95.38 320 PRO A N 1
ATOM 2373 C CA . PRO A 1 320 ? -6.495 -5.644 -2.891 1.00 95.38 320 PRO A CA 1
ATOM 2374 C C . PRO A 1 320 ? -5.558 -5.312 -4.059 1.00 95.38 320 PRO A C 1
ATOM 2376 O O . PRO A 1 320 ? -5.367 -6.127 -4.958 1.00 95.38 320 PRO A O 1
ATOM 2379 N N . LEU A 1 321 ? -4.959 -4.124 -4.021 1.00 96.88 321 LEU A N 1
ATOM 2380 C CA . LEU A 1 321 ? -4.066 -3.615 -5.064 1.00 96.88 321 LEU A CA 1
ATOM 2381 C C . LEU A 1 321 ? -2.627 -4.127 -4.912 1.00 96.88 321 LEU A C 1
ATOM 2383 O O . LEU A 1 321 ? -1.837 -4.023 -5.848 1.00 96.88 321 LEU A O 1
ATOM 2387 N N . MET A 1 322 ? -2.279 -4.659 -3.734 1.00 97.31 322 MET A N 1
ATOM 2388 C CA . MET A 1 322 ? -0.917 -5.072 -3.381 1.00 97.31 322 MET A CA 1
ATOM 2389 C C . MET A 1 322 ? -0.905 -6.356 -2.539 1.00 97.31 322 MET A C 1
ATOM 2391 O O . MET A 1 322 ? -1.786 -6.549 -1.695 1.00 97.31 322 MET A O 1
ATOM 2395 N N . ASP A 1 323 ? 0.134 -7.179 -2.685 1.00 95.69 323 ASP A N 1
ATOM 2396 C CA . ASP A 1 323 ? 0.457 -8.302 -1.792 1.00 95.69 323 ASP A CA 1
ATOM 2397 C C . ASP A 1 323 ? 1.904 -8.157 -1.289 1.00 95.69 323 ASP A C 1
ATOM 2399 O O . ASP A 1 323 ? 2.858 -8.707 -1.827 1.00 95.69 323 ASP A O 1
ATOM 2403 N N . LEU A 1 324 ? 2.069 -7.334 -0.251 1.00 95.44 324 LEU A N 1
ATOM 2404 C CA . LEU A 1 324 ? 3.377 -6.998 0.329 1.00 95.44 324 LEU A CA 1
ATOM 2405 C C . LEU A 1 324 ? 3.664 -7.763 1.626 1.00 95.44 324 LEU A C 1
ATOM 2407 O O . LEU A 1 324 ? 4.694 -7.531 2.260 1.00 95.44 324 LEU A O 1
ATOM 2411 N N . ASN A 1 325 ? 2.751 -8.645 2.053 1.00 92.94 325 ASN A N 1
ATOM 2412 C CA . ASN A 1 325 ? 2.816 -9.362 3.332 1.00 92.94 325 ASN A CA 1
ATOM 2413 C C . ASN A 1 325 ? 3.027 -8.427 4.552 1.00 92.94 325 ASN A C 1
ATOM 2415 O O . ASN A 1 325 ? 3.721 -8.779 5.509 1.00 92.94 325 ASN A O 1
ATOM 2419 N N . ILE A 1 326 ? 2.428 -7.231 4.516 1.00 93.44 326 ILE A N 1
ATOM 2420 C CA . ILE A 1 326 ? 2.442 -6.258 5.618 1.00 93.44 326 ILE A CA 1
ATOM 2421 C C . ILE A 1 326 ? 1.447 -6.691 6.707 1.00 93.44 326 ILE A C 1
ATOM 2423 O O . ILE A 1 326 ? 0.365 -7.223 6.431 1.00 93.44 326 ILE A O 1
ATOM 2427 N N . LYS A 1 327 ? 1.845 -6.503 7.971 1.00 91.56 327 LYS A N 1
ATOM 2428 C CA . LYS A 1 327 ? 1.103 -6.933 9.171 1.00 91.56 327 LYS A CA 1
ATOM 2429 C C . LYS A 1 327 ? 1.113 -5.919 10.314 1.00 91.56 327 LYS A C 1
ATOM 2431 O O . LYS A 1 327 ? 0.558 -6.222 11.365 1.00 91.56 327 LYS A O 1
ATOM 2436 N N . LEU A 1 328 ? 1.781 -4.776 10.147 1.00 91.19 328 LEU A N 1
ATOM 2437 C CA . LEU A 1 328 ? 1.930 -3.787 11.215 1.00 91.19 328 LEU A CA 1
ATOM 2438 C C . LEU A 1 328 ? 0.641 -2.986 11.454 1.00 91.19 328 LEU A C 1
ATOM 2440 O O . LEU A 1 328 ? 0.209 -2.888 12.594 1.00 91.19 328 LEU A O 1
ATOM 2444 N N . GLY A 1 329 ? 0.010 -2.478 10.392 1.00 92.00 329 GLY A N 1
ATOM 2445 C CA . GLY A 1 329 ? -1.041 -1.463 10.502 1.00 92.00 329 GLY A CA 1
ATOM 2446 C C . GLY A 1 329 ? -0.462 -0.073 10.239 1.00 92.00 329 GLY A C 1
ATOM 2447 O O . GLY A 1 329 ? 0.381 0.078 9.356 1.00 92.00 329 GLY A O 1
ATOM 2448 N N . GLU A 1 330 ? -0.873 0.929 11.023 1.00 95.88 330 GLU A N 1
ATOM 2449 C CA . GLU A 1 330 ? -0.260 2.274 11.023 1.00 95.88 330 GLU A CA 1
ATOM 2450 C C . GLU A 1 330 ? -0.313 3.035 9.678 1.00 95.88 330 GLU A C 1
ATOM 2452 O O . GLU A 1 330 ? 0.494 3.925 9.427 1.00 95.88 330 GLU A O 1
ATOM 2457 N N . ALA A 1 331 ? -1.300 2.730 8.828 1.00 97.31 331 ALA A N 1
ATOM 2458 C CA . ALA A 1 331 ? -1.569 3.416 7.556 1.00 97.31 331 ALA A CA 1
ATOM 2459 C C . ALA A 1 331 ? -0.514 3.222 6.443 1.00 97.31 331 ALA A C 1
ATOM 2461 O O . ALA A 1 331 ? -0.522 3.952 5.449 1.00 97.31 331 ALA A O 1
ATOM 2462 N N . ILE A 1 332 ? 0.340 2.201 6.548 1.00 97.75 332 ILE A N 1
ATOM 2463 C CA . ILE A 1 332 ? 1.408 1.910 5.577 1.00 97.75 332 ILE A CA 1
ATOM 2464 C C . ILE A 1 332 ? 0.848 1.647 4.176 1.00 97.75 332 ILE A C 1
ATOM 2466 O O . ILE A 1 332 ? 1.208 2.314 3.204 1.00 97.75 332 ILE A O 1
ATOM 2470 N N . GLY A 1 333 ? -0.047 0.665 4.056 1.00 97.62 333 GLY A N 1
ATOM 2471 C CA . GLY A 1 333 ? -0.618 0.275 2.774 1.00 97.62 333 GLY A CA 1
ATOM 2472 C C . GLY A 1 333 ? -1.492 1.379 2.196 1.00 97.62 333 GLY A C 1
ATOM 2473 O O . GLY A 1 333 ? -1.449 1.636 0.993 1.00 97.62 333 GLY A O 1
ATOM 2474 N N . SER A 1 334 ? -2.250 2.077 3.044 1.00 98.50 334 SER A N 1
ATOM 2475 C CA . SER A 1 334 ? -3.045 3.221 2.596 1.00 98.50 334 SER A CA 1
ATOM 2476 C C . SER A 1 334 ? -2.180 4.356 2.037 1.00 98.50 334 SER A C 1
ATOM 2478 O O . SER A 1 334 ? -2.542 4.915 1.003 1.00 98.50 334 SER A O 1
ATOM 2480 N N . SER A 1 335 ? -1.019 4.647 2.636 1.00 98.69 335 SER A N 1
ATOM 2481 C CA . SER A 1 335 ? -0.085 5.667 2.136 1.00 98.69 335 SER A CA 1
ATOM 2482 C C . SER A 1 335 ? 0.559 5.292 0.803 1.00 98.69 335 SER A C 1
ATOM 2484 O O . SER A 1 335 ? 0.689 6.151 -0.069 1.00 98.69 335 SER A O 1
ATOM 2486 N N . LEU A 1 336 ? 0.910 4.018 0.599 1.00 98.50 336 LEU A N 1
ATOM 2487 C CA . LEU A 1 336 ? 1.437 3.543 -0.687 1.00 98.50 336 LEU A CA 1
ATOM 2488 C C . LEU A 1 336 ? 0.417 3.725 -1.822 1.00 98.50 336 LEU A C 1
ATOM 2490 O O . LEU A 1 336 ? 0.754 4.219 -2.894 1.00 98.50 336 LEU A O 1
ATOM 2494 N N . VAL A 1 337 ? -0.857 3.400 -1.586 1.00 98.62 337 VAL A N 1
ATOM 2495 C CA . VAL A 1 337 ? -1.906 3.618 -2.600 1.00 98.62 337 VAL A CA 1
ATOM 2496 C C . VAL A 1 337 ? -2.230 5.101 -2.779 1.00 98.62 337 VAL A C 1
ATOM 2498 O O . VAL A 1 337 ? -2.552 5.521 -3.891 1.00 98.62 337 VAL A O 1
ATOM 2501 N N . ALA A 1 338 ? -2.118 5.914 -1.727 1.00 98.69 338 ALA A N 1
ATOM 2502 C CA . ALA A 1 338 ? -2.276 7.362 -1.833 1.00 98.69 338 ALA A CA 1
ATOM 2503 C C . ALA A 1 338 ? -1.209 7.995 -2.745 1.00 98.69 338 ALA A C 1
ATOM 2505 O O . ALA A 1 338 ? -1.543 8.847 -3.567 1.00 98.69 338 ALA A O 1
ATOM 2506 N N . ASP A 1 339 ? 0.043 7.536 -2.661 1.00 98.00 339 ASP A N 1
ATOM 2507 C CA . ASP A 1 339 ? 1.131 7.955 -3.556 1.00 98.00 339 ASP A CA 1
ATOM 2508 C C . ASP A 1 339 ? 0.838 7.595 -5.026 1.00 98.00 339 ASP A C 1
ATOM 2510 O O . ASP A 1 339 ? 0.989 8.431 -5.923 1.00 98.00 339 ASP A O 1
ATOM 2514 N N . ILE A 1 340 ? 0.306 6.394 -5.277 1.00 97.81 340 ILE A N 1
ATOM 2515 C CA . ILE A 1 340 ? -0.130 5.966 -6.617 1.00 97.81 340 ILE A CA 1
ATOM 2516 C C . ILE A 1 340 ? -1.306 6.815 -7.123 1.00 97.81 340 ILE A C 1
ATOM 2518 O O . ILE A 1 340 ? -1.364 7.157 -8.308 1.00 97.81 340 ILE A O 1
ATOM 2522 N N . LEU A 1 341 ? -2.259 7.168 -6.255 1.00 98.38 341 LEU A N 1
ATOM 2523 C CA . LEU A 1 341 ? -3.382 8.037 -6.617 1.00 98.38 341 LEU A CA 1
ATOM 2524 C C . LEU A 1 341 ? -2.900 9.449 -6.988 1.00 98.38 341 LEU A C 1
ATOM 2526 O O . LEU A 1 341 ? -3.384 10.007 -7.974 1.00 98.38 341 LEU A O 1
ATOM 2530 N N . ASP A 1 342 ? -1.921 10.002 -6.271 1.00 97.94 342 ASP A N 1
ATOM 2531 C CA . ASP A 1 342 ? -1.295 11.279 -6.630 1.00 97.94 342 ASP A CA 1
ATOM 2532 C C . ASP A 1 342 ? -0.659 11.212 -8.032 1.00 97.94 342 ASP A C 1
ATOM 2534 O O . ASP A 1 342 ? -0.911 12.092 -8.866 1.00 97.94 342 ASP A O 1
ATOM 2538 N N . ALA A 1 343 ? 0.094 10.145 -8.327 1.00 96.94 343 ALA A N 1
ATOM 2539 C CA . ALA A 1 343 ? 0.686 9.896 -9.648 1.00 96.94 343 ALA A CA 1
ATOM 2540 C C . ALA A 1 343 ? -0.384 9.848 -10.742 1.00 96.94 343 ALA A C 1
ATOM 2542 O O . ALA A 1 343 ? -0.295 10.513 -11.777 1.00 96.94 343 ALA A O 1
ATOM 2543 N N . SER A 1 344 ? -1.444 9.092 -10.459 1.00 97.50 344 SER A N 1
ATOM 2544 C CA . SER A 1 344 ? -2.581 8.867 -11.343 1.00 97.50 344 SER A CA 1
ATOM 2545 C C . SER A 1 344 ? -3.302 10.168 -11.681 1.00 97.50 344 SER A C 1
ATOM 2547 O O . SER A 1 344 ? -3.610 10.418 -12.846 1.00 97.50 344 SER A O 1
ATOM 2549 N N . ILE A 1 345 ? -3.551 11.021 -10.682 1.00 97.69 345 ILE A N 1
ATOM 2550 C CA . ILE A 1 345 ? -4.196 12.325 -10.877 1.00 97.69 345 ILE A CA 1
ATOM 2551 C C . ILE A 1 345 ? -3.299 13.245 -11.710 1.00 97.69 345 ILE A C 1
ATOM 2553 O O . ILE A 1 345 ? -3.787 13.882 -12.646 1.00 97.69 345 ILE A O 1
ATOM 2557 N N . ARG A 1 346 ? -1.990 13.301 -11.431 1.00 96.12 346 ARG A N 1
ATOM 2558 C CA . ARG A 1 346 ? -1.043 14.101 -12.233 1.00 96.12 346 ARG A CA 1
ATOM 2559 C C . ARG A 1 346 ? -1.018 13.643 -13.689 1.00 96.12 346 ARG A C 1
ATOM 2561 O O . ARG A 1 346 ? -1.111 14.483 -14.585 1.00 96.12 346 ARG A O 1
ATOM 2568 N N . ALA A 1 347 ? -0.954 12.334 -13.919 1.00 94.88 347 ALA A N 1
ATOM 2569 C CA . ALA A 1 347 ? -0.966 11.748 -15.254 1.00 94.88 347 ALA A CA 1
ATOM 2570 C C . ALA A 1 347 ? -2.276 12.061 -15.994 1.00 94.88 347 ALA A C 1
ATOM 2572 O O . ALA A 1 347 ? -2.252 12.584 -17.108 1.00 94.88 347 ALA A O 1
ATOM 2573 N N . TYR A 1 348 ? -3.423 11.867 -15.336 1.00 95.62 348 TYR A N 1
ATOM 2574 C CA . TYR A 1 348 ? -4.739 12.205 -15.884 1.00 95.62 348 TYR A CA 1
ATOM 2575 C C . TYR A 1 348 ? -4.877 13.696 -16.244 1.00 95.62 348 TYR A C 1
ATOM 2577 O O . TYR A 1 348 ? -5.474 14.055 -17.260 1.00 95.62 348 TYR A O 1
ATOM 2585 N N . ARG A 1 349 ? -4.318 14.601 -15.435 1.00 94.19 349 ARG A N 1
ATOM 2586 C CA . ARG A 1 349 ? -4.290 16.039 -15.753 1.00 94.19 349 ARG A CA 1
ATOM 2587 C C . ARG A 1 349 ? -3.407 16.328 -16.964 1.00 94.19 349 ARG A C 1
ATOM 2589 O O . ARG A 1 349 ? -3.759 17.163 -17.793 1.00 94.19 349 ARG A O 1
ATOM 2596 N N . ASN A 1 350 ? -2.265 15.655 -17.074 1.00 91.88 350 ASN A N 1
ATOM 2597 C CA . ASN A 1 350 ? -1.317 15.880 -18.160 1.00 91.88 350 ASN A CA 1
ATOM 2598 C C . ASN A 1 350 ? -1.850 15.403 -19.519 1.00 91.88 350 ASN A C 1
ATOM 2600 O O . ASN A 1 350 ? -1.705 16.138 -20.495 1.00 91.88 350 ASN A O 1
ATOM 2604 N N . ILE A 1 351 ? -2.571 14.278 -19.581 1.00 87.81 351 ILE A N 1
ATOM 2605 C CA . ILE A 1 351 ? -3.230 13.829 -20.825 1.00 87.81 351 ILE A CA 1
ATOM 2606 C C . ILE A 1 351 ? -4.404 14.718 -21.258 1.00 87.81 351 ILE A C 1
ATOM 2608 O O . ILE A 1 351 ? -4.962 14.502 -22.323 1.00 87.81 351 ILE A O 1
ATOM 2612 N N . GLN A 1 352 ? -4.815 15.707 -20.460 1.00 87.62 352 GLN A N 1
ATOM 2613 C CA . GLN A 1 352 ? -5.844 16.681 -20.847 1.00 87.62 352 GLN A CA 1
ATOM 2614 C C . GLN A 1 352 ? -5.260 18.001 -21.361 1.00 87.62 352 GLN A C 1
ATOM 2616 O O . GLN A 1 352 ? -5.993 18.807 -21.933 1.00 87.62 352 GLN A O 1
ATOM 2621 N N . LYS A 1 353 ? -3.955 18.238 -21.181 1.00 88.62 353 LYS A N 1
ATOM 2622 C CA . LYS A 1 353 ? -3.282 19.447 -21.682 1.00 88.62 353 LYS A CA 1
ATOM 2623 C C . LYS A 1 353 ? -3.215 19.449 -23.208 1.00 88.62 353 LYS A C 1
ATOM 2625 O O . LYS A 1 353 ? -3.441 18.417 -23.832 1.00 88.62 353 LYS A O 1
ATOM 2630 N N . ASP A 1 354 ? -2.908 20.591 -23.814 1.00 88.69 354 ASP A N 1
ATOM 2631 C CA . ASP A 1 354 ? -2.732 20.675 -25.266 1.00 88.69 354 ASP A CA 1
ATOM 2632 C C . ASP A 1 354 ? -1.513 19.876 -25.772 1.00 88.69 354 ASP A C 1
ATOM 2634 O O . ASP A 1 354 ? -0.677 19.403 -25.000 1.00 88.69 354 ASP A O 1
ATOM 2638 N N . THR A 1 355 ? -1.433 19.704 -27.092 1.00 87.44 355 THR A N 1
ATOM 2639 C CA . THR A 1 355 ? -0.367 18.944 -27.758 1.00 87.44 355 THR A CA 1
ATOM 2640 C C . THR A 1 355 ? 1.025 19.487 -27.438 1.00 87.44 355 THR A C 1
ATOM 2642 O O . THR A 1 355 ? 1.905 18.700 -27.109 1.00 87.44 355 THR A O 1
ATOM 2645 N N . ALA A 1 356 ? 1.216 20.809 -27.458 1.00 87.50 356 ALA A N 1
ATOM 2646 C CA . ALA A 1 356 ? 2.520 21.430 -27.222 1.00 87.50 356 ALA A CA 1
ATOM 2647 C C . ALA A 1 356 ? 3.035 21.152 -25.800 1.00 87.50 356 ALA A C 1
ATOM 2649 O O . ALA A 1 356 ? 4.212 20.861 -25.597 1.00 87.50 356 ALA A O 1
ATOM 2650 N N . ALA A 1 357 ? 2.152 21.180 -24.799 1.00 84.94 357 ALA A N 1
ATOM 2651 C CA . ALA A 1 357 ? 2.511 20.823 -23.433 1.00 84.94 357 ALA A CA 1
ATOM 2652 C C . ALA A 1 357 ? 2.915 19.346 -23.298 1.00 84.94 357 ALA A C 1
ATOM 2654 O O . ALA A 1 357 ? 3.806 19.032 -22.509 1.00 84.94 357 ALA A O 1
ATOM 2655 N N . ARG A 1 358 ? 2.277 18.442 -24.051 1.00 89.56 358 ARG A N 1
ATOM 2656 C CA . ARG A 1 358 ? 2.633 17.012 -24.053 1.00 89.56 358 ARG A CA 1
ATOM 2657 C C . ARG A 1 358 ? 3.941 16.750 -24.796 1.00 89.56 358 ARG A C 1
ATOM 2659 O O . ARG A 1 358 ? 4.719 15.917 -24.348 1.00 89.56 358 ARG A O 1
ATOM 2666 N N . GLU A 1 359 ? 4.216 17.485 -25.871 1.00 87.69 359 GLU A N 1
ATOM 2667 C CA . GLU A 1 359 ? 5.509 17.449 -26.571 1.00 87.69 359 GLU A CA 1
ATOM 2668 C C . GLU A 1 359 ? 6.654 17.832 -25.631 1.00 87.69 359 GLU A C 1
ATOM 2670 O O . GLU A 1 359 ? 7.603 17.066 -25.500 1.00 87.69 359 GLU A O 1
ATOM 2675 N N . LEU A 1 360 ? 6.511 18.928 -24.876 1.00 87.06 360 LEU A N 1
ATOM 2676 C CA . LEU A 1 360 ? 7.511 19.335 -23.881 1.00 87.06 360 LEU A CA 1
ATOM 2677 C C . LEU A 1 360 ? 7.765 18.260 -22.816 1.00 87.06 360 LEU A C 1
ATOM 2679 O O . LEU A 1 360 ? 8.891 18.119 -22.351 1.00 87.06 360 LEU A O 1
ATOM 2683 N N . MET A 1 361 ? 6.738 17.500 -22.421 1.00 88.06 361 MET A N 1
ATOM 2684 C CA . MET A 1 361 ? 6.916 16.363 -21.509 1.00 88.06 361 MET A CA 1
ATOM 2685 C C . MET A 1 361 ? 7.642 15.208 -22.195 1.00 88.06 361 MET A C 1
ATOM 2687 O O . MET A 1 361 ? 8.555 14.630 -21.612 1.00 88.06 361 MET A O 1
ATOM 2691 N N . GLY A 1 362 ? 7.278 14.883 -23.434 1.00 83.50 362 GLY A N 1
ATOM 2692 C CA . GLY A 1 362 ? 7.960 13.849 -24.210 1.00 83.50 362 GLY A CA 1
ATOM 2693 C C . GLY A 1 362 ? 9.428 14.172 -24.490 1.00 83.50 362 GLY A C 1
ATOM 2694 O O . GLY A 1 362 ? 10.245 13.257 -24.533 1.00 83.50 362 GLY A O 1
ATOM 2695 N N . ASP A 1 363 ? 9.783 15.451 -24.605 1.00 88.94 363 ASP A N 1
ATOM 2696 C CA . ASP A 1 363 ? 11.167 15.909 -24.765 1.00 88.94 363 ASP A CA 1
ATOM 2697 C C . ASP A 1 363 ? 12.009 15.745 -23.489 1.00 88.94 363 ASP A C 1
ATOM 2699 O O . ASP A 1 363 ? 13.235 15.795 -23.562 1.00 88.94 363 ASP A O 1
ATOM 2703 N N . THR A 1 364 ? 11.384 15.501 -22.327 1.00 89.94 364 THR A N 1
ATOM 2704 C CA . THR A 1 364 ? 12.124 15.134 -21.103 1.00 89.94 364 THR A CA 1
ATOM 2705 C C . THR A 1 364 ? 12.632 13.694 -21.120 1.00 89.94 364 THR A C 1
ATOM 2707 O O . THR A 1 364 ? 13.485 13.346 -20.310 1.00 89.94 364 THR A O 1
ATOM 2710 N N . ILE A 1 365 ? 12.119 12.861 -22.031 1.00 92.56 365 ILE A N 1
ATOM 2711 C CA . ILE A 1 365 ? 12.611 11.503 -22.243 1.00 92.56 365 ILE A CA 1
ATOM 2712 C C . ILE A 1 365 ? 13.760 11.588 -23.247 1.00 92.56 365 ILE A C 1
ATOM 2714 O O . ILE A 1 365 ? 13.542 11.866 -24.432 1.00 92.56 365 ILE A O 1
ATOM 2718 N N . GLU A 1 366 ? 14.981 11.342 -22.780 1.00 94.81 366 GLU A N 1
ATOM 2719 C CA . GLU A 1 366 ? 16.158 11.277 -23.642 1.00 94.81 366 GLU A CA 1
ATOM 2720 C C . GLU A 1 366 ? 15.975 10.161 -24.673 1.00 94.81 366 GLU A C 1
ATOM 2722 O O . GLU A 1 366 ? 15.533 9.064 -24.345 1.00 94.81 366 GLU A O 1
ATOM 2727 N N . LYS A 1 367 ? 16.290 10.433 -25.940 1.00 94.44 367 LYS A N 1
ATOM 2728 C CA . LYS A 1 367 ? 16.146 9.457 -27.025 1.00 94.44 367 LYS A CA 1
ATOM 2729 C C . LYS A 1 367 ? 17.525 9.057 -27.504 1.00 94.44 367 LYS A C 1
ATOM 2731 O O . LYS A 1 367 ? 18.237 9.893 -28.056 1.00 94.44 367 LYS A O 1
ATOM 2736 N N . ASP A 1 368 ? 17.842 7.778 -27.376 1.00 96.25 368 ASP A N 1
ATOM 2737 C CA . ASP A 1 368 ? 19.049 7.198 -27.950 1.00 96.25 368 ASP A CA 1
ATOM 2738 C C . ASP A 1 368 ? 18.667 6.170 -29.015 1.00 96.25 368 ASP A C 1
ATOM 2740 O O . ASP A 1 368 ? 17.737 5.383 -28.842 1.00 96.25 368 ASP A O 1
ATOM 2744 N N . ILE A 1 369 ? 19.344 6.200 -30.156 1.00 96.50 369 ILE A N 1
ATOM 2745 C CA . ILE A 1 369 ? 19.057 5.322 -31.292 1.00 96.50 369 ILE A CA 1
ATOM 2746 C C . ILE A 1 369 ? 20.306 4.500 -31.550 1.00 96.50 369 ILE A C 1
ATOM 2748 O O . ILE A 1 369 ? 21.390 5.062 -31.705 1.00 96.50 369 ILE A O 1
ATOM 2752 N N . ILE A 1 370 ? 20.136 3.181 -31.671 1.00 96.81 370 ILE A N 1
ATOM 2753 C CA . ILE A 1 370 ? 21.240 2.271 -31.974 1.00 96.81 370 ILE A CA 1
ATOM 2754 C C . ILE A 1 370 ? 22.063 2.791 -33.169 1.00 96.81 370 ILE A C 1
ATOM 2756 O O . ILE A 1 370 ? 21.500 3.055 -34.241 1.00 96.81 370 ILE A O 1
ATOM 2760 N N . PRO A 1 371 ? 23.386 2.973 -33.011 1.00 93.88 371 PRO A N 1
ATOM 2761 C CA . PRO A 1 371 ? 24.212 3.523 -34.073 1.00 93.88 371 PRO A CA 1
ATOM 2762 C C . PRO A 1 371 ? 24.368 2.534 -35.233 1.00 93.88 371 PRO A C 1
ATOM 2764 O O . PRO A 1 371 ? 24.307 1.315 -35.063 1.00 93.88 371 PRO A O 1
ATOM 2767 N N . ASP A 1 372 ? 24.642 3.063 -36.428 1.00 90.94 372 ASP A N 1
ATOM 2768 C CA . ASP A 1 372 ? 24.975 2.260 -37.609 1.00 90.94 372 ASP A CA 1
ATOM 2769 C C . ASP A 1 372 ? 26.435 1.775 -37.555 1.00 90.94 372 ASP A C 1
ATOM 2771 O O . ASP A 1 372 ? 27.289 2.179 -38.344 1.00 90.94 372 ASP A O 1
ATOM 2775 N N . VAL A 1 373 ? 26.742 0.951 -36.552 1.00 88.25 373 VAL A N 1
ATOM 2776 C CA . VAL A 1 373 ? 28.070 0.372 -36.333 1.00 88.25 373 VAL A CA 1
ATOM 2777 C C . VAL A 1 373 ? 27.910 -1.116 -36.057 1.00 88.25 373 VAL A C 1
ATOM 2779 O O . VAL A 1 373 ? 27.243 -1.502 -35.103 1.00 88.25 373 VAL A O 1
ATOM 2782 N N . ALA A 1 374 ? 28.526 -1.948 -36.899 1.00 86.62 374 ALA A N 1
ATOM 2783 C CA . ALA A 1 374 ? 28.544 -3.391 -36.700 1.00 86.62 374 ALA A CA 1
ATOM 2784 C C . ALA A 1 374 ? 29.508 -3.764 -35.567 1.00 86.62 374 ALA A C 1
ATOM 2786 O O . ALA A 1 374 ? 30.674 -3.352 -35.565 1.00 86.62 374 ALA A O 1
ATOM 2787 N N . VAL A 1 375 ? 29.034 -4.581 -34.635 1.00 86.88 375 VAL A N 1
ATOM 2788 C CA . VAL A 1 375 ? 29.793 -5.040 -33.474 1.00 86.88 375 VAL A CA 1
ATOM 2789 C C . VAL A 1 375 ? 30.246 -6.480 -33.690 1.00 86.88 375 VAL A C 1
ATOM 2791 O O . VAL A 1 375 ? 29.529 -7.313 -34.233 1.00 86.88 375 VAL A O 1
ATOM 2794 N N . THR A 1 376 ? 31.465 -6.797 -33.254 1.00 83.50 376 THR A N 1
ATOM 2795 C CA . THR A 1 376 ? 31.940 -8.182 -33.148 1.00 83.50 376 THR A CA 1
ATOM 2796 C C . THR A 1 376 ? 32.223 -8.500 -31.687 1.00 83.50 376 THR A C 1
ATOM 2798 O O . THR A 1 376 ? 33.251 -8.099 -31.141 1.00 83.50 376 THR A O 1
ATOM 2801 N N . LEU A 1 377 ? 31.309 -9.229 -31.053 1.00 81.69 377 LEU A N 1
ATOM 2802 C CA . LEU A 1 377 ? 31.499 -9.797 -29.723 1.00 81.69 377 LEU A CA 1
ATOM 2803 C C . LEU A 1 377 ? 32.193 -11.155 -29.835 1.00 81.69 377 LEU A C 1
ATOM 2805 O O . LEU A 1 377 ? 31.992 -11.904 -30.790 1.00 81.69 377 LEU A O 1
ATOM 2809 N N . THR A 1 378 ? 33.021 -11.474 -28.844 1.00 83.38 378 THR A N 1
ATOM 2810 C CA . THR A 1 378 ? 33.700 -12.774 -28.753 1.00 83.38 378 THR A CA 1
ATOM 2811 C C . THR A 1 378 ? 33.228 -13.512 -27.511 1.00 83.38 378 THR A C 1
ATOM 2813 O O . THR A 1 378 ? 32.755 -12.878 -26.567 1.00 83.38 378 THR A O 1
ATOM 2816 N N . ASP A 1 379 ? 33.438 -14.828 -27.453 1.00 79.88 379 ASP A N 1
ATOM 2817 C CA . ASP A 1 379 ? 33.138 -15.633 -26.259 1.00 79.88 379 ASP A CA 1
ATOM 2818 C C . ASP A 1 379 ? 33.788 -15.061 -24.990 1.00 79.88 379 ASP A C 1
ATOM 2820 O O . ASP A 1 379 ? 33.222 -15.156 -23.906 1.00 79.88 379 ASP A O 1
ATOM 2824 N N . LYS A 1 380 ? 34.929 -14.366 -25.126 1.00 82.75 380 LYS A N 1
ATOM 2825 C CA . LYS A 1 380 ? 35.602 -13.685 -24.011 1.00 82.75 380 LYS A CA 1
ATOM 2826 C C . LYS A 1 380 ? 34.746 -12.598 -23.360 1.00 82.75 380 LYS A C 1
ATOM 2828 O O . LYS A 1 380 ? 34.875 -12.389 -22.158 1.00 82.75 380 LYS A O 1
ATOM 2833 N N . THR A 1 381 ? 33.901 -11.906 -24.126 1.00 78.69 381 THR A N 1
ATOM 2834 C CA . THR A 1 381 ? 33.000 -10.878 -23.589 1.00 78.69 381 THR A CA 1
ATOM 2835 C C . THR A 1 381 ? 31.955 -11.516 -22.677 1.00 78.69 381 THR A C 1
ATOM 2837 O O . THR A 1 381 ? 31.737 -11.052 -21.563 1.00 78.69 381 THR A O 1
ATOM 2840 N N . PHE A 1 382 ? 31.353 -12.624 -23.107 1.00 80.44 382 PHE A N 1
ATOM 2841 C CA . PHE A 1 382 ? 30.372 -13.353 -22.302 1.00 80.44 382 PHE A CA 1
ATOM 2842 C C . PHE A 1 382 ? 31.028 -14.076 -21.115 1.00 80.44 382 PHE A C 1
ATOM 2844 O O . PHE A 1 382 ? 30.505 -14.038 -19.999 1.00 80.44 382 PHE A O 1
ATOM 2851 N N . ASP A 1 383 ? 32.210 -14.665 -21.316 1.00 84.12 383 ASP A N 1
ATOM 2852 C CA . ASP A 1 383 ? 33.035 -15.250 -20.253 1.00 84.12 383 ASP A CA 1
ATOM 2853 C C . ASP A 1 383 ? 33.378 -14.223 -19.166 1.00 84.12 383 ASP A C 1
ATOM 2855 O O . ASP A 1 383 ? 33.421 -14.570 -17.988 1.00 84.12 383 ASP A O 1
ATOM 2859 N N . TYR A 1 384 ? 33.622 -12.962 -19.535 1.00 87.19 384 TYR A N 1
ATOM 2860 C CA . TYR A 1 384 ? 33.899 -11.905 -18.567 1.00 87.19 384 TYR A CA 1
ATOM 2861 C C . TYR A 1 384 ? 32.720 -11.718 -17.609 1.00 87.19 384 TYR A C 1
ATOM 2863 O O . TYR A 1 384 ? 32.892 -11.882 -16.401 1.00 87.19 384 TYR A O 1
ATOM 2871 N N . TYR A 1 385 ? 31.517 -11.455 -18.125 1.00 85.44 385 TYR A N 1
ATOM 2872 C CA . TYR A 1 385 ? 30.345 -11.227 -17.275 1.00 85.44 385 TYR A CA 1
ATOM 2873 C C . TYR A 1 385 ? 29.968 -12.463 -16.457 1.00 85.44 385 TYR A C 1
ATOM 2875 O O . TYR A 1 385 ? 29.750 -12.359 -15.254 1.00 85.44 385 TYR A O 1
ATOM 2883 N N . THR A 1 386 ? 29.963 -13.644 -17.077 1.00 81.81 386 THR A N 1
ATOM 2884 C CA . THR A 1 386 ? 29.596 -14.893 -16.388 1.00 81.81 386 THR A CA 1
ATOM 2885 C C . THR A 1 386 ? 30.584 -15.296 -15.292 1.00 81.81 386 THR A C 1
ATOM 2887 O O . THR A 1 386 ? 30.188 -15.961 -14.340 1.00 81.81 386 THR A O 1
ATOM 2890 N N . ARG A 1 387 ? 31.860 -14.889 -15.379 1.00 86.69 387 ARG A N 1
ATOM 2891 C CA . ARG A 1 387 ? 32.888 -15.221 -14.371 1.00 86.69 387 ARG A CA 1
ATOM 2892 C C . ARG A 1 387 ? 33.150 -14.118 -13.350 1.00 86.69 387 ARG A C 1
ATOM 2894 O O . ARG A 1 387 ? 33.809 -14.392 -12.351 1.00 86.69 387 ARG A O 1
ATOM 2901 N N . THR A 1 388 ? 32.708 -12.887 -13.606 1.00 92.50 388 THR A N 1
ATOM 2902 C CA . THR A 1 388 ? 33.010 -11.723 -12.751 1.00 92.50 388 THR A CA 1
ATOM 2903 C C . THR A 1 388 ? 31.777 -11.059 -12.143 1.00 92.50 388 THR A C 1
ATOM 2905 O O . THR A 1 388 ? 31.919 -10.029 -11.488 1.00 92.50 388 THR A O 1
ATOM 2908 N N . MET A 1 389 ? 30.585 -11.643 -12.319 1.00 93.38 389 MET A N 1
ATOM 2909 C CA . MET A 1 389 ? 29.350 -11.122 -11.732 1.00 93.38 389 MET A CA 1
ATOM 2910 C C . MET A 1 389 ? 29.483 -10.988 -10.202 1.00 93.38 389 MET A C 1
ATOM 2912 O O . MET A 1 389 ? 29.906 -11.944 -9.541 1.00 93.38 389 MET A O 1
ATOM 2916 N N . PRO A 1 390 ? 29.156 -9.823 -9.617 1.00 93.31 390 PRO A N 1
ATOM 2917 C CA . PRO A 1 390 ? 29.304 -9.614 -8.187 1.00 93.31 390 PRO A CA 1
ATOM 2918 C C . PRO A 1 390 ? 28.247 -10.391 -7.397 1.00 93.31 390 PRO A C 1
ATOM 2920 O O . PRO A 1 390 ? 27.111 -10.566 -7.829 1.00 93.31 390 PRO A O 1
ATOM 2923 N N . SER A 1 391 ? 28.602 -10.792 -6.178 1.00 93.31 391 SER A N 1
ATOM 2924 C CA . SER A 1 391 ? 27.624 -11.177 -5.161 1.00 93.31 391 SER A CA 1
ATOM 2925 C C . SER A 1 391 ? 27.199 -9.963 -4.335 1.00 93.31 391 SER A C 1
ATOM 2927 O O . SER A 1 391 ? 27.989 -9.031 -4.157 1.00 93.31 391 SER A O 1
ATOM 2929 N N . LEU A 1 392 ? 26.000 -10.020 -3.750 1.00 96.25 392 LEU A N 1
ATOM 2930 C CA . LEU A 1 392 ? 25.574 -9.045 -2.743 1.00 96.25 392 LEU A CA 1
ATOM 2931 C C . LEU A 1 392 ? 26.524 -9.026 -1.540 1.00 96.25 392 LEU A C 1
ATOM 2933 O O . LEU A 1 392 ? 27.073 -10.061 -1.142 1.00 96.25 392 LEU A O 1
ATOM 2937 N N . ASP A 1 393 ? 26.675 -7.849 -0.943 1.00 97.81 393 ASP A N 1
ATOM 2938 C CA . ASP A 1 393 ? 27.383 -7.651 0.315 1.00 97.81 393 ASP A CA 1
ATOM 2939 C C . ASP A 1 393 ? 26.550 -8.162 1.493 1.00 97.81 393 ASP A C 1
ATOM 2941 O O . ASP A 1 393 ? 25.659 -7.489 2.009 1.00 97.81 393 ASP A O 1
ATOM 2945 N N . LYS A 1 394 ? 26.845 -9.391 1.914 1.00 97.81 394 LYS A N 1
ATOM 2946 C CA . LYS A 1 394 ? 26.115 -10.052 2.997 1.00 97.81 394 LYS A CA 1
ATOM 2947 C C . LYS A 1 394 ? 26.298 -9.360 4.345 1.00 97.81 394 LYS A C 1
ATOM 2949 O O . LYS A 1 394 ? 25.374 -9.388 5.147 1.00 97.81 394 LYS A O 1
ATOM 2954 N N . GLU A 1 395 ? 27.442 -8.726 4.591 1.00 98.19 395 GLU A N 1
ATOM 2955 C CA . GLU A 1 395 ? 27.682 -8.050 5.867 1.00 98.19 395 GLU A CA 1
ATOM 2956 C C . GLU A 1 395 ? 26.829 -6.781 5.978 1.00 98.19 395 GLU A C 1
ATOM 2958 O O . GLU A 1 395 ? 26.239 -6.528 7.030 1.00 98.19 395 GLU A O 1
ATOM 2963 N N . ALA A 1 396 ? 26.708 -6.010 4.891 1.00 98.19 396 ALA A N 1
ATOM 2964 C CA . ALA A 1 396 ? 25.792 -4.870 4.832 1.00 98.19 396 ALA A CA 1
ATOM 2965 C C . ALA A 1 396 ? 24.330 -5.312 5.028 1.00 98.19 396 ALA A C 1
ATOM 2967 O O . ALA A 1 396 ? 23.611 -4.710 5.829 1.00 98.19 396 ALA A O 1
ATOM 2968 N N . MET A 1 397 ? 23.920 -6.412 4.382 1.00 98.44 397 MET A N 1
ATOM 2969 C CA . MET A 1 397 ? 22.580 -6.997 4.548 1.00 98.44 397 MET A CA 1
ATOM 2970 C C . MET A 1 397 ? 22.294 -7.420 5.990 1.00 98.44 397 MET A C 1
ATOM 2972 O O . MET A 1 397 ? 21.205 -7.155 6.501 1.00 98.44 397 MET A O 1
ATOM 2976 N N . GLU A 1 398 ? 23.254 -8.064 6.655 1.00 98.00 398 GLU A N 1
ATOM 2977 C CA . GLU A 1 398 ? 23.125 -8.502 8.047 1.00 98.00 398 GLU A CA 1
ATOM 2978 C C . GLU A 1 398 ? 23.016 -7.313 9.010 1.00 98.00 398 GLU A C 1
ATOM 2980 O O . GLU A 1 398 ? 22.170 -7.329 9.907 1.00 98.00 398 GLU A O 1
ATOM 2985 N N . ARG A 1 399 ? 23.810 -6.253 8.806 1.00 98.19 399 ARG A N 1
ATOM 2986 C CA . ARG A 1 399 ? 23.715 -5.013 9.598 1.00 98.19 399 ARG A CA 1
ATOM 2987 C C . ARG A 1 399 ? 22.393 -4.282 9.366 1.00 98.19 399 ARG A C 1
ATOM 2989 O O . ARG A 1 399 ? 21.756 -3.863 10.334 1.00 98.19 399 ARG A O 1
ATOM 2996 N N . CYS A 1 400 ? 21.948 -4.187 8.113 1.00 98.19 400 CYS A N 1
ATOM 2997 C CA . CYS A 1 400 ? 20.646 -3.624 7.761 1.00 98.19 400 CYS A CA 1
ATOM 2998 C C . CYS A 1 400 ? 19.513 -4.402 8.449 1.00 98.19 400 CYS A C 1
ATOM 3000 O O . CYS A 1 400 ? 18.687 -3.815 9.149 1.00 98.19 400 CYS A O 1
ATOM 3002 N N . GLN A 1 401 ? 19.525 -5.737 8.352 1.00 97.38 401 GLN A N 1
ATOM 3003 C CA . GLN A 1 401 ? 18.523 -6.586 8.998 1.00 97.38 401 GLN A CA 1
ATOM 3004 C C . GLN A 1 401 ? 18.570 -6.477 10.525 1.00 97.38 401 GLN A C 1
ATOM 3006 O O . GLN A 1 401 ? 17.521 -6.446 11.162 1.00 97.38 401 GLN A O 1
ATOM 3011 N N . MET A 1 402 ? 19.758 -6.370 11.129 1.00 96.12 402 MET A N 1
ATOM 3012 C CA . MET A 1 402 ? 19.892 -6.152 12.571 1.00 96.12 402 MET A CA 1
ATOM 3013 C C . MET A 1 402 ? 19.205 -4.855 13.006 1.00 96.12 402 MET A C 1
ATOM 3015 O O . MET A 1 402 ? 18.531 -4.838 14.038 1.00 96.12 402 MET A O 1
ATOM 3019 N N . ARG A 1 403 ? 19.327 -3.780 12.221 1.00 96.62 403 ARG A N 1
ATOM 3020 C CA . ARG A 1 403 ? 18.590 -2.542 12.481 1.00 96.62 403 ARG A CA 1
ATOM 3021 C C . ARG A 1 403 ? 17.089 -2.725 12.277 1.00 96.62 403 ARG A C 1
ATOM 3023 O O . ARG A 1 403 ? 16.333 -2.374 13.178 1.00 96.62 403 ARG A O 1
ATOM 3030 N N . LEU A 1 404 ? 16.661 -3.303 11.153 1.00 97.06 404 LEU A N 1
ATOM 3031 C CA . LEU A 1 404 ? 15.246 -3.565 10.854 1.00 97.06 404 LEU A CA 1
ATOM 3032 C C . LEU A 1 404 ? 14.571 -4.396 11.953 1.00 97.06 404 LEU A C 1
ATOM 3034 O O . LEU A 1 404 ? 13.429 -4.116 12.313 1.00 97.06 404 LEU A O 1
ATOM 3038 N N . ASP A 1 405 ? 15.263 -5.389 12.507 1.00 95.75 405 ASP A N 1
ATOM 3039 C CA . ASP A 1 405 ? 14.766 -6.223 13.605 1.00 95.75 405 ASP A CA 1
ATOM 3040 C C . ASP A 1 405 ? 14.584 -5.420 14.905 1.00 95.75 405 ASP A C 1
ATOM 3042 O O . ASP A 1 405 ? 13.730 -5.780 15.713 1.00 95.75 405 ASP A O 1
ATOM 3046 N N . ASN A 1 406 ? 15.332 -4.328 15.095 1.00 95.69 406 ASN A N 1
ATOM 3047 C CA . ASN A 1 406 ? 15.290 -3.478 16.290 1.00 95.69 406 ASN A CA 1
ATOM 3048 C C . ASN A 1 406 ? 14.467 -2.192 16.136 1.00 95.69 406 ASN A C 1
ATOM 3050 O O . ASN A 1 406 ? 14.260 -1.502 17.135 1.00 95.69 406 ASN A O 1
ATOM 3054 N N . LEU A 1 407 ? 13.975 -1.864 14.935 1.00 96.81 407 LEU A N 1
ATOM 3055 C CA . LEU A 1 407 ? 12.965 -0.814 14.746 1.00 96.81 407 LEU A CA 1
ATOM 3056 C C . LEU A 1 407 ? 11.747 -1.088 15.635 1.00 96.81 407 LEU A C 1
ATOM 3058 O O . LEU A 1 407 ? 11.417 -2.251 15.850 1.00 96.81 407 LEU A O 1
ATOM 3062 N N . SER A 1 408 ? 11.079 -0.033 16.113 1.00 94.50 408 SER A N 1
ATOM 3063 C CA . SER A 1 408 ? 9.927 -0.048 17.040 1.00 94.50 408 SER A CA 1
ATOM 3064 C C . SER A 1 408 ? 8.643 -0.672 16.451 1.00 94.50 408 SER A C 1
ATOM 3066 O O . SER A 1 408 ? 7.575 -0.071 16.429 1.00 94.50 408 SER A O 1
ATOM 3068 N N . LYS A 1 409 ? 8.754 -1.908 15.960 1.00 94.44 409 LYS A N 1
ATOM 3069 C CA . LYS A 1 409 ? 7.720 -2.719 15.312 1.00 94.44 409 LYS A CA 1
ATOM 3070 C C . LYS A 1 409 ? 7.989 -4.219 15.522 1.00 94.44 409 LYS A C 1
ATOM 3072 O O . LYS A 1 409 ? 9.122 -4.613 15.820 1.00 94.44 409 LYS A O 1
ATOM 3077 N N . PRO A 1 410 ? 6.996 -5.107 15.342 1.00 92.56 410 PRO A N 1
ATOM 3078 C CA . PRO A 1 410 ? 7.231 -6.546 15.336 1.00 92.56 410 PRO A CA 1
ATOM 3079 C C . PRO A 1 410 ? 8.160 -6.965 14.196 1.00 92.56 410 PRO A C 1
ATOM 3081 O O . PRO A 1 410 ? 8.028 -6.497 13.064 1.00 92.56 410 PRO A O 1
ATOM 3084 N N . ILE A 1 411 ? 9.083 -7.886 14.471 1.00 92.19 411 ILE A N 1
ATOM 3085 C CA . ILE A 1 411 ? 9.972 -8.461 13.450 1.00 92.19 411 ILE A CA 1
ATOM 3086 C C . ILE A 1 411 ? 9.138 -9.017 12.278 1.00 92.19 411 ILE A C 1
ATOM 3088 O O . ILE A 1 411 ? 8.121 -9.677 12.511 1.00 92.19 411 ILE A O 1
ATOM 3092 N N . TYR A 1 412 ? 9.563 -8.751 11.036 1.00 91.69 412 TYR A N 1
ATOM 3093 C CA . TYR A 1 412 ? 8.906 -9.140 9.775 1.00 91.69 412 TYR A CA 1
ATOM 3094 C C . TYR A 1 412 ? 7.523 -8.525 9.506 1.00 91.69 412 TYR A C 1
ATOM 3096 O O . TYR A 1 412 ? 6.813 -8.988 8.612 1.00 91.69 412 TYR A O 1
ATOM 3104 N N . SER A 1 413 ? 7.088 -7.525 10.277 1.00 93.69 413 SER A N 1
ATOM 3105 C CA . SER A 1 413 ? 5.749 -6.935 10.112 1.00 93.69 413 SER A CA 1
ATOM 3106 C C . SER A 1 413 ? 5.621 -5.968 8.932 1.00 93.69 413 SER A C 1
ATOM 3108 O O . SER A 1 413 ? 4.496 -5.713 8.504 1.00 93.69 413 SER A O 1
ATOM 3110 N N . LEU A 1 414 ? 6.729 -5.480 8.365 1.00 95.06 414 LEU A N 1
ATOM 3111 C CA . LEU A 1 414 ? 6.716 -4.621 7.172 1.00 95.06 414 LEU A CA 1
ATOM 3112 C C . LEU A 1 414 ? 6.854 -5.423 5.864 1.00 95.06 414 LEU A C 1
ATOM 3114 O O . LEU A 1 414 ? 6.861 -4.850 4.776 1.00 95.06 414 LEU A O 1
ATOM 3118 N N . GLY A 1 415 ? 6.952 -6.753 5.958 1.00 94.69 415 GLY A N 1
ATOM 3119 C CA . GLY A 1 415 ? 6.906 -7.656 4.811 1.00 94.69 415 GLY A CA 1
ATOM 3120 C C . GLY A 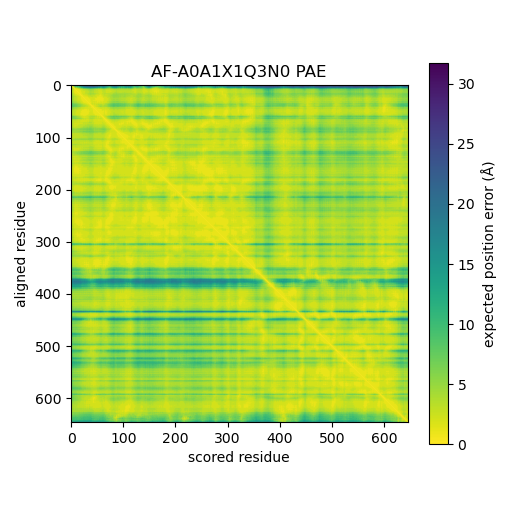1 415 ? 7.990 -7.372 3.770 1.00 94.69 415 GLY A C 1
ATOM 3121 O O . GLY A 1 415 ? 9.181 -7.366 4.084 1.00 94.69 415 GLY A O 1
ATOM 3122 N N . VAL A 1 416 ? 7.578 -7.159 2.522 1.00 96.31 416 VAL A N 1
ATOM 3123 C CA . VAL A 1 416 ? 8.483 -6.923 1.383 1.00 96.31 416 VAL A CA 1
ATOM 3124 C C . VAL A 1 416 ? 9.327 -5.655 1.553 1.00 96.31 416 VAL A C 1
ATOM 3126 O O . VAL A 1 416 ? 10.445 -5.605 1.052 1.00 96.31 416 VAL A O 1
ATOM 3129 N N . ILE A 1 417 ? 8.865 -4.660 2.312 1.00 97.44 417 ILE A N 1
ATOM 3130 C CA . ILE A 1 417 ? 9.617 -3.413 2.533 1.00 97.44 417 ILE A CA 1
ATOM 3131 C C . ILE A 1 417 ? 10.955 -3.697 3.241 1.00 97.44 417 ILE A C 1
ATOM 3133 O O . ILE A 1 417 ? 11.993 -3.171 2.843 1.00 97.44 417 ILE A O 1
ATOM 3137 N N . GLU A 1 418 ? 10.965 -4.609 4.223 1.00 97.62 418 GLU A N 1
ATOM 3138 C CA . GLU A 1 418 ? 12.201 -5.080 4.873 1.00 97.62 418 GLU A CA 1
ATOM 3139 C C . GLU A 1 418 ? 13.121 -5.816 3.887 1.00 97.62 418 GLU A C 1
ATOM 3141 O O . GLU A 1 418 ? 14.339 -5.641 3.918 1.00 97.62 418 GLU A O 1
ATOM 3146 N N . GLN A 1 419 ? 12.541 -6.616 2.987 1.00 97.50 419 GLN A N 1
ATOM 3147 C CA . GLN A 1 419 ? 13.299 -7.377 1.991 1.00 97.50 419 GLN A CA 1
ATOM 3148 C C . GLN A 1 419 ? 13.983 -6.452 0.985 1.00 97.50 419 GLN A C 1
ATOM 3150 O O . GLN A 1 419 ? 15.156 -6.660 0.686 1.00 97.50 419 GLN A O 1
ATOM 3155 N N . ILE A 1 420 ? 13.282 -5.418 0.511 1.00 98.25 420 ILE A N 1
ATOM 3156 C CA . ILE A 1 420 ? 13.834 -4.417 -0.408 1.00 98.25 420 ILE A CA 1
ATOM 3157 C C . ILE A 1 420 ? 14.961 -3.635 0.272 1.00 98.25 420 ILE A C 1
ATOM 3159 O O . ILE A 1 420 ? 16.027 -3.492 -0.323 1.00 98.25 420 ILE A O 1
ATOM 3163 N N . ALA A 1 421 ? 14.777 -3.185 1.520 1.00 98.06 421 ALA A N 1
ATOM 3164 C CA . ALA A 1 421 ? 15.821 -2.477 2.266 1.00 98.06 421 ALA A CA 1
ATOM 3165 C C . ALA A 1 421 ? 17.085 -3.341 2.428 1.00 98.06 421 ALA A C 1
ATOM 3167 O O . ALA A 1 421 ? 18.192 -2.896 2.117 1.00 98.06 421 ALA A O 1
ATOM 3168 N N . SER A 1 422 ? 16.920 -4.607 2.831 1.00 98.12 422 SER A N 1
ATOM 3169 C CA . SER A 1 422 ? 18.037 -5.548 2.949 1.00 98.12 422 SER A CA 1
ATOM 3170 C C . SER A 1 422 ? 18.695 -5.812 1.590 1.00 98.12 422 SER A C 1
ATOM 3172 O O . SER A 1 422 ? 19.909 -5.671 1.465 1.00 98.12 422 SER A O 1
ATOM 3174 N N . GLN A 1 423 ? 17.926 -6.105 0.539 1.00 98.06 423 GLN A N 1
ATOM 3175 C CA . GLN A 1 423 ? 18.451 -6.321 -0.815 1.00 98.06 423 GLN A CA 1
ATOM 3176 C C . GLN A 1 423 ? 19.263 -5.114 -1.301 1.00 98.06 423 GLN A C 1
ATOM 3178 O O . GLN A 1 423 ? 20.409 -5.269 -1.722 1.00 98.06 423 GLN A O 1
ATOM 3183 N N . LEU A 1 424 ? 18.706 -3.908 -1.180 1.00 98.06 424 LEU A N 1
ATOM 3184 C CA . LEU A 1 424 ? 19.355 -2.660 -1.566 1.00 98.06 424 LEU A CA 1
ATOM 3185 C C . LEU A 1 424 ? 20.645 -2.414 -0.775 1.00 98.06 424 LEU A C 1
ATOM 3187 O O . LEU A 1 424 ? 21.638 -1.976 -1.357 1.00 98.06 424 LEU A O 1
ATOM 3191 N N . SER A 1 425 ? 20.672 -2.745 0.519 1.00 98.25 425 SER A N 1
ATOM 3192 C CA . SER A 1 425 ? 21.892 -2.620 1.326 1.00 98.25 425 SER A CA 1
ATOM 3193 C C . SER A 1 425 ? 23.026 -3.523 0.830 1.00 98.25 425 SER A C 1
ATOM 3195 O O . SER A 1 425 ? 24.179 -3.099 0.771 1.00 98.25 425 SER A O 1
ATOM 3197 N N . GLY A 1 426 ? 22.699 -4.741 0.384 1.00 98.00 426 GLY A N 1
ATOM 3198 C CA . GLY A 1 426 ? 23.662 -5.672 -0.206 1.00 98.00 426 GLY A CA 1
ATOM 3199 C C . GLY A 1 426 ? 24.147 -5.252 -1.591 1.00 98.00 426 GLY A C 1
ATOM 3200 O O . GLY A 1 426 ? 25.297 -5.509 -1.944 1.00 98.00 426 GLY A O 1
ATOM 3201 N N . ILE A 1 427 ? 23.284 -4.602 -2.373 1.00 96.94 427 ILE A N 1
ATOM 3202 C CA . ILE A 1 427 ? 23.623 -4.061 -3.695 1.00 96.94 427 ILE A CA 1
ATOM 3203 C C . ILE A 1 427 ? 24.572 -2.864 -3.544 1.00 96.94 427 ILE A C 1
ATOM 3205 O O . ILE A 1 427 ? 25.641 -2.833 -4.153 1.00 96.94 427 ILE A O 1
ATOM 3209 N N . THR A 1 428 ? 24.216 -1.921 -2.673 1.00 95.75 428 THR A N 1
ATOM 3210 C CA . THR A 1 428 ? 24.949 -0.660 -2.463 1.00 95.75 428 THR A CA 1
ATOM 3211 C C . THR A 1 428 ? 26.144 -0.783 -1.515 1.00 95.75 428 THR A C 1
ATOM 3213 O O . THR A 1 428 ? 26.905 0.173 -1.380 1.00 95.75 428 THR A O 1
ATOM 3216 N N . SER A 1 429 ? 26.329 -1.939 -0.862 1.00 96.00 429 SER A N 1
ATOM 3217 C CA . SER A 1 429 ? 27.325 -2.138 0.205 1.00 96.00 429 SER A CA 1
ATOM 3218 C C . SER A 1 429 ? 27.196 -1.110 1.341 1.00 96.00 429 SER A C 1
ATOM 3220 O O . SER A 1 429 ? 28.188 -0.671 1.922 1.00 96.00 429 SER A O 1
ATOM 3222 N N . ASN A 1 430 ? 25.963 -0.719 1.663 1.00 96.19 430 ASN A N 1
ATOM 3223 C CA . ASN A 1 430 ? 25.648 0.257 2.699 1.00 96.19 430 ASN A CA 1
ATOM 3224 C C . ASN A 1 430 ? 24.443 -0.233 3.511 1.00 96.19 430 ASN A C 1
ATOM 3226 O O . ASN A 1 430 ? 23.356 -0.370 2.962 1.00 96.19 430 ASN A O 1
ATOM 3230 N N . GLU A 1 431 ? 24.609 -0.478 4.815 1.00 96.56 431 GLU A N 1
ATOM 3231 C CA . GLU A 1 431 ? 23.517 -0.929 5.695 1.00 96.56 431 GLU A CA 1
ATOM 3232 C C . GLU A 1 431 ? 22.336 0.051 5.811 1.00 96.56 431 GLU A C 1
ATOM 3234 O O . GLU A 1 431 ? 21.233 -0.360 6.178 1.00 96.56 431 GLU A O 1
ATOM 3239 N N . LEU A 1 432 ? 22.572 1.327 5.497 1.00 96.44 432 LEU A N 1
ATOM 3240 C CA . LEU A 1 432 ? 21.609 2.423 5.511 1.00 96.44 432 LEU A CA 1
ATOM 3241 C C . LEU A 1 432 ? 21.651 3.156 4.163 1.00 96.44 432 LEU A C 1
ATOM 3243 O O . LEU A 1 432 ? 22.211 4.255 4.071 1.00 96.44 432 LEU A O 1
ATOM 3247 N N . PRO A 1 433 ? 21.121 2.549 3.084 1.00 92.50 433 PRO A N 1
ATOM 3248 C CA . PRO A 1 433 ? 21.043 3.220 1.791 1.00 92.50 433 PRO A CA 1
ATOM 3249 C C . PRO A 1 433 ? 20.258 4.527 1.944 1.00 92.50 433 PRO A C 1
ATOM 3251 O O . PRO A 1 433 ? 19.185 4.506 2.536 1.00 92.50 433 PRO A O 1
ATOM 3254 N N . GLY A 1 434 ? 20.803 5.644 1.458 1.00 88.00 434 GLY A N 1
ATOM 3255 C CA . GLY A 1 434 ? 20.184 6.974 1.525 1.00 88.00 434 GLY A CA 1
ATOM 3256 C C . GLY A 1 434 ? 19.748 7.462 0.146 1.00 88.00 434 GLY A C 1
ATOM 3257 O O . GLY A 1 434 ? 19.230 6.674 -0.640 1.00 88.00 434 GLY A O 1
ATOM 3258 N N . ASP A 1 435 ? 20.003 8.740 -0.157 1.00 82.62 435 ASP A N 1
ATOM 3259 C CA . ASP A 1 435 ? 19.731 9.340 -1.470 1.00 82.62 435 ASP A CA 1
ATOM 3260 C C . ASP A 1 435 ? 20.374 8.519 -2.597 1.00 82.62 435 ASP A C 1
ATOM 3262 O O . ASP A 1 435 ? 21.599 8.444 -2.723 1.00 82.62 435 ASP A O 1
ATOM 3266 N N . ILE A 1 436 ? 19.531 7.903 -3.426 1.00 89.19 436 ILE A N 1
ATOM 3267 C CA . ILE A 1 436 ? 19.944 7.090 -4.570 1.00 89.19 436 ILE A CA 1
ATOM 3268 C C . ILE A 1 436 ? 19.303 7.585 -5.851 1.00 89.19 436 ILE A C 1
ATOM 3270 O O . ILE A 1 436 ? 18.112 7.894 -5.912 1.00 89.19 436 ILE A O 1
ATOM 3274 N N . SER A 1 437 ? 20.137 7.635 -6.883 1.00 95.62 437 SER A N 1
ATOM 3275 C CA . SER A 1 437 ? 19.759 8.074 -8.218 1.00 95.62 437 SER A CA 1
ATOM 3276 C C . SER A 1 437 ? 19.091 6.934 -8.976 1.00 95.62 437 SER A C 1
ATOM 3278 O O . SER A 1 437 ? 19.449 5.757 -8.823 1.00 95.62 437 SER A O 1
ATOM 3280 N N . LYS A 1 438 ? 18.090 7.298 -9.775 1.00 97.50 438 LYS A N 1
ATOM 3281 C CA . LYS A 1 438 ? 17.203 6.366 -10.465 1.00 97.50 438 LYS A CA 1
ATOM 3282 C C . LYS A 1 438 ? 17.105 6.774 -11.923 1.00 97.50 438 LYS A C 1
ATOM 3284 O O . LYS A 1 438 ? 16.928 7.951 -12.218 1.00 97.50 438 LYS A O 1
ATOM 3289 N N . THR A 1 439 ? 17.145 5.801 -12.821 1.00 98.31 439 THR A N 1
ATOM 3290 C CA . THR A 1 439 ? 16.867 6.026 -14.245 1.00 98.31 439 THR A CA 1
ATOM 3291 C C . THR A 1 439 ? 15.863 4.996 -14.741 1.00 98.31 439 THR A C 1
ATOM 3293 O O . THR A 1 439 ? 15.973 3.813 -14.424 1.00 98.31 439 THR A O 1
ATOM 3296 N N . LEU A 1 440 ? 14.877 5.428 -15.516 1.00 98.56 440 LEU A N 1
ATOM 3297 C CA . LEU A 1 440 ? 13.959 4.575 -16.255 1.00 98.56 440 LEU A CA 1
ATOM 3298 C C . LEU A 1 440 ? 14.491 4.375 -17.680 1.00 98.56 440 LEU A C 1
ATOM 3300 O O . LEU A 1 440 ? 14.511 5.310 -18.475 1.00 98.56 440 LEU A O 1
ATOM 3304 N N . LEU A 1 441 ? 14.884 3.147 -18.007 1.00 98.62 441 LEU A N 1
ATOM 3305 C CA . LEU A 1 441 ? 15.251 2.723 -19.351 1.00 98.62 441 LEU A CA 1
ATOM 3306 C C . LEU A 1 441 ? 14.047 2.076 -20.046 1.00 98.62 441 LEU A C 1
ATOM 3308 O O . LEU A 1 441 ? 13.510 1.060 -19.599 1.00 98.62 441 LEU A O 1
ATOM 3312 N N . LEU A 1 442 ? 13.655 2.662 -21.169 1.00 98.38 442 LEU A N 1
ATOM 3313 C CA . LEU A 1 442 ? 12.608 2.192 -22.062 1.00 98.38 442 LEU A CA 1
ATOM 3314 C C . LEU A 1 442 ? 13.263 1.626 -23.322 1.00 98.38 442 LEU A C 1
ATOM 3316 O O . LEU A 1 442 ? 14.012 2.334 -23.988 1.00 98.38 442 LEU A O 1
ATOM 3320 N N . VAL A 1 443 ? 12.999 0.367 -23.665 1.00 98.31 443 VAL A N 1
ATOM 3321 C CA . VAL A 1 443 ? 13.597 -0.287 -24.844 1.00 98.31 443 VAL A CA 1
ATOM 3322 C C . VAL A 1 443 ? 12.520 -0.586 -25.878 1.00 98.31 443 VAL A C 1
ATOM 3324 O O . VAL A 1 443 ? 11.512 -1.214 -25.560 1.00 98.31 443 VAL A O 1
ATOM 3327 N N . GLY A 1 444 ? 12.727 -0.163 -27.122 1.00 96.50 444 GLY A N 1
ATOM 3328 C CA . GLY A 1 444 ? 11.731 -0.339 -28.179 1.00 96.50 444 GLY A CA 1
ATOM 3329 C C . GLY A 1 444 ? 12.316 -0.315 -29.583 1.00 96.50 444 GLY A C 1
ATOM 3330 O O . GLY A 1 444 ? 13.505 -0.065 -29.782 1.00 96.50 444 GLY A O 1
ATOM 3331 N N . MET A 1 445 ? 11.474 -0.560 -30.584 1.00 95.44 445 MET A N 1
ATOM 3332 C CA . MET A 1 445 ? 11.843 -0.363 -31.988 1.00 95.44 445 MET A CA 1
ATOM 3333 C C . MET A 1 445 ? 11.584 1.086 -32.393 1.00 95.44 445 MET A C 1
ATOM 3335 O O . MET A 1 445 ? 10.559 1.673 -32.047 1.00 95.44 445 MET A O 1
ATOM 3339 N N . LYS A 1 446 ? 12.485 1.672 -33.180 1.00 93.12 446 LYS A N 1
ATOM 3340 C CA . LYS A 1 446 ? 12.237 2.958 -33.826 1.00 93.12 446 LYS A CA 1
ATOM 3341 C C . LYS A 1 446 ? 11.101 2.787 -34.833 1.00 93.12 446 LYS A C 1
ATOM 3343 O O . LYS A 1 446 ? 11.243 2.057 -35.813 1.00 93.12 446 LYS A O 1
ATOM 3348 N N . ARG A 1 447 ? 9.988 3.484 -34.614 1.00 90.25 447 ARG A N 1
ATOM 3349 C CA . ARG A 1 447 ? 8.862 3.541 -35.553 1.00 90.25 447 ARG A CA 1
ATOM 3350 C C . ARG A 1 447 ? 8.963 4.797 -36.425 1.00 90.25 447 ARG A C 1
ATOM 3352 O O . ARG A 1 447 ? 9.536 5.804 -36.015 1.00 90.25 447 ARG A O 1
ATOM 3359 N N . GLU A 1 448 ? 8.423 4.732 -37.642 1.00 83.00 448 GLU A N 1
ATOM 3360 C CA . GLU A 1 448 ? 8.297 5.915 -38.511 1.00 83.00 448 GLU A CA 1
ATOM 3361 C C . GLU A 1 448 ? 7.214 6.877 -38.009 1.00 83.00 448 GLU A C 1
ATOM 3363 O O . GLU A 1 448 ? 7.317 8.090 -38.189 1.00 83.00 448 GLU A O 1
ATOM 3368 N N . ALA A 1 449 ? 6.173 6.329 -37.376 1.00 81.75 449 ALA A N 1
ATOM 3369 C CA . ALA A 1 449 ? 5.121 7.109 -36.748 1.00 81.75 449 ALA A CA 1
ATOM 3370 C C . ALA A 1 449 ? 5.679 7.938 -35.582 1.00 81.75 449 ALA A C 1
ATOM 3372 O O . ALA A 1 449 ? 6.578 7.498 -34.863 1.00 81.75 449 ALA A O 1
ATOM 3373 N N . ALA A 1 450 ? 5.108 9.128 -35.381 1.00 76.12 450 ALA A N 1
ATOM 3374 C CA . ALA A 1 450 ? 5.443 9.960 -34.233 1.00 76.12 450 ALA A CA 1
ATOM 3375 C C . ALA A 1 450 ? 5.167 9.209 -32.911 1.00 76.12 450 ALA A C 1
ATOM 3377 O O . ALA A 1 450 ? 4.260 8.370 -32.874 1.00 76.12 450 ALA A O 1
ATOM 3378 N N . PRO A 1 451 ? 5.924 9.493 -31.835 1.00 79.50 451 PRO A N 1
ATOM 3379 C CA . PRO A 1 451 ? 5.663 8.912 -30.522 1.00 79.50 451 PRO A CA 1
ATOM 3380 C C . PRO A 1 451 ? 4.261 9.262 -30.024 1.00 79.50 451 PRO A C 1
ATOM 3382 O O . PRO A 1 451 ? 3.780 10.377 -30.252 1.00 79.50 451 PRO A O 1
ATOM 3385 N N . ASP A 1 452 ? 3.634 8.341 -29.298 1.00 88.12 452 ASP A N 1
ATOM 3386 C CA . ASP A 1 452 ? 2.399 8.644 -28.582 1.00 88.12 452 ASP A CA 1
ATOM 3387 C C . ASP A 1 452 ? 2.672 9.669 -27.462 1.00 88.12 452 ASP A C 1
ATOM 3389 O O . ASP A 1 452 ? 3.317 9.387 -26.448 1.00 88.12 452 ASP A O 1
ATOM 3393 N N . LEU A 1 453 ? 2.168 10.890 -27.658 1.00 89.88 453 LEU A N 1
ATOM 3394 C CA . LEU A 1 453 ? 2.347 12.003 -26.727 1.00 89.88 453 LEU A CA 1
ATOM 3395 C C . LEU A 1 453 ? 1.583 11.820 -25.408 1.00 89.88 453 LEU A C 1
ATOM 3397 O O . LEU A 1 453 ? 1.996 12.377 -24.390 1.00 89.88 453 LEU A O 1
ATOM 3401 N N . GLU A 1 454 ? 0.473 11.078 -25.392 1.00 91.00 454 GLU A N 1
ATOM 3402 C CA . GLU A 1 454 ? -0.246 10.771 -24.149 1.00 91.00 454 GLU A CA 1
ATOM 3403 C C . GLU A 1 454 ? 0.501 9.719 -23.339 1.00 91.00 454 GLU A C 1
ATOM 3405 O O . GLU A 1 454 ? 0.666 9.897 -22.131 1.00 91.00 454 GLU A O 1
ATOM 3410 N N . GLN A 1 455 ? 1.026 8.685 -24.002 1.00 90.81 455 GLN A N 1
ATOM 3411 C CA . GLN A 1 455 ? 1.896 7.693 -23.368 1.00 90.81 455 GLN A CA 1
ATOM 3412 C C . GLN A 1 455 ? 3.141 8.366 -22.767 1.00 90.81 455 GLN A C 1
ATOM 3414 O O . GLN A 1 455 ? 3.450 8.149 -21.594 1.00 90.81 455 GLN A O 1
ATOM 3419 N N . ALA A 1 456 ? 3.803 9.249 -23.521 1.00 90.62 456 ALA A N 1
ATOM 3420 C CA . ALA A 1 456 ? 4.959 10.008 -23.044 1.00 90.62 456 ALA A CA 1
ATOM 3421 C C . ALA A 1 456 ? 4.624 10.910 -21.841 1.00 90.62 456 ALA A C 1
ATOM 3423 O O . ALA A 1 456 ? 5.380 10.952 -20.868 1.00 90.62 456 ALA A O 1
ATOM 3424 N N . ALA A 1 457 ? 3.472 11.589 -21.861 1.00 91.75 457 ALA A N 1
ATOM 3425 C CA . ALA A 1 457 ? 3.015 12.397 -20.732 1.00 91.75 457 ALA A CA 1
ATOM 3426 C C . ALA A 1 457 ? 2.752 11.544 -19.477 1.00 91.75 457 ALA A C 1
ATOM 3428 O O . ALA A 1 457 ? 3.033 11.981 -18.358 1.00 91.75 457 ALA A O 1
ATOM 3429 N N . PHE A 1 458 ? 2.246 10.322 -19.660 1.00 91.62 458 PHE A N 1
ATOM 3430 C CA . PHE A 1 458 ? 2.010 9.367 -18.580 1.00 91.62 458 PHE A CA 1
ATOM 3431 C C . PHE A 1 458 ? 3.322 8.879 -17.955 1.00 91.62 458 PHE A C 1
ATOM 3433 O O . PHE A 1 458 ? 3.481 8.943 -16.735 1.00 91.62 458 PHE A O 1
ATOM 3440 N N . ILE A 1 459 ? 4.282 8.471 -18.793 1.00 93.31 459 ILE A N 1
ATOM 3441 C CA . ILE A 1 459 ? 5.639 8.086 -18.378 1.00 93.31 459 ILE A CA 1
ATOM 3442 C C . ILE A 1 459 ? 6.274 9.218 -17.567 1.00 93.31 459 ILE A C 1
ATOM 3444 O O . ILE A 1 459 ? 6.703 9.003 -16.435 1.00 93.31 459 ILE A O 1
ATOM 3448 N N . HIS A 1 460 ? 6.261 10.439 -18.108 1.00 92.81 460 HIS A N 1
ATOM 3449 C CA . HIS A 1 460 ? 6.813 11.620 -17.447 1.00 92.81 460 HIS A CA 1
ATOM 3450 C C . HIS A 1 460 ? 6.191 11.857 -16.060 1.00 92.81 460 HIS A C 1
ATOM 3452 O O . HIS A 1 460 ? 6.902 12.121 -15.089 1.00 92.81 460 HIS A O 1
ATOM 3458 N N . SER A 1 461 ? 4.865 11.747 -15.930 1.00 93.69 461 SER A N 1
ATOM 3459 C CA . SER A 1 461 ? 4.177 11.931 -14.646 1.00 93.69 461 SER A CA 1
ATOM 3460 C C . SER A 1 461 ? 4.628 10.948 -13.569 1.00 93.69 461 SER A C 1
ATOM 3462 O O . SER A 1 461 ? 4.816 11.358 -12.424 1.00 93.69 461 SER A O 1
ATOM 3464 N N . PHE A 1 462 ? 4.811 9.677 -13.920 1.00 96.19 462 PHE A N 1
ATOM 3465 C CA . PHE A 1 462 ? 5.249 8.660 -12.966 1.00 96.19 462 PHE A CA 1
ATOM 3466 C C . PHE A 1 462 ? 6.756 8.749 -12.678 1.00 96.19 462 PHE A C 1
ATOM 3468 O O . PHE A 1 462 ? 7.156 8.683 -11.515 1.00 96.19 462 PHE A O 1
ATOM 3475 N N . ALA A 1 463 ? 7.588 8.983 -13.697 1.00 95.88 463 ALA A N 1
ATOM 3476 C CA . ALA A 1 463 ? 9.037 9.117 -13.537 1.00 95.88 463 ALA A CA 1
ATOM 3477 C C . ALA A 1 463 ? 9.427 10.362 -12.719 1.00 95.88 463 ALA A C 1
ATOM 3479 O O . ALA A 1 463 ? 10.268 10.287 -11.817 1.00 95.88 463 ALA A O 1
ATOM 3480 N N . SER A 1 464 ? 8.754 11.495 -12.947 1.00 93.44 464 SER A N 1
ATOM 3481 C CA . SER A 1 464 ? 9.001 12.726 -12.182 1.00 93.44 464 SER A CA 1
ATOM 3482 C C . SER A 1 464 ? 8.666 12.576 -10.696 1.00 93.44 464 SER A C 1
ATOM 3484 O O . SER A 1 464 ? 9.370 13.131 -9.856 1.00 93.44 464 SER A O 1
ATOM 3486 N N . GLN A 1 465 ? 7.650 11.782 -10.342 1.00 92.88 465 GLN A N 1
ATOM 3487 C CA . GLN A 1 465 ? 7.332 11.491 -8.942 1.00 92.88 465 GLN A CA 1
ATOM 3488 C C . GLN A 1 465 ? 8.394 10.632 -8.256 1.00 92.88 465 GLN A C 1
ATOM 3490 O O . GLN A 1 465 ? 8.619 10.787 -7.059 1.00 92.88 465 GLN A O 1
ATOM 3495 N N . THR A 1 466 ? 9.065 9.750 -8.997 1.00 94.25 466 THR A N 1
ATOM 3496 C CA . THR A 1 466 ? 10.194 8.972 -8.466 1.00 94.25 466 THR A CA 1
ATOM 3497 C C . THR A 1 466 ? 11.494 9.770 -8.389 1.00 94.25 466 THR A C 1
ATOM 3499 O O . THR A 1 466 ? 12.444 9.302 -7.760 1.00 94.25 466 THR A O 1
ATOM 3502 N N . GLY A 1 467 ? 11.549 10.942 -9.033 1.00 94.56 467 GLY A N 1
ATOM 3503 C CA . GLY A 1 467 ? 12.786 11.685 -9.269 1.00 94.56 467 GLY A CA 1
ATOM 3504 C C . GLY A 1 467 ? 13.734 10.968 -10.234 1.00 94.56 467 GLY A C 1
ATOM 3505 O O . GLY A 1 467 ? 14.943 11.113 -10.100 1.00 94.56 467 GLY A O 1
ATOM 3506 N N . ALA A 1 468 ? 13.197 10.146 -11.143 1.00 96.19 468 ALA A N 1
ATOM 3507 C CA . ALA A 1 468 ? 13.992 9.356 -12.074 1.00 96.19 468 ALA A CA 1
ATOM 3508 C C . ALA A 1 468 ? 14.135 10.071 -13.417 1.00 96.19 468 ALA A C 1
ATOM 3510 O O . ALA A 1 468 ? 13.146 10.568 -13.966 1.00 96.19 468 ALA A O 1
ATOM 3511 N N . ASP A 1 469 ? 15.341 10.036 -13.975 1.00 95.75 469 ASP A N 1
ATOM 3512 C CA . ASP A 1 469 ? 15.563 10.385 -15.377 1.00 95.75 469 ASP A CA 1
ATOM 3513 C C . ASP A 1 469 ? 14.961 9.302 -16.282 1.00 95.75 469 ASP A C 1
ATOM 3515 O O . ASP A 1 469 ? 14.766 8.162 -15.859 1.00 95.75 469 ASP A O 1
ATOM 3519 N N . SER A 1 470 ? 14.619 9.640 -17.525 1.00 96.81 470 SER A N 1
ATOM 3520 C CA . SER A 1 470 ? 13.999 8.699 -18.468 1.00 96.81 470 SER A CA 1
ATOM 3521 C C . SER A 1 470 ? 14.756 8.669 -19.788 1.00 96.81 470 SER A C 1
ATOM 3523 O O . SER A 1 470 ? 14.967 9.713 -20.399 1.00 96.81 470 SER A O 1
ATOM 3525 N N . ILE A 1 471 ? 15.108 7.468 -20.245 1.00 97.00 471 ILE A N 1
ATOM 3526 C CA . ILE A 1 471 ? 15.822 7.222 -21.500 1.00 97.00 471 ILE A CA 1
ATOM 3527 C C . ILE A 1 471 ? 15.012 6.229 -22.331 1.00 97.00 471 ILE A C 1
ATOM 3529 O O . ILE A 1 471 ? 14.671 5.149 -21.856 1.00 97.00 471 ILE A O 1
ATOM 3533 N N . ALA A 1 472 ? 14.726 6.568 -23.583 1.00 96.94 472 ALA A N 1
ATOM 3534 C CA . ALA A 1 472 ? 14.149 5.686 -24.584 1.00 96.94 472 ALA A CA 1
ATOM 3535 C C . ALA A 1 472 ? 15.218 5.261 -25.598 1.00 96.94 472 ALA A C 1
ATOM 3537 O O . ALA A 1 472 ? 15.651 6.048 -26.442 1.00 96.94 472 ALA A O 1
ATOM 3538 N N . ALA A 1 473 ? 15.621 3.998 -25.506 1.00 97.81 473 ALA A N 1
ATOM 3539 C CA . ALA A 1 473 ? 16.621 3.346 -26.333 1.00 97.81 473 ALA A CA 1
ATOM 3540 C C . ALA A 1 473 ? 15.944 2.602 -27.499 1.00 97.81 473 ALA A C 1
ATOM 3542 O O . ALA A 1 473 ? 15.299 1.564 -27.317 1.00 97.81 473 ALA A O 1
ATOM 3543 N N . TYR A 1 474 ? 16.099 3.137 -28.710 1.00 97.38 474 TYR A N 1
ATOM 3544 C CA . TYR A 1 474 ? 15.432 2.654 -29.914 1.00 97.38 474 TYR A CA 1
ATOM 3545 C C . TYR A 1 474 ? 16.345 1.825 -30.818 1.00 97.38 474 TYR A C 1
ATOM 3547 O O . TYR A 1 474 ? 17.416 2.261 -31.247 1.00 97.38 474 TYR A O 1
ATOM 3555 N N . LEU A 1 475 ? 15.861 0.644 -31.185 1.00 97.12 475 LEU A N 1
ATOM 3556 C CA . LEU A 1 475 ? 16.492 -0.284 -32.116 1.00 97.12 475 LEU A CA 1
ATOM 3557 C C . LEU A 1 475 ? 16.006 -0.053 -33.555 1.00 97.12 475 LEU A C 1
ATOM 3559 O O . LEU A 1 475 ? 14.936 0.507 -33.783 1.00 97.12 475 LEU A O 1
ATOM 3563 N N . THR A 1 476 ? 16.773 -0.506 -34.546 1.00 95.19 476 THR A N 1
ATOM 3564 C CA . THR A 1 476 ? 16.409 -0.430 -35.972 1.00 95.19 476 THR A CA 1
ATOM 3565 C C . THR A 1 476 ? 16.489 -1.813 -36.614 1.00 95.19 476 THR A C 1
ATOM 3567 O O . THR A 1 476 ? 17.287 -2.652 -36.196 1.00 95.19 476 THR A O 1
ATOM 3570 N N . SER A 1 477 ? 15.621 -2.079 -37.594 1.00 92.25 477 SER A N 1
ATOM 3571 C CA . SER A 1 477 ? 15.411 -3.427 -38.150 1.00 92.25 477 SER A CA 1
ATOM 3572 C C . SER A 1 477 ? 16.610 -3.969 -38.938 1.00 92.25 477 SER A C 1
ATOM 3574 O O . SER A 1 477 ? 16.745 -5.174 -39.130 1.00 92.25 477 SER A O 1
ATOM 3576 N N . GLU A 1 478 ? 17.510 -3.083 -39.360 1.00 91.56 478 GLU A N 1
ATOM 3577 C CA . GLU A 1 478 ? 18.709 -3.398 -40.134 1.00 91.56 478 GLU A CA 1
ATOM 3578 C C . GLU A 1 478 ? 19.860 -3.919 -39.258 1.00 91.56 478 GLU A C 1
ATOM 3580 O O . GLU A 1 478 ? 20.923 -4.262 -39.780 1.00 91.56 478 GLU A O 1
ATOM 3585 N N . ARG A 1 479 ? 19.683 -3.948 -37.931 1.00 94.12 479 ARG A N 1
ATOM 3586 C CA . ARG A 1 479 ? 20.712 -4.363 -36.969 1.00 94.12 479 ARG A CA 1
ATOM 3587 C C . ARG A 1 479 ? 20.670 -5.855 -36.685 1.00 94.12 479 ARG A C 1
ATOM 3589 O O . ARG A 1 479 ? 19.648 -6.520 -36.833 1.00 94.12 479 ARG A O 1
ATOM 3596 N N . THR A 1 480 ? 21.799 -6.382 -36.226 1.00 95.06 480 THR A N 1
ATOM 3597 C CA . THR A 1 480 ? 21.893 -7.768 -35.765 1.00 95.06 480 THR A CA 1
ATOM 3598 C C . THR A 1 480 ? 21.559 -7.887 -34.276 1.00 95.06 480 THR A C 1
ATOM 3600 O O . THR A 1 480 ? 21.630 -6.919 -33.518 1.00 95.06 480 THR A O 1
ATOM 3603 N N . GLN A 1 481 ? 21.265 -9.109 -33.818 1.00 94.69 481 GLN A N 1
ATOM 3604 C CA . GLN A 1 481 ? 21.115 -9.402 -32.385 1.00 94.69 481 GLN A CA 1
ATOM 3605 C C . GLN A 1 481 ? 22.365 -9.032 -31.572 1.00 94.69 481 GLN A C 1
ATOM 3607 O O . GLN A 1 481 ? 22.245 -8.691 -30.399 1.00 94.69 481 GLN A O 1
ATOM 3612 N N . MET A 1 482 ? 23.551 -9.113 -32.183 1.00 93.94 482 MET A N 1
ATOM 3613 C CA . MET A 1 482 ? 24.820 -8.786 -31.536 1.00 93.94 482 MET A CA 1
ATOM 3614 C C . MET A 1 482 ? 24.970 -7.277 -31.333 1.00 93.94 482 MET A C 1
ATOM 3616 O O . MET A 1 482 ? 25.360 -6.850 -30.249 1.00 93.94 482 MET A O 1
ATOM 3620 N N . ASP A 1 483 ? 24.590 -6.483 -32.337 1.00 96.00 483 ASP A N 1
ATOM 3621 C CA . ASP A 1 483 ? 24.566 -5.020 -32.230 1.00 96.00 483 ASP A CA 1
ATOM 3622 C C . ASP A 1 483 ? 23.559 -4.579 -31.160 1.00 96.00 483 ASP A C 1
ATOM 3624 O O . ASP A 1 483 ? 23.870 -3.739 -30.319 1.00 96.00 483 ASP A O 1
ATOM 3628 N N . ALA A 1 484 ? 22.366 -5.188 -31.149 1.00 97.31 484 ALA A N 1
ATOM 3629 C CA . ALA A 1 484 ? 21.328 -4.890 -30.165 1.00 97.31 484 ALA A CA 1
ATOM 3630 C C . ALA A 1 484 ? 21.766 -5.238 -28.735 1.00 97.31 484 ALA A C 1
ATOM 3632 O O . ALA A 1 484 ? 21.564 -4.436 -27.824 1.00 97.31 484 ALA A O 1
ATOM 3633 N N . PHE A 1 485 ? 22.407 -6.397 -28.539 1.00 96.56 485 PHE A N 1
ATOM 3634 C CA . PHE A 1 485 ? 22.964 -6.781 -27.241 1.00 96.56 485 PHE A CA 1
ATOM 3635 C C . PHE A 1 485 ? 24.006 -5.776 -26.753 1.00 96.56 485 PHE A C 1
ATOM 3637 O O . PHE A 1 485 ? 23.929 -5.332 -25.610 1.00 96.56 485 PHE A O 1
ATOM 3644 N N . GLU A 1 486 ? 24.959 -5.396 -27.608 1.00 96.31 486 GLU A N 1
ATOM 3645 C CA . GLU A 1 486 ? 25.998 -4.430 -27.241 1.00 96.31 486 GLU A CA 1
ATOM 3646 C C . GLU A 1 486 ? 25.413 -3.053 -26.925 1.00 96.31 486 GLU A C 1
ATOM 3648 O O . GLU A 1 486 ? 25.806 -2.431 -25.941 1.00 96.31 486 GLU A O 1
ATOM 3653 N N . PHE A 1 487 ? 24.438 -2.592 -27.710 1.00 97.75 487 PHE A N 1
ATOM 3654 C CA . PHE A 1 487 ? 23.747 -1.335 -27.445 1.00 97.75 487 PHE A CA 1
ATOM 3655 C C . PHE A 1 487 ? 23.061 -1.354 -26.076 1.00 97.75 487 PHE A C 1
ATOM 3657 O O . PHE A 1 487 ? 23.301 -0.468 -25.260 1.00 97.75 487 PHE A O 1
ATOM 3664 N N . GLY A 1 488 ? 22.284 -2.398 -25.781 1.00 98.00 488 GLY A N 1
ATOM 3665 C CA . GLY A 1 488 ? 21.661 -2.566 -24.471 1.00 98.00 488 GLY A CA 1
ATOM 3666 C C . GLY A 1 488 ? 22.678 -2.656 -23.332 1.00 98.00 488 GLY A C 1
ATOM 3667 O O . GLY A 1 488 ? 22.496 -2.032 -22.289 1.00 98.00 488 GLY A O 1
ATOM 3668 N N . ARG A 1 489 ? 23.789 -3.371 -23.543 1.00 96.81 489 ARG A N 1
ATOM 3669 C CA . ARG A 1 489 ? 24.905 -3.467 -22.591 1.00 96.81 489 ARG A CA 1
ATOM 3670 C C . ARG A 1 489 ? 25.495 -2.093 -22.271 1.00 96.81 489 ARG A C 1
ATOM 3672 O O . ARG A 1 489 ? 25.684 -1.787 -21.098 1.00 96.81 489 ARG A O 1
ATOM 3679 N N . LEU A 1 490 ? 25.741 -1.263 -23.286 1.00 96.44 490 LEU A N 1
ATOM 3680 C CA . LEU A 1 490 ? 26.230 0.107 -23.112 1.00 96.44 490 LEU A CA 1
ATOM 3681 C C . LEU A 1 490 ? 25.217 0.989 -22.373 1.00 96.44 490 LEU A C 1
ATOM 3683 O O . LEU A 1 490 ? 25.625 1.742 -21.494 1.00 96.44 490 LEU A O 1
ATOM 3687 N N . GLN A 1 491 ? 23.914 0.866 -22.661 1.00 97.88 491 GLN A N 1
ATOM 3688 C CA . GLN A 1 491 ? 22.874 1.573 -21.898 1.00 97.88 491 GLN A CA 1
ATOM 3689 C C . GLN A 1 491 ? 22.919 1.189 -20.415 1.00 97.88 491 GLN A C 1
ATOM 3691 O O . GLN A 1 491 ? 23.016 2.058 -19.551 1.00 97.88 491 GLN A O 1
ATOM 3696 N N . GLY A 1 492 ? 22.908 -0.115 -20.118 1.00 97.50 492 GLY A N 1
ATOM 3697 C CA . GLY A 1 492 ? 22.978 -0.613 -18.744 1.00 97.50 492 GLY A CA 1
ATOM 3698 C C . GLY A 1 492 ? 24.251 -0.166 -18.025 1.00 97.50 492 GLY A C 1
ATOM 3699 O O . GLY A 1 492 ? 24.188 0.259 -16.874 1.00 97.50 492 GLY A O 1
ATOM 3700 N N . GLU A 1 493 ? 25.401 -0.201 -18.702 1.00 96.25 493 GLU A N 1
ATOM 3701 C CA . GLU A 1 493 ? 26.678 0.259 -18.152 1.00 96.25 493 GLU A CA 1
ATOM 3702 C C . GLU A 1 493 ? 26.656 1.762 -17.849 1.00 96.25 493 GLU A C 1
ATOM 3704 O O . GLU A 1 493 ? 26.929 2.145 -16.713 1.00 96.25 493 GLU A O 1
ATOM 3709 N N . ASN A 1 494 ? 26.262 2.594 -18.818 1.00 96.50 494 ASN A N 1
ATOM 3710 C CA . ASN A 1 494 ? 26.213 4.051 -18.677 1.00 96.50 494 ASN A CA 1
ATOM 3711 C C . ASN A 1 494 ? 25.273 4.490 -17.550 1.00 96.50 494 ASN A C 1
ATOM 3713 O O . ASN A 1 494 ? 25.655 5.313 -16.719 1.00 96.50 494 ASN A O 1
ATOM 3717 N N . ILE A 1 495 ? 24.071 3.911 -17.485 1.00 97.12 495 ILE A N 1
ATOM 3718 C CA . ILE A 1 495 ? 23.102 4.210 -16.424 1.00 97.12 495 ILE A CA 1
ATOM 3719 C C . ILE A 1 495 ? 23.680 3.851 -15.056 1.00 97.12 495 ILE A C 1
ATOM 3721 O O . ILE A 1 495 ? 23.582 4.639 -14.118 1.00 97.12 495 ILE A O 1
ATOM 3725 N N . SER A 1 496 ? 24.333 2.696 -14.941 1.00 95.44 496 SER A N 1
ATOM 3726 C CA . SER A 1 496 ? 24.855 2.205 -13.659 1.00 95.44 496 SER A CA 1
ATOM 3727 C C . SER A 1 496 ? 26.028 3.024 -13.115 1.00 95.44 496 SER A C 1
ATOM 3729 O O . SER A 1 496 ? 26.325 2.952 -11.925 1.00 95.44 496 SER A O 1
ATOM 3731 N N . LEU A 1 497 ? 26.685 3.836 -13.953 1.00 92.06 497 LEU A N 1
ATOM 3732 C CA . LEU A 1 497 ? 27.698 4.795 -13.495 1.00 92.06 497 LEU A CA 1
ATOM 3733 C C . LEU A 1 497 ? 27.086 5.960 -12.705 1.00 92.06 497 LEU A C 1
ATOM 3735 O O . LEU A 1 497 ? 27.771 6.550 -11.870 1.00 92.06 497 LEU A O 1
ATOM 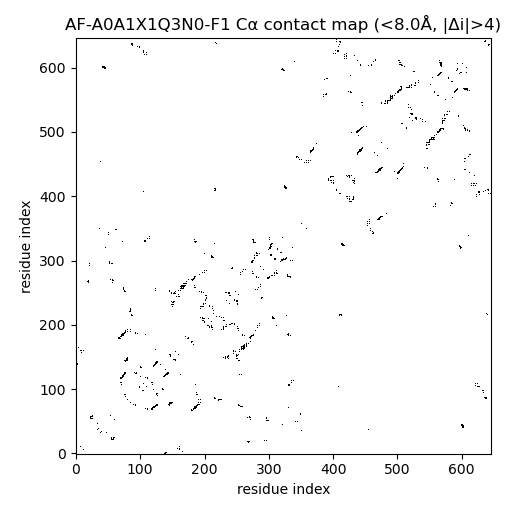3739 N N . ALA A 1 498 ? 25.823 6.299 -12.975 1.00 90.25 498 ALA A N 1
ATOM 3740 C CA . ALA A 1 498 ? 25.133 7.434 -12.370 1.00 90.25 498 ALA A CA 1
ATOM 3741 C C . ALA A 1 498 ? 24.006 7.020 -11.410 1.00 90.25 498 ALA A C 1
ATOM 3743 O O . ALA A 1 498 ? 23.695 7.770 -10.490 1.00 90.25 498 ALA A O 1
ATOM 3744 N N . SER A 1 499 ? 23.403 5.843 -11.602 1.00 94.50 499 SER A N 1
ATOM 3745 C CA . SER A 1 499 ? 22.201 5.397 -10.893 1.00 94.50 499 SER A CA 1
ATOM 3746 C C . SER A 1 499 ? 22.369 4.028 -10.237 1.00 94.50 499 SER A C 1
ATOM 3748 O O . SER A 1 499 ? 22.753 3.047 -10.874 1.00 94.50 499 SER A O 1
ATOM 3750 N N . GLN A 1 500 ? 21.992 3.942 -8.960 1.00 95.88 500 GLN A N 1
ATOM 3751 C CA . GLN A 1 500 ? 21.958 2.688 -8.197 1.00 95.88 500 GLN A CA 1
ATOM 3752 C C . GLN A 1 500 ? 20.686 1.878 -8.473 1.00 95.88 500 GLN A C 1
ATOM 3754 O O . GLN A 1 500 ? 20.630 0.686 -8.164 1.00 95.88 500 GLN A O 1
ATOM 3759 N N . ILE A 1 501 ? 19.668 2.512 -9.061 1.00 97.94 501 ILE A N 1
ATOM 3760 C CA . ILE A 1 501 ? 18.406 1.882 -9.444 1.00 97.94 501 ILE A CA 1
ATOM 3761 C C . ILE A 1 501 ? 18.137 2.149 -10.925 1.00 97.94 501 ILE A C 1
ATOM 3763 O O . ILE A 1 501 ? 18.137 3.294 -11.376 1.00 97.94 501 ILE A O 1
ATOM 3767 N N . MET A 1 502 ? 17.832 1.090 -11.667 1.00 98.50 502 MET A N 1
ATOM 3768 C CA . MET A 1 502 ? 17.375 1.166 -13.049 1.00 98.50 502 MET A CA 1
ATOM 3769 C C . MET A 1 502 ? 15.988 0.535 -13.161 1.00 98.50 502 MET A C 1
ATOM 3771 O O . MET A 1 502 ? 15.817 -0.659 -12.926 1.00 98.50 502 MET A O 1
ATOM 3775 N N . GLY A 1 503 ? 14.986 1.321 -13.537 1.00 98.50 503 GLY A N 1
ATOM 3776 C CA . GLY A 1 503 ? 13.717 0.783 -14.017 1.00 98.50 503 GLY A CA 1
ATOM 3777 C C . GLY A 1 503 ? 13.883 0.331 -15.457 1.00 98.50 503 GLY A C 1
ATOM 3778 O O . GLY A 1 503 ? 14.496 1.048 -16.240 1.00 98.50 503 GLY A O 1
ATOM 3779 N N . LEU A 1 504 ? 13.358 -0.835 -15.814 1.00 98.62 504 LEU A N 1
ATOM 3780 C CA . LEU A 1 504 ? 13.465 -1.373 -17.166 1.00 98.62 504 LEU A CA 1
ATOM 3781 C C . LEU A 1 504 ? 12.089 -1.774 -17.680 1.00 98.62 504 LEU A C 1
ATOM 3783 O O . LEU A 1 504 ? 11.414 -2.593 -17.059 1.00 98.62 504 LEU A O 1
ATOM 3787 N N . SER A 1 505 ? 11.683 -1.209 -18.812 1.00 98.12 505 SER A N 1
ATOM 3788 C CA . SER A 1 505 ? 10.396 -1.491 -19.451 1.00 98.12 505 SER A CA 1
ATOM 3789 C C . SER A 1 505 ? 10.548 -1.497 -20.968 1.00 98.12 505 SER A C 1
ATOM 3791 O O . SER A 1 505 ? 11.422 -0.823 -21.517 1.00 98.12 505 SER A O 1
ATOM 3793 N N . LEU A 1 506 ? 9.680 -2.222 -21.663 1.00 97.38 506 LEU A N 1
ATOM 3794 C CA . LEU A 1 506 ? 9.507 -2.056 -23.102 1.00 97.38 506 LEU A CA 1
ATOM 3795 C C . LEU A 1 506 ? 8.680 -0.805 -23.407 1.00 97.38 506 LEU A C 1
ATOM 3797 O O . LEU A 1 506 ? 7.859 -0.389 -22.586 1.00 97.38 506 LEU A O 1
ATOM 3801 N N . ILE A 1 507 ? 8.886 -0.229 -24.591 1.00 94.94 507 ILE A N 1
ATOM 3802 C CA . ILE A 1 507 ? 8.064 0.848 -25.150 1.00 94.94 507 ILE A CA 1
ATOM 3803 C C . ILE A 1 507 ? 7.741 0.570 -26.619 1.00 94.94 507 ILE A C 1
ATOM 3805 O O . ILE A 1 507 ? 8.616 0.216 -27.409 1.00 94.94 507 ILE A O 1
ATOM 3809 N N . ASP A 1 508 ? 6.479 0.763 -26.984 1.00 91.69 508 ASP A N 1
ATOM 3810 C CA . ASP A 1 508 ? 6.014 0.803 -28.366 1.00 91.69 508 ASP A CA 1
ATOM 3811 C C . ASP A 1 508 ? 4.753 1.679 -28.442 1.00 91.69 508 ASP A C 1
ATOM 3813 O O . ASP A 1 508 ? 4.028 1.840 -27.452 1.00 91.69 508 ASP A O 1
ATOM 3817 N N . ASN A 1 509 ? 4.493 2.233 -29.626 1.00 84.44 509 ASN A N 1
ATOM 3818 C CA . ASN A 1 509 ? 3.230 2.903 -29.923 1.00 84.44 509 ASN A CA 1
ATOM 3819 C C . ASN A 1 509 ? 2.072 1.890 -29.958 1.00 84.44 509 ASN A C 1
ATOM 3821 O O . ASN A 1 509 ? 0.940 2.253 -29.647 1.00 84.44 509 ASN A O 1
ATOM 3825 N N . ASP A 1 510 ? 2.345 0.635 -30.332 1.00 86.75 510 ASP A N 1
ATOM 3826 C CA . ASP A 1 510 ? 1.383 -0.463 -30.258 1.00 86.75 510 ASP A CA 1
ATOM 3827 C C . ASP A 1 510 ? 1.705 -1.395 -29.081 1.00 86.75 510 ASP A C 1
ATOM 3829 O O . ASP A 1 510 ? 2.538 -2.301 -29.168 1.00 86.75 510 ASP A O 1
ATOM 3833 N N . ILE A 1 511 ? 1.013 -1.175 -27.961 1.00 84.94 511 ILE A N 1
ATOM 3834 C CA . ILE A 1 511 ? 1.183 -1.943 -26.717 1.00 84.94 511 ILE A CA 1
ATOM 3835 C C . ILE A 1 511 ? 0.887 -3.440 -26.930 1.00 84.94 511 ILE A C 1
ATOM 3837 O O . ILE A 1 511 ? 1.458 -4.277 -26.230 1.00 84.94 511 ILE A O 1
ATOM 3841 N N . ALA A 1 512 ? 0.077 -3.810 -27.932 1.00 88.50 512 ALA A N 1
ATOM 3842 C CA . ALA A 1 512 ? -0.218 -5.214 -28.221 1.00 88.50 512 ALA A CA 1
ATOM 3843 C C . ALA A 1 512 ? 1.042 -6.017 -28.590 1.00 88.50 512 ALA A C 1
ATOM 3845 O O . ALA A 1 512 ? 1.098 -7.215 -28.324 1.00 88.50 512 ALA A O 1
ATOM 3846 N N . ILE A 1 513 ? 2.073 -5.364 -29.138 1.00 90.38 513 ILE A N 1
ATOM 3847 C CA . ILE A 1 513 ? 3.360 -5.999 -29.457 1.00 90.38 513 ILE A CA 1
ATOM 3848 C C . ILE A 1 513 ? 4.095 -6.422 -28.176 1.00 90.38 513 ILE A C 1
ATOM 3850 O O . ILE A 1 513 ? 4.704 -7.494 -28.131 1.00 90.38 513 ILE A O 1
ATOM 3854 N N . ILE A 1 514 ? 4.019 -5.604 -27.120 1.00 92.75 514 ILE A N 1
ATOM 3855 C CA . ILE A 1 514 ? 4.611 -5.908 -25.807 1.00 92.75 514 ILE A CA 1
ATOM 3856 C C . ILE A 1 514 ? 3.885 -7.104 -25.178 1.00 92.75 514 ILE A C 1
ATOM 3858 O O . ILE A 1 514 ? 4.534 -8.028 -24.682 1.00 92.75 514 ILE A O 1
ATOM 3862 N N . ASP A 1 515 ? 2.552 -7.121 -25.252 1.00 92.56 515 ASP A N 1
ATOM 3863 C CA . ASP A 1 515 ? 1.731 -8.225 -24.742 1.00 92.56 515 ASP A CA 1
ATOM 3864 C C . ASP A 1 515 ? 1.966 -9.530 -25.509 1.00 92.56 515 ASP A C 1
ATOM 3866 O O . ASP A 1 515 ? 2.123 -10.584 -24.891 1.00 92.56 515 ASP A O 1
ATOM 3870 N N . GLU A 1 516 ? 2.052 -9.474 -26.840 1.00 95.56 516 GLU A N 1
ATOM 3871 C CA . GLU A 1 516 ? 2.358 -10.639 -27.674 1.00 95.56 516 GLU A CA 1
ATOM 3872 C C . GLU A 1 516 ? 3.724 -11.227 -27.304 1.00 95.56 516 GLU A C 1
ATOM 3874 O O . GLU A 1 516 ? 3.854 -12.437 -27.096 1.00 95.56 516 GLU A O 1
ATOM 3879 N N . MET A 1 517 ? 4.738 -10.370 -27.139 1.00 96.44 517 MET A N 1
ATOM 3880 C CA . MET A 1 517 ? 6.061 -10.800 -26.695 1.00 96.44 517 MET A CA 1
ATOM 3881 C C . MET A 1 517 ? 6.005 -11.446 -25.303 1.00 96.44 517 MET A C 1
ATOM 3883 O O . MET A 1 517 ? 6.603 -12.506 -25.093 1.00 96.44 517 MET A O 1
ATOM 3887 N N . ALA A 1 518 ? 5.271 -10.855 -24.356 1.00 95.44 518 ALA A N 1
ATOM 3888 C CA . ALA A 1 518 ? 5.079 -11.430 -23.028 1.00 95.44 518 ALA A CA 1
ATOM 3889 C C . ALA A 1 518 ? 4.405 -12.810 -23.096 1.00 95.44 518 ALA A C 1
ATOM 3891 O O . ALA A 1 518 ? 4.893 -13.756 -22.480 1.00 95.44 518 ALA A O 1
ATOM 3892 N N . ASP A 1 519 ? 3.338 -12.956 -23.881 1.00 96.25 519 ASP A N 1
ATOM 3893 C CA . ASP A 1 519 ? 2.575 -14.201 -24.007 1.00 96.25 519 ASP A CA 1
ATOM 3894 C C . ASP A 1 519 ? 3.350 -15.318 -24.726 1.00 96.25 519 ASP A C 1
ATOM 3896 O O . ASP A 1 519 ? 3.118 -16.502 -24.454 1.00 96.25 519 ASP A O 1
ATOM 3900 N N . MET A 1 520 ? 4.307 -14.975 -25.594 1.00 96.88 520 MET A N 1
ATOM 3901 C CA . MET A 1 520 ? 5.272 -15.937 -26.141 1.00 96.88 520 MET A CA 1
ATOM 3902 C C . MET A 1 520 ? 6.281 -16.409 -25.086 1.00 96.88 520 MET A C 1
ATOM 3904 O O . MET A 1 520 ? 6.663 -17.583 -25.069 1.00 96.88 520 MET A O 1
ATOM 3908 N N . LEU A 1 521 ? 6.726 -15.509 -24.205 1.00 97.25 521 LEU A N 1
ATOM 3909 C CA . LEU A 1 521 ? 7.792 -15.770 -23.238 1.00 97.25 521 LEU A CA 1
ATOM 3910 C C . LEU A 1 521 ? 7.296 -16.455 -21.959 1.00 97.25 521 LEU A C 1
ATOM 3912 O O . LEU A 1 521 ? 8.009 -17.319 -21.431 1.00 97.25 521 LEU A O 1
ATOM 3916 N N . CYS A 1 522 ? 6.110 -16.097 -21.462 1.00 95.06 522 CYS A N 1
ATOM 3917 C CA . CYS A 1 522 ? 5.554 -16.581 -20.200 1.00 95.06 522 CYS A CA 1
ATOM 3918 C C . CYS A 1 522 ? 4.028 -16.790 -20.234 1.00 95.06 522 CYS A C 1
ATOM 3920 O O . CYS A 1 522 ? 3.321 -16.374 -21.152 1.00 95.06 522 CYS A O 1
ATOM 3922 N N . ASP A 1 523 ? 3.497 -17.515 -19.250 1.00 92.25 523 ASP A N 1
ATOM 3923 C CA . ASP A 1 523 ? 2.053 -17.615 -19.024 1.00 92.25 523 ASP A CA 1
ATOM 3924 C C . ASP A 1 523 ? 1.512 -16.429 -18.195 1.00 92.25 523 ASP A C 1
ATOM 3926 O O . ASP A 1 523 ? 2.243 -15.514 -17.811 1.00 92.25 523 ASP A O 1
ATOM 3930 N N . ALA A 1 524 ? 0.204 -16.426 -17.925 1.00 84.62 524 ALA A N 1
ATOM 3931 C CA . ALA A 1 524 ? -0.440 -15.380 -17.127 1.00 84.62 524 ALA A CA 1
ATOM 3932 C C . ALA A 1 524 ? 0.007 -15.379 -15.650 1.00 84.62 524 ALA A C 1
ATOM 3934 O O . ALA A 1 524 ? -0.206 -14.398 -14.945 1.00 84.62 524 ALA A O 1
ATOM 3935 N N . GLN A 1 525 ? 0.615 -16.470 -15.174 1.00 82.38 525 GLN A N 1
ATOM 3936 C CA . GLN A 1 525 ? 1.192 -16.594 -13.836 1.00 82.38 525 GLN A CA 1
ATOM 3937 C C . GLN A 1 525 ? 2.684 -16.211 -13.812 1.00 82.38 525 GLN A C 1
ATOM 3939 O O . GLN A 1 525 ? 3.293 -16.215 -12.745 1.00 82.38 525 GLN A O 1
ATOM 3944 N N . GLY A 1 526 ? 3.272 -15.870 -14.964 1.00 86.94 526 GLY A N 1
ATOM 3945 C CA . GLY A 1 526 ? 4.682 -15.515 -15.106 1.00 86.94 526 GLY A CA 1
ATOM 3946 C C . GLY A 1 526 ? 5.626 -16.711 -15.262 1.00 86.94 526 GLY A C 1
ATOM 3947 O O . GLY A 1 526 ? 6.842 -16.517 -15.275 1.00 86.94 526 GLY A O 1
ATOM 3948 N N . ASN A 1 527 ? 5.122 -17.941 -15.412 1.00 91.94 527 ASN A N 1
ATOM 3949 C CA . ASN A 1 527 ? 5.984 -19.096 -15.664 1.00 91.94 527 ASN A CA 1
ATOM 3950 C C . ASN A 1 527 ? 6.514 -19.059 -17.099 1.00 91.94 527 ASN A C 1
ATOM 3952 O O . ASN A 1 527 ? 5.765 -18.807 -18.042 1.00 91.94 527 ASN A O 1
ATOM 3956 N N . LEU A 1 528 ? 7.801 -19.357 -17.271 1.00 96.25 528 LEU A N 1
ATOM 3957 C CA . LEU A 1 528 ? 8.453 -19.356 -18.579 1.00 96.25 528 LEU A CA 1
ATOM 3958 C C . LEU A 1 528 ? 7.926 -20.486 -19.470 1.00 96.25 528 LEU A C 1
ATOM 3960 O O . LEU A 1 528 ? 7.851 -21.640 -19.046 1.00 96.25 528 LEU A O 1
ATOM 3964 N N . ARG A 1 529 ? 7.586 -20.158 -20.720 1.00 96.69 529 ARG A N 1
ATOM 3965 C CA . ARG A 1 529 ? 7.064 -21.122 -21.705 1.00 96.69 529 ARG A CA 1
ATOM 3966 C C . ARG A 1 529 ? 8.155 -21.851 -22.478 1.00 96.69 529 ARG A C 1
ATOM 3968 O O . ARG A 1 529 ? 7.940 -22.971 -22.939 1.00 96.69 529 ARG A O 1
ATOM 3975 N N . LEU A 1 530 ? 9.301 -21.205 -22.661 1.00 95.75 530 LEU A N 1
ATOM 3976 C CA . LEU A 1 530 ? 10.377 -21.658 -23.535 1.00 95.75 530 LEU A CA 1
ATOM 3977 C C . LEU A 1 530 ? 11.572 -22.147 -22.710 1.00 95.75 530 LEU A C 1
ATOM 3979 O O . LEU A 1 530 ? 11.661 -21.933 -21.503 1.00 95.75 530 LEU A O 1
ATOM 3983 N N . GLN A 1 531 ? 12.513 -22.828 -23.364 1.00 94.56 531 GLN A N 1
ATOM 3984 C CA . GLN A 1 531 ? 13.769 -23.239 -22.733 1.00 94.56 531 GLN A CA 1
ATOM 3985 C C . GLN A 1 531 ? 14.793 -22.107 -22.822 1.00 94.56 531 GLN A C 1
ATOM 3987 O O . GLN A 1 531 ? 15.043 -21.597 -23.916 1.00 94.56 531 GLN A O 1
ATOM 3992 N N . ALA A 1 532 ? 15.446 -21.766 -21.707 1.00 92.12 532 ALA A N 1
ATOM 3993 C CA . ALA A 1 532 ? 16.395 -20.649 -21.642 1.00 92.12 532 ALA A CA 1
ATOM 3994 C C . ALA A 1 532 ? 17.543 -20.730 -22.664 1.00 92.12 532 ALA A C 1
ATOM 3996 O O . ALA A 1 532 ? 18.008 -19.707 -23.149 1.00 92.12 532 ALA A O 1
ATOM 3997 N N . SER A 1 533 ? 17.968 -21.932 -23.054 1.00 90.19 533 SER A N 1
ATOM 3998 C CA . SER A 1 533 ? 19.034 -22.129 -24.046 1.00 90.19 533 SER A CA 1
ATOM 3999 C C . SER A 1 533 ? 18.611 -21.894 -25.502 1.00 90.19 533 SER A C 1
ATOM 4001 O O . SER A 1 533 ? 19.468 -21.871 -26.380 1.00 90.19 533 SER A O 1
ATOM 4003 N N . SER A 1 534 ? 17.310 -21.766 -25.789 1.00 93.06 534 SER A N 1
ATOM 4004 C CA . SER A 1 534 ? 16.795 -21.724 -27.169 1.00 93.06 534 SER A CA 1
ATOM 4005 C C . SER A 1 534 ? 15.639 -20.750 -27.404 1.00 93.06 534 SER A C 1
ATOM 4007 O O . SER A 1 534 ? 15.172 -20.645 -28.537 1.00 93.06 534 SER A O 1
ATOM 4009 N N . PHE A 1 535 ? 15.170 -20.032 -26.377 1.00 96.06 535 PHE A N 1
ATOM 4010 C CA . PHE A 1 535 ? 13.995 -19.163 -26.493 1.00 96.06 535 PHE A CA 1
ATOM 4011 C C . PHE A 1 535 ? 14.167 -18.071 -27.560 1.00 96.06 535 PHE A C 1
ATOM 4013 O O . PHE A 1 535 ? 13.235 -17.819 -28.314 1.00 96.06 535 PHE A O 1
ATOM 4020 N N . MET A 1 536 ? 15.372 -17.499 -27.691 1.00 95.50 536 MET A N 1
ATOM 4021 C CA . MET A 1 536 ? 15.677 -16.462 -28.685 1.00 95.50 536 MET A CA 1
ATOM 4022 C C . MET A 1 536 ? 15.320 -16.900 -30.108 1.00 95.50 536 MET A C 1
ATOM 4024 O O . MET A 1 536 ? 14.688 -16.152 -30.844 1.00 95.50 536 MET A O 1
ATOM 4028 N N . ALA A 1 537 ? 15.648 -18.140 -30.485 1.00 95.06 537 ALA A N 1
ATOM 4029 C CA . ALA A 1 537 ? 15.383 -18.662 -31.827 1.00 95.06 537 ALA A CA 1
ATOM 4030 C C . ALA A 1 537 ? 13.885 -18.849 -32.132 1.00 95.06 537 ALA A C 1
ATOM 4032 O O . ALA A 1 537 ? 13.522 -19.062 -33.287 1.00 95.06 537 ALA A O 1
ATOM 4033 N N . GLN A 1 538 ? 13.025 -18.795 -31.112 1.00 95.69 538 GLN A N 1
ATOM 4034 C CA . GLN A 1 538 ? 11.574 -18.944 -31.241 1.00 95.69 538 GLN A CA 1
ATOM 4035 C C . GLN A 1 538 ? 10.849 -17.596 -31.323 1.00 95.69 538 GLN A C 1
ATOM 4037 O O . GLN A 1 538 ? 9.659 -17.570 -31.628 1.00 95.69 538 GLN A O 1
ATOM 4042 N N . LEU A 1 539 ? 11.548 -16.487 -31.065 1.00 96.19 539 LEU A N 1
ATOM 4043 C CA . LEU A 1 539 ? 10.994 -15.142 -31.186 1.00 96.19 539 LEU A CA 1
ATOM 4044 C C . LEU A 1 539 ? 11.075 -14.644 -32.641 1.00 96.19 539 LEU A C 1
ATOM 4046 O O . LEU A 1 539 ? 12.032 -14.981 -33.344 1.00 96.19 539 LEU A O 1
ATOM 4050 N N . PRO A 1 540 ? 10.130 -13.805 -33.097 1.00 96.06 540 PRO A N 1
ATOM 4051 C CA . PRO A 1 540 ? 10.254 -13.045 -34.340 1.00 96.06 540 PRO A CA 1
ATOM 4052 C C . PRO A 1 540 ? 11.492 -12.138 -34.352 1.00 96.06 540 PRO A C 1
ATOM 4054 O O . PRO A 1 540 ? 11.987 -11.738 -33.301 1.00 96.06 540 PRO A O 1
ATOM 4057 N N . ALA A 1 541 ? 11.962 -11.759 -35.544 1.00 95.19 541 ALA A N 1
ATOM 4058 C CA . ALA A 1 541 ? 13.209 -11.006 -35.712 1.00 95.19 541 ALA A CA 1
ATOM 4059 C C . ALA A 1 541 ? 13.263 -9.691 -34.905 1.00 95.19 541 ALA A C 1
ATOM 4061 O O . ALA A 1 541 ? 14.255 -9.451 -34.226 1.00 95.19 541 ALA A O 1
ATOM 4062 N N . GLU A 1 542 ? 12.204 -8.869 -34.906 1.00 94.81 542 GLU A N 1
ATOM 4063 C CA . GLU A 1 542 ? 12.171 -7.630 -34.102 1.00 94.81 542 GLU A CA 1
ATOM 4064 C C . GLU A 1 542 ? 12.242 -7.922 -32.594 1.00 94.81 542 GLU A C 1
ATOM 4066 O O . GLU A 1 542 ? 13.046 -7.324 -31.879 1.00 94.81 542 GLU A O 1
ATOM 4071 N N . MET A 1 543 ? 11.469 -8.900 -32.112 1.00 97.00 543 MET A N 1
ATOM 4072 C CA . MET A 1 543 ? 11.475 -9.302 -30.700 1.00 97.00 543 MET A CA 1
ATOM 4073 C C . MET A 1 543 ? 12.823 -9.896 -30.272 1.00 97.00 543 MET A C 1
ATOM 4075 O O . MET A 1 543 ? 13.213 -9.733 -29.119 1.00 97.00 543 MET A O 1
ATOM 4079 N N . GLN A 1 544 ? 13.565 -10.540 -31.182 1.00 97.69 544 GLN A N 1
ATOM 4080 C CA . GLN A 1 544 ? 14.943 -10.969 -30.921 1.00 97.69 544 GLN A CA 1
ATOM 4081 C C . GLN A 1 544 ? 15.867 -9.772 -30.673 1.00 97.69 544 GLN A C 1
ATOM 4083 O O . GLN A 1 544 ? 16.699 -9.836 -29.775 1.00 97.69 544 GLN A O 1
ATOM 4088 N N . LEU A 1 545 ? 15.731 -8.676 -31.429 1.00 97.94 545 LEU A N 1
ATOM 4089 C CA . LEU A 1 545 ? 16.541 -7.474 -31.205 1.00 97.94 545 LEU A CA 1
ATOM 4090 C C . LEU A 1 545 ? 16.232 -6.851 -29.837 1.00 97.94 545 LEU A C 1
ATOM 4092 O O . LEU A 1 545 ? 17.156 -6.593 -29.065 1.00 97.94 545 LEU A O 1
ATOM 4096 N N . ILE A 1 546 ? 14.947 -6.676 -29.512 1.00 98.12 546 ILE A N 1
ATOM 4097 C CA . ILE A 1 546 ? 14.506 -6.145 -28.211 1.00 98.12 546 ILE A CA 1
ATOM 4098 C C . ILE A 1 546 ? 15.014 -7.041 -27.075 1.00 98.12 546 ILE A C 1
ATOM 4100 O O . ILE A 1 546 ? 15.648 -6.549 -26.141 1.00 98.12 546 ILE A O 1
ATOM 4104 N N . ALA A 1 547 ? 14.796 -8.357 -27.171 1.00 98.19 547 ALA A N 1
ATOM 4105 C CA . ALA A 1 547 ? 15.255 -9.313 -26.169 1.00 98.19 547 ALA A CA 1
ATOM 4106 C C . ALA A 1 547 ? 16.774 -9.237 -25.966 1.00 98.19 547 ALA A C 1
ATOM 4108 O O . ALA A 1 547 ? 17.229 -9.177 -24.826 1.00 98.19 547 ALA A O 1
ATOM 4109 N N . SER A 1 548 ? 17.556 -9.167 -27.047 1.00 97.81 548 SER A N 1
ATOM 4110 C CA . SER A 1 548 ? 19.011 -9.008 -26.968 1.00 97.81 548 SER A CA 1
ATOM 4111 C C . SER A 1 548 ? 19.424 -7.731 -26.238 1.00 97.81 548 SER A C 1
ATOM 4113 O O . SER A 1 548 ? 20.285 -7.796 -25.360 1.00 97.81 548 SER A O 1
ATOM 4115 N N . ALA A 1 549 ? 18.809 -6.589 -26.553 1.00 98.56 549 ALA A N 1
ATOM 4116 C CA . ALA A 1 549 ? 19.119 -5.320 -25.896 1.00 98.56 549 ALA A CA 1
ATOM 4117 C C . ALA A 1 549 ? 18.763 -5.340 -24.402 1.00 98.56 549 ALA A C 1
ATOM 4119 O O . ALA A 1 549 ? 19.581 -4.969 -23.561 1.00 98.56 549 ALA A O 1
ATOM 4120 N N . VAL A 1 550 ? 17.582 -5.852 -24.049 1.00 98.62 550 VAL A N 1
ATOM 4121 C CA . VAL A 1 550 ? 17.154 -6.000 -22.649 1.00 98.62 550 VAL A CA 1
ATOM 4122 C C . VAL A 1 550 ? 18.108 -6.908 -21.868 1.00 98.62 550 VAL A C 1
ATOM 4124 O O . VAL A 1 550 ? 18.513 -6.561 -20.760 1.00 98.62 550 VAL A O 1
ATOM 4127 N N . LEU A 1 551 ? 18.524 -8.042 -22.443 1.00 97.75 551 LEU A N 1
ATOM 4128 C CA . LEU A 1 55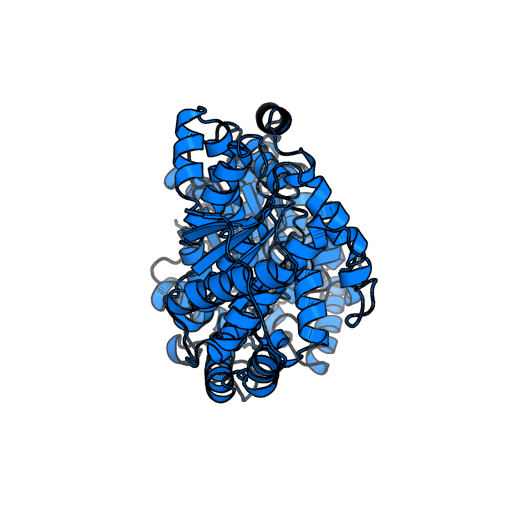1 ? 19.504 -8.933 -21.813 1.00 97.75 551 LEU A CA 1
ATOM 4129 C C . LEU A 1 551 ? 20.859 -8.247 -21.603 1.00 97.75 551 LEU A C 1
ATOM 4131 O O . LEU A 1 551 ? 21.444 -8.385 -20.529 1.00 97.75 551 LEU A O 1
ATOM 4135 N N . GLY A 1 552 ? 21.343 -7.503 -22.602 1.00 96.88 552 GLY A N 1
ATOM 4136 C CA . GLY A 1 552 ? 22.576 -6.723 -22.495 1.00 96.88 552 GLY A CA 1
ATOM 4137 C C . GLY A 1 552 ? 22.511 -5.716 -21.347 1.00 96.88 552 GLY A C 1
ATOM 4138 O O . GLY A 1 552 ? 23.409 -5.692 -20.502 1.00 96.88 552 GLY A O 1
ATOM 4139 N N . ALA A 1 553 ? 21.415 -4.954 -21.266 1.00 98.38 553 ALA A N 1
ATOM 4140 C CA . ALA A 1 553 ? 21.189 -3.969 -20.209 1.00 98.38 553 ALA A CA 1
ATOM 4141 C C . ALA A 1 553 ? 21.152 -4.615 -18.818 1.00 98.38 553 ALA A C 1
ATOM 4143 O O . ALA A 1 553 ? 21.819 -4.135 -17.902 1.00 98.38 553 ALA A O 1
ATOM 4144 N N . ILE A 1 554 ? 20.437 -5.736 -18.667 1.00 98.31 554 ILE A N 1
ATOM 4145 C CA . ILE A 1 554 ? 20.349 -6.462 -17.392 1.00 98.31 554 ILE A CA 1
ATOM 4146 C C . ILE A 1 554 ? 21.723 -6.959 -16.944 1.00 98.31 554 ILE A C 1
ATOM 4148 O O . ILE A 1 554 ? 22.094 -6.774 -15.784 1.00 98.31 554 ILE A O 1
ATOM 4152 N N . ILE A 1 555 ? 22.483 -7.583 -17.846 1.00 96.19 555 ILE A N 1
ATOM 4153 C CA . ILE A 1 555 ? 23.807 -8.136 -17.534 1.00 96.19 555 ILE A CA 1
ATOM 4154 C C . ILE A 1 555 ? 24.762 -7.026 -17.091 1.00 96.19 555 ILE A C 1
ATOM 4156 O O . ILE A 1 555 ? 25.418 -7.171 -16.060 1.00 96.19 555 ILE A O 1
ATOM 4160 N N . ALA A 1 556 ? 24.820 -5.920 -17.837 1.00 96.12 556 ALA A N 1
ATOM 4161 C CA . ALA A 1 556 ? 25.708 -4.807 -17.522 1.00 96.12 556 ALA A CA 1
ATOM 4162 C C . ALA A 1 556 ? 25.327 -4.117 -16.206 1.00 96.12 556 ALA A C 1
ATOM 4164 O O . ALA A 1 556 ? 26.191 -3.892 -15.360 1.00 96.12 556 ALA A O 1
ATOM 4165 N N . ALA A 1 557 ? 24.036 -3.845 -15.998 1.00 97.31 557 ALA A N 1
ATOM 4166 C CA . ALA A 1 557 ? 23.573 -3.186 -14.783 1.00 97.31 557 ALA A CA 1
ATOM 4167 C C . ALA A 1 557 ? 23.781 -4.051 -13.532 1.00 97.31 557 ALA A C 1
ATOM 4169 O O . ALA A 1 557 ? 24.254 -3.567 -12.505 1.00 97.31 557 ALA A O 1
ATOM 4170 N N . THR A 1 558 ? 23.526 -5.357 -13.631 1.00 96.75 558 THR A N 1
ATOM 4171 C CA . THR A 1 558 ? 23.817 -6.307 -12.543 1.00 96.75 558 THR A CA 1
ATOM 4172 C C . THR A 1 558 ? 25.310 -6.320 -12.213 1.00 96.75 558 THR A C 1
ATOM 4174 O O . THR A 1 558 ? 25.696 -6.263 -11.045 1.00 96.75 558 THR A O 1
ATOM 4177 N N . HIS A 1 559 ? 26.164 -6.370 -13.239 1.00 95.88 559 HIS A N 1
ATOM 4178 C CA . HIS A 1 559 ? 27.617 -6.402 -13.066 1.00 95.88 559 HIS A CA 1
ATOM 4179 C C . HIS A 1 559 ? 28.145 -5.166 -12.327 1.00 95.88 559 HIS A C 1
ATOM 4181 O O . HIS A 1 559 ? 29.008 -5.288 -11.457 1.00 95.88 559 HIS A O 1
ATOM 4187 N N . ASN A 1 560 ? 27.527 -4.011 -12.577 1.00 95.50 560 ASN A N 1
ATOM 4188 C CA . ASN A 1 560 ? 27.820 -2.744 -11.909 1.00 95.50 560 ASN A CA 1
ATOM 4189 C C . ASN A 1 560 ? 27.049 -2.527 -10.596 1.00 95.50 560 ASN A C 1
ATOM 4191 O O . ASN A 1 560 ? 27.098 -1.436 -10.033 1.00 95.50 560 ASN A O 1
ATOM 4195 N N . ARG A 1 561 ? 26.397 -3.568 -10.063 1.00 96.00 561 ARG A N 1
ATOM 4196 C CA . ARG A 1 561 ? 25.639 -3.536 -8.803 1.00 96.00 561 ARG A CA 1
ATOM 4197 C C . ARG A 1 561 ? 24.500 -2.513 -8.797 1.00 96.00 561 ARG A C 1
ATOM 4199 O O . ARG A 1 561 ? 24.307 -1.797 -7.819 1.00 96.00 561 ARG A O 1
ATOM 4206 N N . THR A 1 562 ? 23.708 -2.490 -9.858 1.00 97.38 562 THR A N 1
ATOM 4207 C CA . THR A 1 562 ? 22.478 -1.696 -9.932 1.00 97.38 562 THR A CA 1
ATOM 4208 C C . THR A 1 562 ? 21.264 -2.585 -9.675 1.00 97.38 562 THR A C 1
ATOM 4210 O O . THR A 1 562 ? 21.159 -3.685 -10.218 1.00 97.38 562 THR A O 1
ATOM 4213 N N . MET A 1 563 ? 20.335 -2.120 -8.833 1.00 98.38 563 MET A N 1
ATOM 4214 C CA . MET A 1 563 ? 19.039 -2.778 -8.651 1.00 98.38 563 MET A CA 1
ATOM 4215 C C . MET A 1 563 ? 18.178 -2.544 -9.893 1.00 98.38 563 MET A C 1
ATOM 4217 O O . MET A 1 563 ? 17.986 -1.402 -10.307 1.00 98.38 563 MET A O 1
ATOM 4221 N N . ILE A 1 564 ? 17.624 -3.612 -10.461 1.00 98.69 564 ILE A N 1
ATOM 4222 C CA . ILE A 1 564 ? 16.813 -3.553 -11.678 1.00 98.69 564 ILE A CA 1
ATOM 4223 C C . ILE A 1 564 ? 15.349 -3.783 -11.325 1.00 98.69 564 ILE A C 1
ATOM 4225 O O . ILE A 1 564 ? 14.963 -4.875 -10.904 1.00 98.69 564 ILE A O 1
ATOM 4229 N N . ILE A 1 565 ? 14.526 -2.762 -11.537 1.00 98.56 565 ILE A N 1
ATOM 4230 C CA . ILE A 1 565 ? 13.084 -2.810 -11.304 1.00 98.56 565 ILE A CA 1
ATOM 4231 C C . ILE A 1 565 ? 12.383 -3.168 -12.611 1.00 98.56 565 ILE A C 1
ATOM 4233 O O . ILE A 1 565 ? 12.506 -2.457 -13.608 1.00 98.56 565 ILE A O 1
ATOM 4237 N N . LEU A 1 566 ? 11.657 -4.284 -12.611 1.00 97.94 566 LEU A N 1
ATOM 4238 C CA . LEU A 1 566 ? 11.080 -4.860 -13.826 1.00 97.94 566 LEU A CA 1
ATOM 4239 C C . LEU A 1 566 ? 9.693 -4.261 -14.086 1.00 97.94 566 LEU A C 1
ATOM 4241 O O . LEU A 1 566 ? 8.789 -4.397 -13.260 1.00 97.94 566 LEU A O 1
ATOM 4245 N N . GLY A 1 567 ? 9.553 -3.571 -15.218 1.00 95.19 567 GLY A N 1
ATOM 4246 C CA . GLY A 1 567 ? 8.407 -2.720 -15.541 1.00 95.19 567 GLY A CA 1
ATOM 4247 C C . GLY A 1 567 ? 7.278 -3.379 -16.324 1.00 95.19 567 GLY A C 1
ATOM 4248 O O . GLY A 1 567 ? 6.208 -2.795 -16.423 1.00 95.19 567 GLY A O 1
ATOM 4249 N N . ASP A 1 568 ? 7.470 -4.580 -16.862 1.00 94.12 568 ASP A N 1
ATOM 4250 C CA . ASP A 1 568 ? 6.417 -5.296 -17.586 1.00 94.12 568 ASP A CA 1
ATOM 4251 C C . ASP A 1 568 ? 6.651 -6.816 -17.595 1.00 94.12 568 ASP A C 1
ATOM 4253 O O . ASP A 1 568 ? 7.687 -7.328 -17.144 1.00 94.12 568 ASP A O 1
ATOM 4257 N N . ARG A 1 569 ? 5.654 -7.558 -18.092 1.00 94.44 569 ARG A N 1
ATOM 4258 C CA . ARG A 1 569 ? 5.670 -9.029 -18.143 1.00 94.44 569 ARG A CA 1
ATOM 4259 C C . ARG A 1 569 ? 6.773 -9.571 -19.056 1.00 94.44 569 ARG A C 1
ATOM 4261 O O . ARG A 1 569 ? 7.385 -10.583 -18.707 1.00 94.44 569 ARG A O 1
ATOM 4268 N N . ALA A 1 570 ? 7.043 -8.922 -20.190 1.00 96.25 570 ALA A N 1
ATOM 4269 C CA . ALA A 1 570 ? 8.058 -9.370 -21.140 1.00 96.25 570 ALA A CA 1
ATOM 4270 C C . ALA A 1 570 ? 9.464 -9.183 -20.554 1.00 96.25 570 ALA A C 1
ATOM 4272 O O . ALA A 1 570 ? 10.242 -10.140 -20.520 1.00 96.25 570 ALA A O 1
ATOM 4273 N N . VAL A 1 571 ? 9.767 -8.008 -19.994 1.00 97.69 571 VAL A N 1
ATOM 4274 C CA . VAL A 1 571 ? 11.025 -7.736 -19.277 1.00 97.69 571 VAL A CA 1
ATOM 4275 C C . VAL A 1 571 ? 11.198 -8.692 -18.100 1.00 97.69 571 VAL A C 1
ATOM 4277 O O . VAL A 1 571 ? 12.281 -9.249 -17.920 1.00 97.69 571 VAL A O 1
ATOM 4280 N N . THR A 1 572 ? 10.136 -8.959 -17.336 1.00 96.94 572 THR A N 1
ATOM 4281 C CA . THR A 1 572 ? 10.186 -9.914 -16.217 1.00 96.94 572 THR A CA 1
ATOM 4282 C C . THR A 1 572 ? 10.531 -11.330 -16.682 1.00 96.94 572 THR A C 1
ATOM 4284 O O . THR A 1 572 ? 11.355 -12.015 -16.060 1.00 96.94 572 THR A O 1
ATOM 4287 N N . ALA A 1 573 ? 9.959 -11.771 -17.804 1.00 97.31 573 ALA A N 1
ATOM 4288 C CA . ALA A 1 573 ? 10.272 -13.068 -18.389 1.00 97.31 573 ALA A CA 1
ATOM 4289 C C . ALA A 1 573 ? 11.716 -13.124 -18.915 1.00 97.31 573 ALA A C 1
ATOM 4291 O O . ALA A 1 573 ? 12.435 -14.080 -18.623 1.00 97.31 573 ALA A O 1
ATOM 4292 N N . LEU A 1 574 ? 12.179 -12.087 -19.620 1.00 98.19 574 LEU A N 1
ATOM 4293 C CA . LEU A 1 574 ? 13.560 -11.983 -20.106 1.00 98.19 574 LEU A CA 1
ATOM 4294 C C . LEU A 1 574 ? 14.577 -11.987 -18.962 1.00 98.19 574 LEU A C 1
ATOM 4296 O O . LEU A 1 574 ? 15.565 -12.717 -19.027 1.00 98.19 574 LEU A O 1
ATOM 4300 N N . ALA A 1 575 ? 14.316 -11.246 -17.885 1.00 97.88 575 ALA A N 1
ATOM 4301 C CA . ALA A 1 575 ? 15.156 -11.248 -16.692 1.00 97.88 575 ALA A CA 1
ATOM 4302 C C . ALA A 1 575 ? 15.182 -12.628 -16.014 1.00 97.88 575 ALA A C 1
ATOM 4304 O O . ALA A 1 575 ? 16.225 -13.073 -15.533 1.00 97.88 575 ALA A O 1
ATOM 4305 N N . SER A 1 576 ? 14.062 -13.353 -16.037 1.00 96.94 576 SER A N 1
ATOM 4306 C CA . SER A 1 576 ? 13.986 -14.729 -15.537 1.00 96.94 576 SER A CA 1
ATOM 4307 C C . SER A 1 576 ? 14.781 -15.709 -16.408 1.00 96.94 576 SER A C 1
ATOM 4309 O O . SER A 1 576 ? 15.478 -16.563 -15.861 1.00 96.94 576 SER A O 1
ATOM 4311 N N . TYR A 1 577 ? 14.749 -15.569 -17.740 1.00 97.44 577 TYR A N 1
ATOM 4312 C CA . TYR A 1 577 ? 15.636 -16.319 -18.640 1.00 97.44 577 TYR A CA 1
ATOM 4313 C C . TYR A 1 577 ? 17.108 -15.988 -18.370 1.00 97.44 577 TYR A C 1
ATOM 4315 O O . TYR A 1 577 ? 17.919 -16.905 -18.221 1.00 97.44 577 TYR A O 1
ATOM 4323 N N . ALA A 1 578 ? 17.451 -14.703 -18.220 1.00 95.62 578 ALA A N 1
ATOM 4324 C CA . ALA A 1 578 ? 18.802 -14.265 -17.870 1.00 95.62 578 ALA A CA 1
ATOM 4325 C C . ALA A 1 578 ? 19.272 -14.909 -16.558 1.00 95.62 578 ALA A C 1
ATOM 4327 O O . ALA A 1 578 ? 20.354 -15.482 -16.510 1.00 95.62 578 ALA A O 1
ATOM 4328 N N . ALA A 1 579 ? 18.423 -14.922 -15.528 1.00 95.75 579 ALA A N 1
ATOM 4329 C CA . ALA A 1 579 ? 18.707 -15.532 -14.231 1.00 95.75 579 ALA A CA 1
ATOM 4330 C C . ALA A 1 579 ? 18.701 -17.077 -14.227 1.00 95.75 579 ALA A C 1
ATOM 4332 O O . ALA A 1 579 ? 19.076 -17.681 -13.220 1.00 95.75 579 ALA A O 1
ATOM 4333 N N . GLN A 1 580 ? 18.245 -17.742 -15.296 1.00 95.06 580 GLN A N 1
ATOM 4334 C CA . GLN A 1 580 ? 18.466 -19.183 -15.491 1.00 95.06 580 GLN A CA 1
ATOM 4335 C C . GLN A 1 580 ? 19.831 -19.463 -16.125 1.00 95.06 580 GLN A C 1
ATOM 4337 O O . GLN A 1 580 ? 20.447 -20.478 -15.808 1.00 95.06 580 GLN A O 1
ATOM 4342 N N . LEU A 1 581 ? 20.299 -18.570 -17.001 1.00 90.69 581 LEU A N 1
ATOM 4343 C CA . LEU A 1 581 ? 21.602 -18.676 -17.661 1.00 90.69 581 LEU A CA 1
ATOM 4344 C C . LEU A 1 581 ? 22.749 -18.201 -16.754 1.00 90.69 581 LEU A C 1
ATOM 4346 O O . LEU A 1 581 ? 23.812 -18.815 -16.744 1.00 90.69 581 LEU A O 1
ATOM 4350 N N . VAL A 1 582 ? 22.517 -17.138 -15.980 1.00 92.38 582 VAL A N 1
ATOM 4351 C CA . VAL A 1 582 ? 23.459 -16.510 -15.043 1.00 92.38 582 VAL A CA 1
ATOM 4352 C C . VAL A 1 582 ? 22.740 -16.284 -13.703 1.00 92.38 582 VAL A C 1
ATOM 4354 O O . VAL A 1 582 ? 22.129 -15.232 -13.489 1.00 92.38 582 VAL A O 1
ATOM 4357 N N . PRO A 1 583 ? 22.734 -17.283 -12.800 1.00 93.56 583 PRO A N 1
ATOM 4358 C CA . PRO A 1 583 ? 21.991 -17.233 -11.536 1.00 93.56 583 PRO A CA 1
ATOM 4359 C C . PRO A 1 583 ? 22.309 -16.031 -10.638 1.00 93.56 583 PRO A C 1
ATOM 4361 O O . PRO A 1 583 ? 21.441 -15.585 -9.883 1.00 93.56 583 PRO A O 1
ATOM 4364 N N . GLU A 1 584 ? 23.518 -15.485 -10.742 1.00 94.69 584 GLU A N 1
ATOM 4365 C CA . GLU A 1 584 ? 24.023 -14.322 -10.008 1.00 94.69 584 GLU A CA 1
ATOM 4366 C C . GLU A 1 584 ? 23.263 -13.026 -10.325 1.00 94.69 584 GLU A C 1
ATOM 4368 O O . GLU A 1 584 ? 23.349 -12.080 -9.550 1.00 94.69 584 GLU A O 1
ATOM 4373 N N . ILE A 1 585 ? 22.479 -12.983 -11.409 1.00 96.19 585 ILE A N 1
ATOM 4374 C CA . ILE A 1 585 ? 21.613 -11.840 -11.740 1.00 96.19 585 ILE A CA 1
ATOM 4375 C C . ILE A 1 585 ? 20.439 -11.725 -10.766 1.00 96.19 585 ILE A C 1
ATOM 4377 O O . ILE A 1 585 ? 20.033 -10.626 -10.394 1.00 96.19 585 ILE A O 1
ATOM 4381 N N . ARG A 1 586 ? 19.889 -12.861 -10.318 1.00 96.69 586 ARG A N 1
ATOM 4382 C CA . ARG A 1 586 ? 18.631 -12.911 -9.556 1.00 96.69 586 ARG A CA 1
ATOM 4383 C C . ARG A 1 586 ? 18.580 -11.962 -8.348 1.00 96.69 586 ARG A C 1
ATOM 4385 O O . ARG A 1 586 ? 17.549 -11.316 -8.189 1.00 96.69 586 ARG A O 1
ATOM 4392 N N . PRO A 1 587 ? 19.627 -11.844 -7.509 1.00 97.44 587 PRO A N 1
ATOM 4393 C CA . PRO A 1 587 ? 19.600 -10.974 -6.336 1.00 97.44 587 PRO A CA 1
ATOM 4394 C C . PRO A 1 587 ? 19.531 -9.472 -6.644 1.00 97.44 587 PRO A C 1
ATOM 4396 O O . PRO A 1 587 ? 19.301 -8.699 -5.720 1.00 97.44 587 PRO A O 1
ATOM 4399 N N . PHE A 1 588 ? 19.714 -9.046 -7.897 1.00 98.19 588 PHE A N 1
ATOM 4400 C CA . PHE A 1 588 ? 19.633 -7.641 -8.317 1.00 98.19 588 PHE A CA 1
ATOM 4401 C C . PHE A 1 588 ? 18.276 -7.274 -8.927 1.00 98.19 588 PHE A C 1
ATOM 4403 O O . PHE A 1 588 ? 18.019 -6.105 -9.196 1.00 98.19 588 PHE A O 1
ATOM 4410 N N . LEU A 1 589 ? 17.401 -8.259 -9.141 1.00 98.31 589 LEU A N 1
ATOM 4411 C CA . LEU A 1 589 ? 16.099 -8.058 -9.765 1.00 98.31 589 LEU A CA 1
ATOM 4412 C C . LEU A 1 589 ? 15.022 -7.764 -8.716 1.00 98.31 589 LEU A C 1
ATOM 4414 O O . LEU A 1 589 ? 14.943 -8.446 -7.691 1.00 98.31 589 LEU A O 1
ATOM 4418 N N . LEU A 1 590 ? 14.145 -6.811 -9.023 1.00 98.06 590 LEU A N 1
ATOM 4419 C CA . LEU A 1 590 ? 12.916 -6.538 -8.285 1.00 98.06 590 LEU A CA 1
ATOM 4420 C C . LEU A 1 590 ? 11.710 -6.671 -9.235 1.00 98.06 590 LEU A C 1
ATOM 4422 O O . LEU A 1 590 ? 11.360 -5.709 -9.926 1.00 98.06 590 LEU A O 1
ATOM 4426 N N . PRO A 1 591 ? 11.081 -7.861 -9.321 1.00 95.75 591 PRO A N 1
ATOM 4427 C CA . PRO A 1 591 ? 9.835 -8.032 -10.057 1.00 95.75 591 PRO A CA 1
ATOM 4428 C C . PRO A 1 591 ? 8.688 -7.360 -9.299 1.00 95.75 591 PRO A C 1
ATOM 4430 O O . PRO A 1 591 ? 8.434 -7.673 -8.137 1.00 95.75 591 PRO A O 1
ATOM 4433 N N . VAL A 1 592 ? 7.990 -6.444 -9.964 1.00 94.00 592 VAL A N 1
ATOM 4434 C CA . VAL A 1 592 ? 6.979 -5.590 -9.329 1.00 94.00 592 VAL A CA 1
ATOM 4435 C C . VAL A 1 592 ? 5.572 -6.182 -9.456 1.00 94.00 592 VAL A C 1
ATOM 4437 O O . VAL A 1 592 ? 4.854 -6.324 -8.469 1.00 94.00 592 VAL A O 1
ATOM 4440 N N . GLU A 1 593 ? 5.181 -6.593 -10.657 1.00 89.44 593 GLU A N 1
ATOM 4441 C CA . GLU A 1 593 ? 3.863 -7.165 -10.950 1.00 89.44 593 GLU A CA 1
ATOM 4442 C C . GLU A 1 593 ? 4.037 -8.502 -11.692 1.00 89.44 593 GLU A C 1
ATOM 4444 O O . GLU A 1 593 ? 4.874 -8.585 -12.594 1.00 89.44 593 GLU A O 1
ATOM 4449 N N . PRO A 1 594 ? 3.303 -9.576 -11.325 1.00 84.06 594 PRO A N 1
ATOM 4450 C CA . PRO A 1 594 ? 2.313 -9.690 -10.244 1.00 84.06 594 PRO A CA 1
ATOM 4451 C C . PRO A 1 594 ? 2.797 -9.862 -8.786 1.00 84.06 594 PRO A C 1
ATOM 4453 O O . PRO A 1 594 ? 1.917 -9.847 -7.930 1.00 84.06 594 PRO A O 1
ATOM 4456 N N . PRO A 1 595 ? 4.085 -10.065 -8.421 1.00 90.56 595 PRO A N 1
ATOM 4457 C CA . PRO A 1 595 ? 4.402 -10.461 -7.043 1.00 90.56 595 PRO A CA 1
ATOM 4458 C C . PRO A 1 595 ? 4.041 -9.443 -5.959 1.00 90.56 595 PRO A C 1
ATOM 4460 O O . PRO A 1 595 ? 3.719 -9.863 -4.854 1.00 90.56 595 PRO A O 1
ATOM 4463 N N . LEU A 1 596 ? 4.139 -8.141 -6.251 1.00 95.25 596 LEU A N 1
ATOM 4464 C CA . LEU A 1 596 ? 3.987 -7.072 -5.255 1.00 95.25 596 LEU A CA 1
ATOM 4465 C C . LEU A 1 596 ? 2.711 -6.259 -5.483 1.00 95.25 596 LEU A C 1
ATOM 4467 O O . LEU A 1 596 ? 1.994 -5.956 -4.529 1.00 95.25 596 LEU A O 1
ATOM 4471 N N . TYR A 1 597 ? 2.419 -5.936 -6.745 1.00 94.81 597 TYR A N 1
ATOM 4472 C CA . TYR A 1 597 ? 1.213 -5.230 -7.175 1.00 94.81 597 TYR A CA 1
ATOM 4473 C C . TYR A 1 597 ? 0.277 -6.119 -7.999 1.00 94.81 597 TYR A C 1
ATOM 4475 O O . TYR A 1 597 ? 0.702 -7.026 -8.718 1.00 94.81 597 TYR A O 1
ATOM 4483 N N . HIS A 1 598 ? -1.013 -5.798 -7.923 1.00 92.50 598 HIS A N 1
ATOM 4484 C CA . HIS A 1 598 ? -2.100 -6.387 -8.706 1.00 92.50 598 HIS A CA 1
ATOM 4485 C C . HIS A 1 598 ? -2.912 -5.273 -9.374 1.00 92.50 598 HIS A C 1
ATOM 4487 O O . HIS A 1 598 ? -4.120 -5.133 -9.163 1.00 92.50 598 HIS A O 1
ATOM 4493 N N . MET A 1 599 ? -2.218 -4.418 -10.120 1.00 92.88 599 MET A N 1
ATOM 4494 C CA . MET A 1 599 ? -2.782 -3.190 -10.671 1.00 92.88 599 MET A CA 1
ATOM 4495 C C . MET A 1 599 ? -3.292 -3.391 -12.098 1.00 92.88 599 MET A C 1
ATOM 4497 O O . MET A 1 599 ? -4.182 -2.659 -12.527 1.00 92.88 599 MET A O 1
ATOM 4501 N N . GLY A 1 600 ? -2.767 -4.369 -12.838 1.00 92.06 600 GLY A N 1
ATOM 4502 C CA . GLY A 1 600 ? -3.132 -4.625 -14.231 1.00 92.06 600 GLY A CA 1
ATOM 4503 C C . GLY A 1 600 ? -2.863 -3.427 -15.140 1.00 92.06 600 GLY A C 1
ATOM 4504 O O . GLY A 1 600 ? -3.595 -3.222 -16.106 1.00 92.06 600 GLY A O 1
ATOM 4505 N N . VAL A 1 601 ? -1.883 -2.590 -14.789 1.00 92.56 601 VAL A N 1
ATOM 4506 C CA . VAL A 1 601 ? -1.512 -1.416 -15.581 1.00 92.56 601 VAL A CA 1
ATOM 4507 C C . VAL A 1 601 ? -0.590 -1.871 -16.701 1.00 92.56 601 VAL A C 1
ATOM 4509 O O . VAL A 1 601 ? 0.438 -2.492 -16.450 1.00 92.56 601 VAL A O 1
ATOM 4512 N N . ASN A 1 602 ? -0.958 -1.536 -17.933 1.00 91.56 602 ASN A N 1
ATOM 4513 C CA . ASN A 1 602 ? -0.200 -1.866 -19.132 1.00 91.56 602 ASN A CA 1
ATOM 4514 C C . ASN A 1 602 ? 0.184 -0.600 -19.902 1.00 91.56 602 ASN A C 1
ATOM 4516 O O . ASN A 1 602 ? -0.191 -0.401 -21.053 1.00 91.56 602 ASN A O 1
ATOM 4520 N N . ILE A 1 603 ? 0.873 0.306 -19.213 1.00 93.25 603 ILE A N 1
ATOM 4521 C CA . ILE A 1 603 ? 1.416 1.537 -19.784 1.00 93.25 603 ILE A CA 1
ATOM 4522 C C . ILE A 1 603 ? 2.929 1.489 -19.546 1.00 93.25 603 ILE A C 1
ATOM 4524 O O . ILE A 1 603 ? 3.330 1.320 -18.388 1.00 93.25 603 ILE A O 1
ATOM 4528 N N . PRO A 1 604 ? 3.767 1.630 -20.593 1.00 93.75 604 PRO A N 1
ATOM 4529 C CA . PRO A 1 604 ? 5.220 1.560 -20.473 1.00 93.75 604 PRO A CA 1
ATOM 4530 C C . PRO A 1 604 ? 5.781 2.372 -19.306 1.00 93.75 604 PRO A C 1
ATOM 4532 O O . PRO A 1 604 ? 5.354 3.496 -19.047 1.00 93.75 604 PRO A O 1
ATOM 4535 N N . GLY A 1 605 ? 6.732 1.789 -18.580 1.00 94.62 605 GLY A N 1
ATOM 4536 C CA . GLY A 1 605 ? 7.464 2.436 -17.491 1.00 94.62 605 GLY A CA 1
ATOM 4537 C C . GLY A 1 605 ? 6.695 2.640 -16.181 1.00 94.62 605 GLY A C 1
ATOM 4538 O O . GLY A 1 605 ? 7.327 2.697 -15.127 1.00 94.62 605 GLY A O 1
ATOM 4539 N N . VAL A 1 606 ? 5.358 2.680 -16.195 1.00 95.62 606 VAL A N 1
ATOM 4540 C CA . VAL A 1 606 ? 4.546 3.001 -15.006 1.00 95.62 606 VAL A CA 1
ATOM 4541 C C . VAL A 1 606 ? 4.795 2.019 -13.862 1.00 95.62 606 VAL A C 1
ATOM 4543 O O . VAL A 1 606 ? 5.042 2.433 -12.729 1.00 95.62 606 VAL A O 1
ATOM 4546 N N . THR A 1 607 ? 4.798 0.720 -14.149 1.00 96.25 607 THR A N 1
ATOM 4547 C CA . THR A 1 607 ? 5.040 -0.318 -13.137 1.00 96.25 607 THR A CA 1
ATOM 4548 C C . THR A 1 607 ? 6.460 -0.257 -12.578 1.00 96.25 607 THR A C 1
ATOM 4550 O O . THR A 1 607 ? 6.642 -0.402 -11.370 1.00 96.25 607 THR A O 1
ATOM 4553 N N . ALA A 1 608 ? 7.466 0.053 -13.404 1.00 97.62 608 ALA A N 1
ATOM 4554 C CA . ALA A 1 608 ? 8.827 0.270 -12.913 1.00 97.62 608 ALA A CA 1
ATOM 4555 C C . ALA A 1 608 ? 8.894 1.477 -11.962 1.00 97.62 608 ALA A C 1
ATOM 4557 O O . ALA A 1 608 ? 9.492 1.379 -10.890 1.00 97.62 608 ALA A O 1
ATOM 4558 N N . CYS A 1 609 ? 8.219 2.584 -12.285 1.00 98.00 609 CYS A N 1
ATOM 4559 C CA . CYS A 1 609 ? 8.133 3.745 -11.398 1.00 98.0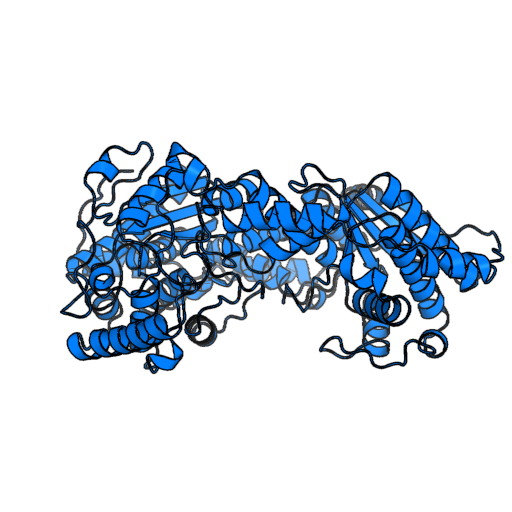0 609 CYS A CA 1
ATOM 4560 C C . CYS A 1 609 ? 7.416 3.423 -10.073 1.00 98.00 609 CYS A C 1
ATOM 4562 O O . CYS A 1 609 ? 7.883 3.830 -9.009 1.00 98.00 609 CYS A O 1
ATOM 4564 N N . MET A 1 610 ? 6.331 2.640 -10.095 1.00 96.75 610 MET A N 1
ATOM 4565 C CA . MET A 1 610 ? 5.680 2.176 -8.858 1.00 96.75 610 MET A CA 1
ATOM 4566 C C . MET A 1 610 ? 6.623 1.315 -8.002 1.00 96.75 610 MET A C 1
ATOM 4568 O O . MET A 1 610 ? 6.625 1.425 -6.775 1.00 96.75 610 MET A O 1
ATOM 4572 N N . GLY A 1 611 ? 7.463 0.487 -8.631 1.00 97.62 611 GLY A N 1
ATOM 4573 C CA . GLY A 1 611 ? 8.515 -0.256 -7.937 1.00 97.62 611 GLY A CA 1
ATOM 4574 C C . GLY A 1 611 ? 9.581 0.655 -7.322 1.00 97.62 611 GLY A C 1
ATOM 4575 O O . GLY A 1 611 ? 9.961 0.449 -6.174 1.00 97.62 611 GLY A O 1
ATOM 4576 N N . MET A 1 612 ? 10.014 1.709 -8.022 1.00 98.00 612 MET A N 1
ATOM 4577 C CA . MET A 1 612 ? 10.956 2.704 -7.476 1.00 98.00 612 MET A CA 1
ATOM 4578 C C . MET A 1 612 ? 10.404 3.385 -6.220 1.00 98.00 612 MET A C 1
ATOM 4580 O O . MET A 1 612 ? 11.135 3.584 -5.251 1.00 98.00 612 MET A O 1
ATOM 4584 N N . ARG A 1 613 ? 9.101 3.688 -6.202 1.00 97.25 613 ARG A N 1
ATOM 4585 C CA . ARG A 1 613 ? 8.417 4.245 -5.027 1.00 97.25 613 ARG A CA 1
ATOM 4586 C C . ARG A 1 613 ? 8.348 3.271 -3.847 1.00 97.25 613 ARG A C 1
ATOM 4588 O O . ARG A 1 613 ? 8.363 3.731 -2.706 1.00 97.25 613 ARG A O 1
ATOM 459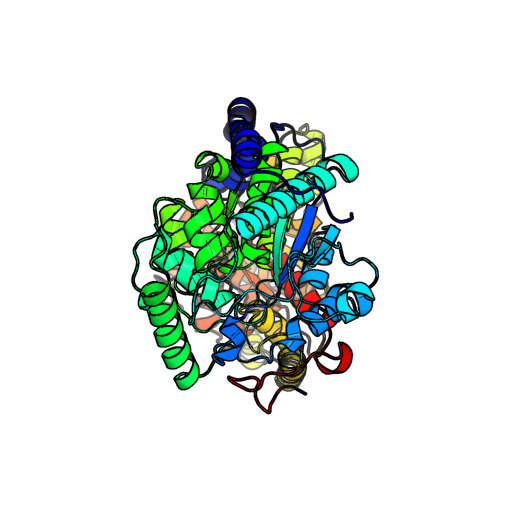5 N N . LEU A 1 614 ? 8.326 1.954 -4.078 1.00 97.25 614 LEU A N 1
ATOM 4596 C CA . LEU A 1 614 ? 8.493 0.962 -3.002 1.00 97.25 614 LEU A CA 1
ATOM 4597 C C . LEU A 1 614 ? 9.919 0.955 -2.448 1.00 97.25 614 LEU A C 1
ATOM 4599 O O . LEU A 1 614 ? 10.102 0.776 -1.244 1.00 97.25 614 LEU A O 1
ATOM 4603 N N . VAL A 1 615 ? 10.922 1.171 -3.302 1.00 98.00 615 VAL A N 1
ATOM 4604 C CA . VAL A 1 615 ? 12.309 1.309 -2.845 1.00 98.00 615 VAL A CA 1
ATOM 4605 C C . VAL A 1 615 ? 12.467 2.552 -1.968 1.00 98.00 615 VAL A C 1
ATOM 4607 O O . VAL A 1 615 ? 13.047 2.447 -0.891 1.00 98.00 615 VAL A O 1
ATOM 4610 N N . ASP A 1 616 ? 11.852 3.679 -2.336 1.00 97.56 616 ASP A N 1
ATOM 4611 C CA . ASP A 1 616 ? 11.810 4.877 -1.480 1.00 97.56 616 ASP A CA 1
ATOM 4612 C C . ASP A 1 616 ? 11.177 4.594 -0.115 1.00 97.56 616 ASP A C 1
ATOM 4614 O O . ASP A 1 616 ? 11.727 4.966 0.920 1.00 97.56 616 ASP A O 1
ATOM 4618 N N . ALA A 1 617 ? 10.046 3.885 -0.090 1.00 97.38 617 ALA A N 1
ATOM 4619 C CA . ALA A 1 617 ? 9.404 3.494 1.162 1.00 97.38 617 ALA A CA 1
ATOM 4620 C C . ALA A 1 617 ? 10.324 2.622 2.041 1.00 97.38 617 ALA A C 1
ATOM 4622 O O . ALA A 1 617 ? 10.338 2.774 3.265 1.00 97.38 617 ALA A O 1
ATOM 4623 N N . ALA A 1 618 ? 11.117 1.734 1.435 1.00 98.00 618 ALA A N 1
ATOM 4624 C CA . ALA A 1 618 ? 12.087 0.896 2.137 1.00 98.00 618 ALA A CA 1
ATOM 4625 C C . ALA A 1 618 ? 13.269 1.700 2.707 1.00 98.00 618 ALA A C 1
ATOM 4627 O O . ALA A 1 618 ? 13.676 1.462 3.847 1.00 98.00 618 ALA A O 1
ATOM 4628 N N . ILE A 1 619 ? 13.772 2.682 1.955 1.00 97.56 619 ILE A N 1
ATOM 4629 C CA . ILE A 1 619 ? 14.805 3.627 2.405 1.00 97.56 619 ILE A CA 1
ATOM 4630 C C . ILE A 1 619 ? 14.304 4.427 3.603 1.00 97.56 619 ILE A C 1
ATOM 4632 O O . ILE A 1 619 ? 14.954 4.433 4.648 1.00 97.56 619 ILE A O 1
ATOM 4636 N N . HIS A 1 620 ? 13.141 5.067 3.484 1.00 96.50 620 HIS A N 1
ATOM 4637 C CA . HIS A 1 620 ? 12.580 5.854 4.580 1.00 96.50 620 HIS A CA 1
ATOM 4638 C C . HIS A 1 620 ? 12.324 4.986 5.816 1.00 96.50 620 HIS A C 1
ATOM 4640 O O . HIS A 1 620 ? 12.662 5.362 6.933 1.00 96.50 620 HIS A O 1
ATOM 4646 N N . THR A 1 621 ? 11.821 3.765 5.624 1.00 97.00 621 THR A N 1
ATOM 4647 C CA . THR A 1 621 ? 11.613 2.808 6.719 1.00 97.00 621 THR A CA 1
ATOM 4648 C C . THR A 1 621 ? 12.897 2.549 7.501 1.00 97.00 621 THR A C 1
ATOM 4650 O O . THR A 1 621 ? 12.898 2.639 8.728 1.00 97.00 621 THR A O 1
ATOM 4653 N N . VAL A 1 622 ? 13.995 2.201 6.821 1.00 97.06 622 VAL A N 1
ATOM 4654 C CA . VAL A 1 622 ? 15.232 1.846 7.526 1.00 97.06 622 VAL A CA 1
ATOM 4655 C C . VAL A 1 622 ? 15.922 3.074 8.122 1.00 97.06 622 VAL A C 1
ATOM 4657 O O . VAL A 1 622 ? 16.504 2.964 9.199 1.00 97.06 622 VAL A O 1
ATOM 4660 N N . ASN A 1 623 ? 15.844 4.246 7.492 1.00 96.88 623 ASN A N 1
ATOM 4661 C CA . ASN A 1 623 ? 16.562 5.437 7.956 1.00 96.88 623 ASN A CA 1
ATOM 4662 C C . ASN A 1 623 ? 15.800 6.242 9.014 1.00 96.88 623 ASN A C 1
ATOM 4664 O O . ASN A 1 623 ? 16.404 6.668 10.000 1.00 96.88 623 ASN A O 1
ATOM 4668 N N . ASP A 1 624 ? 14.489 6.398 8.854 1.00 96.88 624 ASP A N 1
ATOM 4669 C CA . ASP A 1 624 ? 13.726 7.403 9.598 1.00 96.88 624 ASP A CA 1
ATOM 4670 C C . ASP A 1 624 ? 12.993 6.805 10.805 1.00 96.88 624 ASP A C 1
ATOM 4672 O O . ASP A 1 624 ? 12.839 7.474 11.834 1.00 96.88 624 ASP A O 1
ATOM 4676 N N . MET A 1 625 ? 12.616 5.519 10.741 1.00 97.75 625 MET A N 1
ATOM 4677 C CA . MET A 1 625 ? 12.072 4.834 11.913 1.00 97.75 625 MET A CA 1
ATOM 4678 C C . MET A 1 625 ? 13.115 4.736 13.031 1.00 97.75 625 MET A C 1
ATOM 4680 O O . MET A 1 625 ? 14.316 4.537 12.811 1.00 97.75 625 MET A O 1
ATOM 4684 N N . LYS A 1 626 ? 12.627 4.813 14.266 1.00 97.19 626 LYS A N 1
ATOM 4685 C CA . LYS A 1 626 ? 13.419 4.676 15.484 1.00 97.19 626 LYS A CA 1
ATOM 4686 C C . LYS A 1 626 ? 13.363 3.257 16.020 1.00 97.19 626 LYS A C 1
ATOM 4688 O O . LYS A 1 626 ? 12.338 2.569 15.921 1.00 97.19 626 LYS A O 1
ATOM 4693 N N . THR A 1 627 ? 14.462 2.822 16.619 1.00 96.00 627 THR A N 1
ATOM 4694 C CA . THR A 1 627 ? 14.521 1.561 17.363 1.00 96.00 627 THR A CA 1
ATOM 4695 C C . THR A 1 627 ? 13.702 1.618 18.652 1.00 96.00 627 THR A C 1
ATOM 4697 O O . THR A 1 627 ? 13.323 2.696 19.114 1.00 96.00 627 THR A O 1
ATOM 4700 N N . PHE A 1 628 ? 13.431 0.461 19.265 1.00 90.69 628 PHE A N 1
ATOM 4701 C CA . PHE A 1 628 ? 12.790 0.404 20.587 1.00 90.69 628 PHE A CA 1
ATOM 4702 C C . PHE A 1 628 ? 13.541 1.241 21.628 1.00 90.69 628 PHE A C 1
ATOM 4704 O O . PHE A 1 628 ? 12.919 1.999 22.371 1.00 90.69 628 PHE A O 1
ATOM 4711 N N . SER A 1 629 ? 14.871 1.155 21.638 1.00 91.19 629 SER A N 1
ATOM 4712 C CA . SER A 1 629 ? 15.736 1.933 22.528 1.00 91.19 629 SER A CA 1
ATOM 4713 C C . SER A 1 629 ? 15.709 3.437 22.238 1.00 91.19 629 SER A C 1
ATOM 4715 O O . SER A 1 629 ? 15.590 4.228 23.173 1.00 91.19 629 SER A O 1
ATOM 4717 N N . GLU A 1 630 ? 15.765 3.847 20.968 1.00 93.38 630 GLU A N 1
ATOM 4718 C CA . GLU A 1 630 ? 15.683 5.260 20.566 1.00 93.38 630 GLU A CA 1
ATOM 4719 C C . GLU A 1 630 ? 14.322 5.882 20.920 1.00 93.38 630 GLU A C 1
ATOM 4721 O O . GLU A 1 630 ? 14.261 7.024 21.376 1.00 93.38 630 GLU A O 1
ATOM 4726 N N . ALA A 1 631 ? 13.235 5.126 20.740 1.00 92.25 631 ALA A N 1
ATOM 4727 C CA . ALA A 1 631 ? 11.867 5.580 20.982 1.00 92.25 631 ALA A CA 1
ATOM 4728 C C . ALA A 1 631 ? 11.358 5.327 22.414 1.00 92.25 631 ALA A C 1
ATOM 4730 O O . ALA A 1 631 ? 10.254 5.757 22.744 1.00 92.25 631 ALA A O 1
ATOM 4731 N N . GLN A 1 632 ? 12.133 4.639 23.260 1.00 90.62 632 GLN A N 1
ATOM 4732 C CA . GLN A 1 632 ? 11.730 4.189 24.603 1.00 90.62 632 GLN A CA 1
ATOM 4733 C C . GLN A 1 632 ? 10.440 3.346 24.599 1.00 90.62 632 GLN A C 1
ATOM 4735 O O . GLN A 1 632 ? 9.579 3.475 25.472 1.00 90.62 632 GLN A O 1
ATOM 4740 N N . VAL A 1 633 ? 10.304 2.464 23.607 1.00 91.25 633 VAL A N 1
ATOM 4741 C CA . VAL A 1 633 ? 9.150 1.570 23.440 1.00 91.25 633 VAL A CA 1
ATOM 4742 C C . VAL A 1 633 ? 9.432 0.214 24.084 1.00 91.25 633 VAL A C 1
ATOM 4744 O O . VAL A 1 633 ? 10.557 -0.278 24.077 1.00 91.25 633 VAL A O 1
ATOM 4747 N N . ALA A 1 634 ? 8.399 -0.411 24.654 1.00 89.06 634 ALA A N 1
ATOM 4748 C CA . ALA A 1 634 ? 8.537 -1.730 25.263 1.00 89.06 634 ALA A CA 1
ATOM 4749 C C . ALA A 1 634 ? 8.724 -2.814 24.187 1.00 89.06 634 ALA A C 1
ATOM 4751 O O . ALA A 1 634 ? 8.043 -2.809 23.162 1.00 89.06 634 ALA A O 1
ATOM 4752 N N . VAL A 1 635 ? 9.630 -3.758 24.442 1.00 91.75 635 VAL A N 1
ATOM 4753 C CA . VAL A 1 635 ? 9.959 -4.851 23.514 1.00 91.75 635 VAL A CA 1
ATOM 4754 C C . VAL A 1 635 ? 8.989 -6.032 23.632 1.00 91.75 635 VAL A C 1
ATOM 4756 O O . VAL A 1 635 ? 8.263 -6.182 24.619 1.00 91.75 635 VAL A O 1
ATOM 4759 N N . ALA A 1 636 ? 8.994 -6.903 22.621 1.00 89.44 636 ALA A N 1
ATOM 4760 C CA . ALA A 1 636 ? 8.176 -8.111 22.603 1.00 89.44 636 ALA A CA 1
ATOM 4761 C C . ALA A 1 636 ? 8.578 -9.110 23.705 1.00 89.44 636 ALA A C 1
ATOM 4763 O O . ALA A 1 636 ? 9.760 -9.355 23.950 1.00 89.44 636 ALA A O 1
ATOM 4764 N N . ASN A 1 637 ? 7.584 -9.768 24.304 1.00 90.62 637 ASN A N 1
ATOM 4765 C CA . ASN A 1 637 ? 7.747 -10.877 25.251 1.00 90.62 637 ASN A CA 1
ATOM 4766 C C . ASN A 1 637 ? 7.365 -12.253 24.665 1.00 90.62 637 ASN A C 1
ATOM 4768 O O . ASN A 1 637 ? 7.418 -13.259 25.371 1.00 90.62 637 ASN A O 1
ATOM 4772 N N . ASP A 1 638 ? 6.978 -12.302 23.388 1.00 89.56 638 ASP A N 1
ATOM 4773 C CA . ASP A 1 638 ? 6.596 -13.508 22.648 1.00 89.56 638 ASP A CA 1
ATOM 4774 C C . ASP A 1 638 ? 7.013 -13.389 21.174 1.00 89.56 638 ASP A C 1
ATOM 4776 O O . ASP A 1 638 ? 7.417 -12.322 20.705 1.00 89.56 638 ASP A O 1
ATOM 4780 N N . GLY A 1 639 ? 6.884 -14.483 20.425 1.00 87.56 639 GLY A N 1
ATOM 4781 C CA . GLY A 1 639 ? 7.174 -14.501 18.996 1.00 87.56 639 GLY A CA 1
ATOM 4782 C C . GLY A 1 639 ? 8.659 -14.282 18.671 1.00 87.56 639 GLY A C 1
ATOM 4783 O O . GLY A 1 639 ? 9.519 -14.392 19.546 1.00 87.56 639 GLY A O 1
ATOM 4784 N N . PRO A 1 640 ? 8.984 -13.979 17.401 1.00 87.62 640 PRO A N 1
ATOM 4785 C CA . PRO A 1 640 ? 10.365 -13.822 16.945 1.00 87.62 640 PRO A CA 1
ATOM 4786 C C . PRO A 1 640 ? 11.143 -12.697 17.638 1.00 87.62 640 PRO A C 1
ATOM 4788 O O . PRO A 1 640 ? 12.369 -12.739 17.635 1.00 87.62 640 PRO A O 1
ATOM 4791 N N . GLY A 1 641 ? 10.456 -11.694 18.196 1.00 85.31 641 GLY A N 1
ATOM 4792 C CA . GLY A 1 641 ? 11.092 -10.547 18.848 1.00 85.31 641 GLY A CA 1
ATOM 4793 C C . GLY A 1 641 ? 11.622 -10.835 20.255 1.00 85.31 641 GLY A C 1
ATOM 4794 O O . GLY A 1 641 ? 12.559 -10.170 20.700 1.00 85.31 641 GLY A O 1
ATOM 4795 N N . ALA A 1 642 ? 11.068 -11.838 20.942 1.00 88.06 642 ALA A N 1
ATOM 4796 C CA . ALA A 1 642 ? 11.415 -12.145 22.326 1.00 88.06 642 ALA A CA 1
ATOM 4797 C C . ALA A 1 642 ? 12.909 -12.483 22.478 1.00 88.06 642 ALA A C 1
ATOM 4799 O O . ALA A 1 642 ? 13.406 -13.453 21.905 1.00 88.06 642 ALA A O 1
ATOM 4800 N N . GLY A 1 643 ? 13.629 -11.671 23.258 1.00 85.75 643 GLY A N 1
ATOM 4801 C CA . GLY A 1 643 ? 15.067 -11.836 23.503 1.00 85.75 643 GLY A CA 1
ATOM 4802 C C . GLY A 1 643 ? 15.980 -11.454 22.330 1.00 85.75 643 GLY A C 1
ATOM 4803 O O . GLY A 1 643 ? 17.190 -11.640 22.441 1.00 85.75 643 GLY A O 1
ATOM 4804 N N . ARG A 1 644 ? 15.426 -10.935 21.224 1.00 85.94 644 ARG A N 1
ATOM 4805 C CA . ARG A 1 644 ? 16.185 -10.432 20.063 1.00 85.94 644 ARG A CA 1
ATOM 4806 C C . ARG A 1 644 ? 16.131 -8.910 19.930 1.00 85.94 644 ARG A C 1
ATOM 4808 O O . ARG A 1 644 ? 17.128 -8.328 19.520 1.00 85.94 644 ARG A O 1
ATOM 4815 N N . GLN A 1 645 ? 14.993 -8.295 20.254 1.00 88.12 645 GLN A N 1
ATOM 4816 C CA . GLN A 1 645 ? 14.811 -6.839 20.220 1.00 88.12 645 GLN A CA 1
ATOM 4817 C C . GLN A 1 645 ? 15.327 -6.210 21.520 1.00 88.12 645 GLN A C 1
ATOM 4819 O O . GLN A 1 645 ? 15.041 -6.743 22.598 1.00 88.12 645 GLN A O 1
ATOM 4824 N N . ILE A 1 646 ? 16.079 -5.110 21.410 1.00 81.12 646 ILE A N 1
ATOM 4825 C CA . ILE A 1 646 ? 16.772 -4.442 22.529 1.00 81.12 646 ILE A CA 1
ATOM 4826 C C . ILE A 1 646 ? 16.529 -2.935 22.624 1.00 81.12 646 ILE A C 1
ATOM 4828 O O . ILE A 1 646 ? 16.431 -2.241 21.582 1.00 81.12 646 ILE A O 1
#